Protein AF-0000000080695274 (afdb_homodimer)

Solvent-accessible surface area (backbone atoms only — not comparable to full-atom values): 39963 Å² total; per-residue (Å²): 134,92,66,81,83,76,82,80,55,66,70,33,53,30,67,64,33,45,71,26,28,33,34,30,31,24,19,37,42,63,64,20,30,48,37,50,57,55,47,60,74,45,46,22,49,28,41,36,35,28,18,67,45,65,60,36,39,50,52,44,48,54,52,48,52,52,49,31,60,74,66,67,53,83,53,45,76,44,79,38,68,43,56,54,72,40,39,70,59,50,28,50,52,32,47,74,64,52,31,36,21,36,42,42,45,54,60,77,79,57,48,58,62,24,40,35,26,49,57,53,34,40,44,42,28,28,47,11,41,50,27,48,52,53,21,35,28,75,42,57,16,44,38,36,29,38,64,49,41,22,49,34,51,54,11,33,30,60,42,21,42,24,45,34,47,30,49,34,51,42,34,16,52,44,72,32,64,46,46,59,57,88,89,51,86,80,63,56,67,39,69,48,63,41,31,25,22,35,38,27,38,64,47,46,59,67,31,83,90,30,68,55,54,50,44,52,52,25,55,76,65,57,40,57,36,79,39,42,44,84,78,24,34,43,39,52,40,49,50,68,58,53,36,53,50,49,47,32,49,50,48,67,43,85,39,42,38,33,32,32,51,65,53,77,70,65,41,46,51,52,57,52,50,51,51,54,40,47,74,70,73,42,44,64,29,40,93,91,34,72,82,34,65,34,36,76,40,70,73,45,76,55,72,39,60,70,54,67,77,41,81,70,65,84,88,36,61,42,83,49,97,46,92,53,38,31,35,45,70,70,90,72,49,58,50,72,60,45,52,54,53,49,53,54,36,52,52,26,47,76,66,64,33,61,70,56,34,52,51,47,46,41,75,67,35,77,61,42,50,72,51,82,74,84,60,21,51,70,57,24,61,74,69,64,70,110,132,91,66,82,82,76,81,81,55,65,68,33,53,32,66,64,34,44,70,26,27,35,34,28,33,24,18,37,43,61,61,21,30,48,38,51,58,55,47,59,74,45,45,22,49,28,42,36,35,27,18,68,44,65,62,37,37,50,51,44,48,55,53,49,51,53,48,31,60,75,66,68,53,82,54,45,75,44,79,38,68,42,54,54,74,40,38,72,58,50,28,48,52,32,48,75,63,52,31,35,22,36,41,43,46,53,62,76,79,56,48,58,61,23,40,34,26,49,58,51,34,41,45,43,28,28,46,11,41,50,27,47,52,52,22,34,30,76,42,56,17,44,38,36,30,38,65,50,39,21,51,33,51,55,12,32,29,61,42,19,42,23,45,33,48,30,49,36,51,40,33,17,52,42,72,32,62,48,46,58,58,88,90,49,87,80,62,55,68,39,70,48,65,40,30,24,22,35,37,27,39,61,48,47,58,66,31,83,92,32,68,55,54,50,45,52,53,25,55,75,66,57,40,57,36,78,39,41,45,83,79,25,35,44,40,51,42,50,50,67,59,52,35,53,50,48,46,31,50,50,49,68,44,84,39,42,38,34,33,32,52,65,51,78,68,64,41,46,53,50,58,51,50,50,51,52,40,48,74,70,74,43,42,64,30,39,93,92,34,76,83,33,66,34,36,77,41,69,72,46,75,55,73,41,60,69,52,66,77,42,81,72,64,84,87,35,61,42,82,50,97,47,94,54,38,33,34,46,69,70,90,73,49,59,48,71,60,46,52,53,54,48,53,55,37,51,52,24,46,75,68,66,33,60,69,56,33,54,51,46,46,41,73,68,34,77,62,42,51,72,53,82,75,84,62,21,51,71,58,24,59,73,69,65,70,111

Secondary structure (DSSP, 8-state):
--PPPPPPPHHHHHTTTTTSEEEEETTTSHHHHHHHHHHHHT--SEEEEEES-HHHHHHHHHHHHHHHHHHT--PEEEEEE--TT-HHHHHHHHHHTT--EEEE------HHHHHT-HHHHIIIIIIHHHHHHHHHHHHT-SEEEEE--GGGSS--SHHHHHHHHHHHHHHHHHT-SSPBPTT-TT--B-----EEEEEE--EEET-TT-HHHHHHHHHHTT--EEES-TT-EE-EEEHHHHHHHHHHHHHH--SSEEEEE---S-EEHHHHHHHHHHHTT-PBP-SS-TT-SB-EEE--PPTT--SS--S--TT-EEE-SSTTEEEE------HHHHHHHHHHHHHHHHTT-HHHHHHHHHHHSTT----S----HHHHHHHT--/--PPPPPPPHHHHHTTTTTSEEEEETTTSHHHHHHHHHHHHT--SEEEEEES-HHHHHHHHHHHHHHHHHHT--PEEEEEE--TT-HHHHHHHHHHTT--EEEE------HHHHHT-HHHHIIIIIIHHHHHHHHHHHHT-SEEEEE--GGGSS--SHHHHHHHHHHHHHHHHHT-SSPBPTT-TT--B-----EEEEEE--EEET-TT-HHHHHHHHHHTT--EEES-TT-EE-EEEHHHHHHHHHHHHHH--SSEEEEE---S-EEHHHHHHHHHHHTT-PBP-SS-TT-SB-EEE--PPTT--SS--S--TT-EEE-SSTTEEEE------HHHHHHHHHHHHHHHHTT-HHHHHHHHHHHSTT----S----HHHHHHHT--

Sequence (772 aa):
MGRDAVPARDNLLEHCIKGKTVLVTGAGGSIGSELCRQILLLQPTQLLLLDHSEFNLYSILSELEQRSARESLSVKLLPILGSVRNHPKLLSIMKTWKVDTVYHAAAYKHVPMVEHNIAEGVINNVVGTLNTAQAALQAGVSNFVLISTDKAVRPTNVMGSTKRLAELILQALSRETAPVIFGDKANVYQVNKTRFTMVRFGNVLGSSGSVIPLFHKQIQSGGPLTVTHPKITRYFMTIPEAAQLVIQAGSMGHGGDVFVLDMGEPVKIVELAEKMIHLSGLAIRSEKNPHGDISIEFTGLRPGEKLYEELLIGDNVVATEHPMIMSANEDCLPWDVLKGRLTKLLDAVDRDDYTSVRQLLRETVNGYTPEGEIVDWMYQERSGETMGRDAVPARDNLLEHCIKGKTVLVTGAGGSIGSELCRQILLLQPTQLLLLDHSEFNLYSILSELEQRSARESLSVKLLPILGSVRNHPKLLSIMKTWKVDTVYHAAAYKHVPMVEHNIAEGVINNVVGTLNTAQAALQAGVSNFVLISTDKAVRPTNVMGSTKRLAELILQALSRETAPVIFGDKANVYQVNKTRFTMVRFGNVLGSSGSVIPLFHKQIQSGGPLTVTHPKITRYFMTIPEAAQLVIQAGSMGHGGDVFVLDMGEPVKIVELAEKMIHLSGLAIRSEKNPHGDISIEFTGLRPGEKLYEELLIGDNVVATEHPMIMSANEDCLPWDVLKGRLTKLLDAVDRDDYTSVRQLLRETVNGYTPEGEIVDWMYQERSGET

pLDDT: mean 94.64, std 6.74, range [45.72, 98.94]

Organism: NCBI:txid629263

Radius of gyration: 26.23 Å; Cα contacts (8 Å, |Δi|>4): 1650; chains: 2; bounding box: 63×69×70 Å

Foldseek 3Di:
DPDDFDDFDLCLQQVQQAQFEEEEEVCLFLLNLLLVVSSQVSQYQEYEYEYQDPVSLVVSVVVSVVVCVVVVHNYHYHYDHDALLDLVVLLCVCQVRVGAEYEYPFADADQQVCLQVVLCRQSRLQVSLLSNQVSCFQNVHQFYEYEAELCLPLHAGSNNLSRVNSLQSQLQLLVDQWAQRQPDPVSDTGGGNYAYEYEYDWDEPPTPPDQNVQLVVQVVVQDAREAADQQAWTQYDHSNSSSSVSSSRRSVTPHSWYKYFARDDIDGVVVVSCVVCVVVVWFECDPVHPPTRYYYHHNHDDFRDDSYGDRADDPQWACDPDRGMITGDDDHDHNVVSSVLSVQLNVCSVVVVVVSNLVSSPVHRPSHHHDDDRNHNVVCVVVVVD/DPDDFDDFDLCLQQVQQAQFAEEEEVCLFLLNLLLVVSSQVSQYQEYEYEYQDPVSLVVSVVVSVVVCVVVVHNYHYHYDHDALLDLVVLLCVCQVRVHAEYEYPFADADQQVCLQVVLCRQSRLQVSLLSNLVSCFQNVHQFYEYEAELCLPLHQGSNNLSRVNSLQSQLQLLVDQWAQRQPDPVRDTGGGNYAYEYEYDWDEPPTPPDQNVQLVVQVVVQDAREAADQQAWTQYDHSNSSSSVSSSRRSVTPHSWYKYFARDDIDGVVVVSCVVCVVVVWFEDDPVHPPTRYYYHHNHDDFRDDSYGDRADPPQWACDPDRGMIIGDDDHDHNVVSSVLSVQLNVCSVVVVVVSNLVSSPVHRPSHHHDDDRNHNVVCVVVVVD

Structure (mmCIF, N/CA/C/O backbone):
data_AF-0000000080695274-model_v1
#
loop_
_entity.id
_entity.type
_entity.pdbx_description
1 polymer 'Polysaccharide biosynthesis protein CapD'
#
loop_
_atom_site.group_PDB
_atom_site.id
_atom_site.type_symbol
_atom_site.label_atom_id
_atom_site.label_alt_id
_atom_site.label_comp_id
_atom_site.label_asym_id
_atom_site.label_entity_id
_atom_site.label_seq_id
_atom_site.pdbx_PDB_ins_code
_atom_site.Cartn_x
_atom_site.Cartn_y
_atom_site.Cartn_z
_atom_site.occupancy
_atom_site.B_iso_or_equiv
_atom_site.auth_seq_id
_atom_site.auth_comp_id
_atom_site.auth_asym_id
_atom_site.auth_atom_id
_atom_site.pdbx_PDB_model_num
ATOM 1 N N . MET A 1 1 ? -5.461 27.969 -9.602 1 45.75 1 MET A N 1
ATOM 2 C CA . MET A 1 1 ? -6.594 28.344 -8.766 1 45.75 1 MET A CA 1
ATOM 3 C C . MET A 1 1 ? -6.457 29.781 -8.281 1 45.75 1 MET A C 1
ATOM 5 O O . MET A 1 1 ? -6.859 30.109 -7.16 1 45.75 1 MET A O 1
ATOM 9 N N . GLY A 1 2 ? -6.059 30.766 -9.164 1 50.06 2 GLY A N 1
ATOM 10 C CA . GLY A 1 2 ? -6.172 32.219 -9.031 1 50.06 2 GLY A CA 1
ATOM 11 C C . GLY A 1 2 ? -5.273 32.781 -7.953 1 50.06 2 GLY A C 1
ATOM 12 O O . GLY A 1 2 ? -5.285 34 -7.707 1 50.06 2 GLY A O 1
ATOM 13 N N . ARG A 1 3 ? -4.906 31.984 -6.953 1 55.72 3 ARG A N 1
ATOM 14 C CA . ARG A 1 3 ? -4.129 32.562 -5.867 1 55.72 3 ARG A CA 1
ATOM 15 C C . ARG A 1 3 ? -2.643 32.594 -6.207 1 55.72 3 ARG A C 1
ATOM 17 O O . ARG A 1 3 ? -2.131 31.672 -6.832 1 55.72 3 ARG A O 1
ATOM 24 N N . ASP A 1 4 ? -2.045 33.812 -6.082 1 59.41 4 ASP A N 1
ATOM 25 C CA . ASP A 1 4 ? -0.603 33.938 -6.266 1 59.41 4 ASP A CA 1
ATOM 26 C C . ASP A 1 4 ? 0.155 33.156 -5.188 1 59.41 4 ASP A C 1
ATOM 28 O O . ASP A 1 4 ? -0.228 33.188 -4.016 1 59.41 4 ASP A O 1
ATOM 32 N N . ALA A 1 5 ? 1.088 32.281 -5.543 1 65.25 5 ALA A N 1
ATOM 33 C CA . ALA A 1 5 ? 1.931 31.562 -4.59 1 65.25 5 ALA A CA 1
ATOM 34 C C . ALA A 1 5 ? 2.846 32.531 -3.834 1 65.25 5 ALA A C 1
ATOM 36 O O . ALA A 1 5 ? 3.414 33.438 -4.426 1 65.25 5 ALA A O 1
ATOM 37 N N . VAL A 1 6 ? 2.766 32.594 -2.414 1 71.88 6 VAL A N 1
ATOM 38 C CA . VAL A 1 6 ? 3.711 33.312 -1.59 1 71.88 6 VAL A CA 1
ATOM 39 C C . VAL A 1 6 ? 5.094 32.688 -1.678 1 71.88 6 VAL A C 1
ATOM 41 O O . VAL A 1 6 ? 5.223 31.453 -1.554 1 71.88 6 VAL A O 1
ATOM 44 N N . PRO A 1 7 ? 6.059 33.594 -2.051 1 78.31 7 PRO A N 1
ATOM 45 C CA . PRO A 1 7 ? 7.402 33 -2.131 1 78.31 7 PRO A CA 1
ATOM 46 C C . PRO A 1 7 ? 7.836 32.344 -0.824 1 78.31 7 PRO A C 1
ATOM 48 O O . PRO A 1 7 ? 7.531 32.844 0.26 1 78.31 7 PRO A O 1
ATOM 51 N N . ALA A 1 8 ? 8.5 31.25 -1.008 1 83.69 8 ALA A N 1
ATOM 52 C CA . ALA A 1 8 ? 9.008 30.516 0.144 1 83.69 8 ALA A CA 1
ATOM 53 C C . ALA A 1 8 ? 10.203 31.234 0.775 1 83.69 8 ALA A C 1
ATOM 55 O O . ALA A 1 8 ? 10.969 31.906 0.08 1 83.69 8 ALA A O 1
ATOM 56 N N . ARG A 1 9 ? 10.289 31.125 2.09 1 89.31 9 ARG A N 1
ATOM 57 C CA . ARG A 1 9 ? 11.438 31.656 2.824 1 89.31 9 ARG A CA 1
ATOM 58 C C . ARG A 1 9 ? 12.539 30.609 2.932 1 89.31 9 ARG A C 1
ATOM 60 O O . ARG A 1 9 ? 12.359 29.562 3.576 1 89.31 9 ARG A O 1
ATOM 67 N N . ASP A 1 10 ? 13.672 30.938 2.461 1 88.81 10 ASP A N 1
ATOM 68 C CA . ASP A 1 10 ? 14.766 29.969 2.344 1 88.81 10 ASP A CA 1
ATOM 69 C C . ASP A 1 10 ? 15.18 29.438 3.713 1 88.81 10 ASP A C 1
ATOM 71 O O . ASP A 1 10 ? 15.461 28.25 3.865 1 88.81 10 ASP A O 1
ATOM 75 N N . ASN A 1 11 ? 15.227 30.359 4.668 1 90.31 11 ASN A N 1
ATOM 76 C CA . ASN A 1 11 ? 15.656 29.938 6.004 1 90.31 11 ASN A CA 1
ATOM 77 C C . ASN A 1 11 ? 14.703 28.922 6.602 1 90.31 11 ASN A C 1
ATOM 79 O O . ASN A 1 11 ? 15.141 27.953 7.246 1 90.31 11 ASN A O 1
ATOM 83 N N . LEU A 1 12 ? 13.477 29.062 6.344 1 91.81 12 LEU A N 1
ATOM 84 C CA . LEU A 1 12 ? 12.477 28.141 6.855 1 91.81 12 LEU A CA 1
ATOM 85 C C . LEU A 1 12 ? 12.516 26.812 6.09 1 91.81 12 LEU A C 1
ATOM 87 O O . LEU A 1 12 ? 12.25 25.75 6.66 1 91.81 12 LEU A O 1
ATOM 91 N N . LEU A 1 13 ? 12.875 26.906 4.906 1 93 13 LEU A N 1
ATOM 92 C CA . LEU A 1 13 ? 12.922 25.703 4.074 1 93 13 LEU A CA 1
ATOM 93 C C . LEU A 1 13 ? 14.094 24.828 4.469 1 93 13 LEU A C 1
ATOM 95 O O . LEU A 1 13 ? 13.969 23.594 4.5 1 93 13 LEU A O 1
ATOM 99 N N . GLU A 1 14 ? 15.18 25.391 4.805 1 94.56 14 GLU A N 1
ATOM 100 C CA . GLU A 1 14 ? 16.422 24.656 4.957 1 94.56 14 GLU A CA 1
ATOM 101 C C . GLU A 1 14 ? 16.625 24.188 6.398 1 94.56 14 GLU A C 1
ATOM 103 O O . GLU A 1 14 ? 17.297 23.188 6.645 1 94.56 14 GLU A O 1
ATOM 108 N N . HIS A 1 15 ? 16 24.812 7.316 1 94.62 15 HIS A N 1
ATOM 109 C CA . HIS A 1 15 ? 16.312 24.688 8.734 1 94.62 15 HIS A CA 1
ATOM 110 C C . HIS A 1 15 ? 16.297 23.234 9.188 1 94.62 15 HIS A C 1
ATOM 112 O O . HIS A 1 15 ? 17.219 22.781 9.875 1 94.62 15 HIS A O 1
ATOM 118 N N . CYS A 1 16 ? 15.344 22.484 8.781 1 96.81 16 CYS A N 1
ATOM 119 C CA . CYS A 1 16 ? 15.172 21.125 9.281 1 96.81 16 CYS A CA 1
ATOM 120 C C . CYS A 1 16 ? 15.648 20.109 8.258 1 96.81 16 CYS A C 1
ATOM 122 O O . CYS A 1 16 ? 15.43 18.906 8.43 1 96.81 16 CYS A O 1
ATOM 124 N N . ILE A 1 17 ? 16.297 20.516 7.156 1 98.44 17 ILE A N 1
ATOM 125 C CA . ILE A 1 17 ? 16.469 19.578 6.055 1 98.44 17 ILE A CA 1
ATOM 126 C C . ILE A 1 17 ? 17.922 19.609 5.586 1 98.44 17 ILE A C 1
ATOM 128 O O . ILE A 1 17 ? 18.562 18.562 5.473 1 98.44 17 ILE A O 1
ATOM 132 N N . LYS A 1 18 ? 18.5 20.797 5.387 1 98.19 18 LYS A N 1
ATOM 133 C CA . LYS A 1 18 ? 19.828 20.906 4.781 1 98.19 18 LYS A CA 1
ATOM 134 C C . LYS A 1 18 ? 20.875 20.234 5.648 1 98.19 18 LYS A C 1
ATOM 136 O O . LYS A 1 18 ? 20.984 20.516 6.844 1 98.19 18 LYS A O 1
ATOM 141 N N . GLY A 1 19 ? 21.594 19.359 5.031 1 98.25 19 GLY A N 1
ATOM 142 C CA . GLY A 1 19 ? 22.688 18.672 5.707 1 98.25 19 GLY A CA 1
ATOM 143 C C . GLY A 1 19 ? 22.219 17.703 6.77 1 98.25 19 GLY A C 1
ATOM 144 O O . GLY A 1 19 ? 23.016 17.266 7.613 1 98.25 19 GLY A O 1
ATOM 145 N N . LYS A 1 20 ? 20.953 17.359 6.797 1 98.56 20 LYS A N 1
ATOM 146 C CA . LYS A 1 20 ? 20.375 16.469 7.809 1 98.56 20 LYS A CA 1
ATOM 147 C C . LYS A 1 20 ? 19.953 15.141 7.199 1 98.56 20 LYS A C 1
ATOM 149 O O . LYS A 1 20 ? 19.953 14.984 5.977 1 98.56 20 LYS A O 1
ATOM 154 N N . THR A 1 21 ? 19.719 14.148 8.062 1 98.81 21 THR A N 1
ATOM 155 C CA . THR A 1 21 ? 19.047 12.922 7.676 1 98.81 21 THR A CA 1
ATOM 156 C C . THR A 1 21 ? 17.531 13.055 7.863 1 98.81 21 THR A C 1
ATOM 158 O O . THR 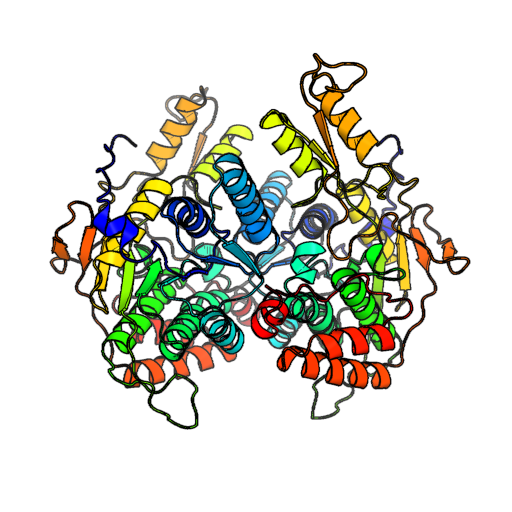A 1 21 ? 17.062 13.273 8.977 1 98.81 21 THR A O 1
ATOM 161 N N . VAL A 1 22 ? 16.766 12.961 6.762 1 98.94 22 VAL A N 1
ATOM 162 C CA . VAL A 1 22 ? 15.336 13.211 6.781 1 98.94 22 VAL A CA 1
ATOM 163 C C . VAL A 1 22 ? 14.578 11.93 6.438 1 98.94 22 VAL A C 1
ATOM 165 O O . VAL A 1 22 ? 14.93 11.234 5.48 1 98.94 22 VAL A O 1
ATOM 168 N N . LEU A 1 23 ? 13.609 11.57 7.25 1 98.94 23 LEU A N 1
ATOM 169 C CA . LEU A 1 23 ? 12.711 10.453 7 1 98.94 23 LEU A CA 1
ATOM 170 C C . LEU A 1 23 ? 11.32 10.938 6.633 1 98.94 23 LEU A C 1
ATOM 172 O O . LEU A 1 23 ? 10.734 11.773 7.336 1 98.94 23 LEU A O 1
ATOM 176 N N . VAL A 1 24 ? 10.812 10.5 5.527 1 98.94 24 VAL A N 1
ATOM 177 C CA . VAL A 1 24 ? 9.422 10.742 5.137 1 98.94 24 VAL A CA 1
ATOM 178 C C . VAL A 1 24 ? 8.641 9.43 5.164 1 98.94 24 VAL A C 1
ATOM 180 O O . VAL A 1 24 ? 8.961 8.492 4.434 1 98.94 24 VAL A O 1
ATOM 183 N N . THR A 1 25 ? 7.664 9.312 6.082 1 98.94 25 THR A N 1
ATOM 184 C CA . THR A 1 25 ? 6.754 8.172 6.023 1 98.94 25 THR A CA 1
ATOM 185 C C . THR A 1 25 ? 5.594 8.453 5.074 1 98.94 25 THR A C 1
ATOM 187 O O . THR A 1 25 ? 5.18 9.602 4.91 1 98.94 25 THR A O 1
ATOM 190 N N . GLY A 1 26 ? 5.004 7.34 4.5 1 98.69 26 GLY A N 1
ATOM 191 C CA . GLY A 1 26 ? 4.055 7.586 3.426 1 98.69 26 GLY A CA 1
ATOM 192 C C . GLY A 1 26 ? 4.672 8.305 2.238 1 98.69 26 GLY A C 1
ATOM 193 O O . GLY A 1 26 ? 4.035 9.156 1.624 1 98.69 26 GLY A O 1
ATOM 194 N N . ALA A 1 27 ? 5.922 7.969 1.896 1 98.88 27 ALA A N 1
ATOM 195 C CA . ALA A 1 27 ? 6.746 8.711 0.949 1 98.88 27 ALA A CA 1
ATOM 196 C C . ALA A 1 27 ? 6.199 8.586 -0.471 1 98.88 27 ALA A C 1
ATOM 198 O O . ALA A 1 27 ? 6.477 9.43 -1.326 1 98.88 27 ALA A O 1
ATOM 199 N N . GLY A 1 28 ? 5.453 7.559 -0.752 1 98.12 28 GLY A N 1
ATOM 200 C CA . GLY A 1 28 ? 4.961 7.332 -2.102 1 98.12 28 GLY A CA 1
ATOM 201 C C . GLY A 1 28 ? 3.561 7.875 -2.324 1 98.12 28 GLY A C 1
ATOM 202 O O . GLY A 1 28 ? 3.035 7.816 -3.438 1 98.12 28 GLY A O 1
ATOM 203 N N . GLY A 1 29 ? 2.928 8.391 -1.282 1 97.88 29 GLY A N 1
ATOM 204 C CA . GLY A 1 29 ? 1.612 9 -1.41 1 97.88 29 GLY A CA 1
ATOM 205 C C . GLY A 1 29 ? 1.647 10.375 -2.041 1 97.88 29 GLY A C 1
ATOM 206 O O . GLY A 1 29 ? 2.713 10.859 -2.426 1 97.88 29 GLY A O 1
ATOM 207 N N . SER A 1 30 ? 0.525 11.062 -2.119 1 97.56 30 SER A N 1
ATOM 208 C CA . SER A 1 30 ? 0.405 12.344 -2.807 1 97.56 30 SER A CA 1
ATOM 209 C C . SER A 1 30 ? 1.253 13.414 -2.129 1 97.56 30 SER A C 1
ATOM 211 O O . SER A 1 30 ? 2.107 14.031 -2.768 1 97.56 30 SER A O 1
ATOM 213 N N . ILE A 1 31 ? 1.029 13.602 -0.821 1 98.25 31 ILE A N 1
ATOM 214 C CA . ILE A 1 31 ? 1.771 14.617 -0.091 1 98.25 31 ILE A CA 1
ATOM 215 C C . ILE A 1 31 ? 3.197 14.141 0.162 1 98.25 31 ILE A C 1
ATOM 217 O O . ILE A 1 31 ? 4.156 14.898 -0.019 1 98.25 31 ILE A O 1
ATOM 221 N N . GLY A 1 32 ? 3.354 12.891 0.536 1 98.75 32 GLY A N 1
ATOM 222 C CA . GLY A 1 32 ? 4.66 12.328 0.837 1 98.75 32 GLY A CA 1
ATOM 223 C C . GLY A 1 32 ? 5.629 12.414 -0.328 1 98.75 32 GLY A C 1
ATOM 224 O O . GLY A 1 32 ? 6.793 12.781 -0.15 1 98.75 32 GLY A O 1
ATOM 225 N N . SER A 1 33 ? 5.168 12.055 -1.508 1 98.81 33 SER A N 1
ATOM 226 C CA . SER A 1 33 ? 6.055 12.078 -2.668 1 98.81 33 SER A CA 1
ATOM 227 C C . SER A 1 33 ? 6.492 13.5 -3.002 1 98.81 33 SER A C 1
ATOM 229 O O . SER A 1 33 ? 7.648 13.727 -3.357 1 98.81 33 SER A O 1
ATOM 231 N N . GLU A 1 34 ? 5.543 14.445 -2.865 1 98.69 34 GLU A N 1
ATOM 232 C CA . GLU A 1 34 ? 5.902 15.836 -3.131 1 98.69 34 GLU A CA 1
ATOM 233 C C . GLU A 1 34 ? 6.891 16.359 -2.092 1 98.69 34 GLU A C 1
ATOM 235 O O . GLU A 1 34 ? 7.801 17.125 -2.422 1 98.69 34 GLU A O 1
ATOM 240 N N . LEU A 1 35 ? 6.684 15.992 -0.834 1 98.81 35 LEU A N 1
ATOM 241 C CA . LEU A 1 35 ? 7.668 16.328 0.185 1 98.81 35 LEU A CA 1
ATOM 242 C C . LEU A 1 35 ? 9.055 15.812 -0.204 1 98.81 35 LEU A C 1
ATOM 244 O O . LEU A 1 35 ? 10.039 16.547 -0.127 1 98.81 35 LEU A O 1
ATOM 248 N N . CYS A 1 36 ? 9.117 14.562 -0.654 1 98.94 36 CYS A N 1
ATOM 249 C CA . CYS A 1 36 ? 10.391 13.977 -1.055 1 98.94 36 CYS A CA 1
ATOM 250 C C . CYS A 1 36 ? 11.023 14.773 -2.184 1 98.94 36 CYS A C 1
ATOM 252 O O . CYS A 1 36 ? 12.234 15.008 -2.178 1 98.94 36 CYS A O 1
ATOM 254 N N . ARG A 1 37 ? 10.234 15.211 -3.152 1 98.62 37 ARG A N 1
ATOM 255 C CA . ARG A 1 37 ? 10.734 16 -4.277 1 98.62 37 ARG A CA 1
ATOM 256 C C . ARG A 1 37 ? 11.375 17.297 -3.795 1 98.62 37 ARG A C 1
ATOM 258 O O . ARG A 1 37 ? 12.484 17.641 -4.215 1 98.62 37 ARG A O 1
ATOM 265 N N . GLN A 1 38 ? 10.664 18 -2.93 1 98.44 38 GLN A N 1
ATOM 266 C CA . GLN A 1 38 ? 11.133 19.297 -2.475 1 98.44 38 GLN A CA 1
ATOM 267 C C . GLN A 1 38 ? 12.312 19.156 -1.514 1 98.44 38 GLN A C 1
ATOM 269 O O . GLN A 1 38 ? 13.273 19.922 -1.575 1 98.44 38 GLN A O 1
ATOM 274 N N . ILE A 1 39 ? 12.266 18.141 -0.645 1 98.75 39 ILE A N 1
ATOM 275 C CA . ILE A 1 39 ? 13.328 17.906 0.322 1 98.75 39 ILE A CA 1
ATOM 276 C C . ILE A 1 39 ? 14.625 17.562 -0.413 1 98.75 39 ILE A C 1
ATOM 278 O O . ILE A 1 39 ? 15.703 18.016 -0.025 1 98.75 39 ILE A O 1
ATOM 282 N N . LEU A 1 40 ? 14.5 16.75 -1.486 1 98.69 40 LEU A N 1
ATOM 283 C CA . LEU A 1 40 ? 15.664 16.375 -2.281 1 98.69 40 LEU A CA 1
ATOM 284 C C . LEU A 1 40 ? 16.438 17.609 -2.725 1 98.69 40 LEU A C 1
ATOM 286 O O . LEU A 1 40 ? 17.672 17.641 -2.656 1 98.69 40 LEU A O 1
ATOM 290 N N . LEU A 1 41 ? 15.727 18.672 -3.053 1 97.56 41 LEU A N 1
ATOM 291 C CA . LEU A 1 41 ? 16.328 19.875 -3.615 1 97.56 41 LEU A CA 1
ATOM 292 C C . LEU A 1 41 ? 16.922 20.75 -2.516 1 97.56 41 LEU A C 1
ATOM 294 O O . LEU A 1 41 ? 17.703 21.656 -2.795 1 97.56 41 LEU A O 1
ATOM 298 N N . LEU A 1 42 ? 16.547 20.5 -1.307 1 97.56 42 LEU A N 1
ATOM 299 C CA . LEU A 1 42 ? 17.047 21.297 -0.18 1 97.56 42 LEU A CA 1
ATOM 300 C C . LEU A 1 42 ? 18.312 20.672 0.395 1 97.56 42 LEU A C 1
ATOM 302 O O . LEU A 1 42 ? 18.781 21.078 1.465 1 97.56 42 LEU A O 1
ATOM 306 N N . GLN A 1 43 ? 18.828 19.594 -0.222 1 96.12 43 GLN A N 1
ATOM 307 C CA . GLN A 1 43 ? 20.172 19.031 -0.051 1 96.12 43 GLN A CA 1
ATOM 308 C C . GLN A 1 43 ? 20.328 18.422 1.337 1 96.12 43 GLN A C 1
ATOM 310 O O . GLN A 1 43 ? 21.281 18.734 2.055 1 96.12 43 GLN A O 1
ATOM 315 N N . PRO A 1 44 ? 19.484 17.547 1.747 1 98.62 44 PRO A N 1
ATOM 316 C CA . PRO A 1 44 ? 19.812 16.703 2.904 1 98.62 44 PRO A CA 1
ATOM 317 C C . PRO A 1 44 ? 20.984 15.781 2.645 1 98.62 44 PRO A C 1
ATOM 319 O O . PRO A 1 44 ? 21.375 15.57 1.491 1 98.62 44 PRO A O 1
ATOM 322 N N . THR A 1 45 ? 21.625 15.312 3.74 1 98.12 45 THR A N 1
ATOM 323 C CA . THR A 1 45 ? 22.641 14.281 3.568 1 98.12 45 THR A CA 1
ATOM 324 C C . THR A 1 45 ? 22.031 12.984 3.062 1 98.12 45 THR A C 1
ATOM 326 O O . THR A 1 45 ? 22.547 12.359 2.141 1 98.12 45 THR A O 1
ATOM 329 N N . GLN A 1 46 ? 20.922 12.641 3.727 1 98 46 GLN A N 1
ATOM 330 C CA . GLN A 1 46 ? 20.188 11.43 3.375 1 98 46 GLN A CA 1
ATOM 331 C C . GLN A 1 46 ? 18.688 11.664 3.418 1 98 46 GLN A C 1
ATOM 333 O O . GLN A 1 46 ? 18.203 12.406 4.273 1 98 46 GLN A O 1
ATOM 338 N N . LEU A 1 47 ? 18.047 11.07 2.49 1 98.88 47 LEU A N 1
ATOM 339 C CA . LEU A 1 47 ? 16.578 11.062 2.453 1 98.88 47 LEU A CA 1
ATOM 340 C C . LEU A 1 47 ? 16.047 9.641 2.475 1 98.88 47 LEU A C 1
ATOM 342 O O . LEU A 1 47 ? 16.25 8.883 1.523 1 98.88 47 LEU A O 1
ATOM 346 N N . LEU A 1 48 ? 15.477 9.227 3.605 1 98.94 48 LEU A N 1
ATOM 347 C CA . LEU A 1 48 ? 14.836 7.922 3.752 1 98.94 48 LEU A CA 1
ATOM 348 C C . LEU A 1 48 ? 13.367 7.992 3.338 1 98.94 48 LEU A C 1
ATOM 350 O O . LEU A 1 48 ? 12.617 8.836 3.836 1 98.94 48 LEU A O 1
ATOM 354 N N . LEU A 1 49 ? 12.992 7.184 2.385 1 98.94 49 LEU A N 1
ATOM 355 C CA . LEU A 1 49 ? 11.617 7.066 1.901 1 98.94 49 LEU A CA 1
ATOM 356 C C . LEU A 1 49 ? 10.961 5.797 2.436 1 98.94 49 LEU A C 1
ATOM 358 O O . LEU A 1 49 ? 11.312 4.691 2.023 1 98.94 49 LEU A O 1
ATOM 362 N N . LEU A 1 50 ? 10.008 5.953 3.344 1 98.88 50 LEU A N 1
ATOM 363 C CA . LEU A 1 50 ? 9.344 4.793 3.932 1 98.88 50 LEU A CA 1
ATOM 364 C C . LEU A 1 50 ? 7.91 4.672 3.424 1 98.88 50 LEU A C 1
ATOM 366 O O . LEU A 1 50 ? 7.145 5.637 3.473 1 98.88 50 LEU A O 1
ATOM 370 N N . ASP A 1 51 ? 7.551 3.568 2.898 1 98.69 51 ASP A N 1
ATOM 371 C CA . ASP A 1 51 ? 6.191 3.299 2.438 1 98.69 51 ASP A CA 1
ATOM 372 C C . ASP A 1 51 ? 5.891 1.802 2.459 1 98.69 51 ASP A C 1
ATOM 374 O O . ASP A 1 51 ? 6.777 0.981 2.211 1 98.69 51 ASP A O 1
ATOM 378 N N . HIS A 1 52 ? 4.656 1.478 2.756 1 98.19 52 HIS A N 1
ATOM 379 C CA . HIS A 1 52 ? 4.309 0.062 2.758 1 98.19 52 HIS A CA 1
ATOM 380 C C . HIS A 1 52 ? 3.875 -0.401 1.37 1 98.19 52 HIS A C 1
ATOM 382 O O . HIS A 1 52 ? 3.822 -1.604 1.101 1 98.19 52 HIS A O 1
ATOM 388 N N . SER A 1 53 ? 3.5 0.51 0.507 1 97.62 53 SER A N 1
ATOM 389 C CA . SER A 1 53 ? 3.184 0.161 -0.875 1 97.62 53 SER A CA 1
ATOM 390 C C . SER A 1 53 ? 4.449 0.047 -1.719 1 97.62 53 SER A C 1
ATOM 392 O O . SER A 1 53 ? 5.121 1.048 -1.98 1 97.62 53 SER A O 1
ATOM 394 N N . GLU A 1 54 ? 4.691 -1.128 -2.186 1 97.62 54 GLU A N 1
ATOM 395 C CA . GLU A 1 54 ? 5.891 -1.408 -2.969 1 97.62 54 GLU A CA 1
ATOM 396 C C . GLU A 1 54 ? 5.93 -0.568 -4.242 1 97.62 54 GLU A C 1
ATOM 398 O O . GLU A 1 54 ? 6.957 0.024 -4.574 1 97.62 54 GLU A O 1
ATOM 403 N N . PHE A 1 55 ? 4.824 -0.478 -4.891 1 96.44 55 PHE A N 1
ATOM 404 C CA . PHE A 1 55 ? 4.773 0.245 -6.156 1 96.44 55 PHE A CA 1
ATOM 405 C C . PHE A 1 55 ? 4.953 1.741 -5.934 1 96.44 55 PHE A C 1
ATOM 407 O O . PHE A 1 55 ? 5.633 2.414 -6.707 1 96.44 55 PHE A O 1
ATOM 414 N N . ASN A 1 56 ? 4.273 2.281 -4.922 1 97.44 56 ASN A N 1
ATOM 415 C CA . ASN A 1 56 ? 4.422 3.701 -4.621 1 97.44 56 ASN A CA 1
ATOM 416 C C . ASN A 1 56 ? 5.875 4.059 -4.316 1 97.44 56 ASN A C 1
ATOM 418 O O . ASN A 1 56 ? 6.379 5.078 -4.789 1 97.44 56 ASN A O 1
ATOM 422 N N . LEU A 1 57 ? 6.477 3.207 -3.541 1 98.44 57 LEU A N 1
ATOM 423 C CA . LEU A 1 57 ? 7.871 3.428 -3.174 1 98.44 57 LEU A CA 1
ATOM 424 C C . LEU A 1 57 ? 8.773 3.35 -4.398 1 98.44 57 LEU A C 1
ATOM 426 O O . LEU A 1 57 ? 9.648 4.203 -4.59 1 98.44 57 LEU A O 1
ATOM 430 N N . TYR A 1 58 ? 8.562 2.348 -5.238 1 97.44 58 TYR A N 1
ATOM 431 C CA . TYR A 1 58 ? 9.297 2.178 -6.484 1 97.44 58 TYR A CA 1
ATOM 432 C C . TYR A 1 58 ? 9.164 3.412 -7.371 1 97.44 58 TYR A C 1
ATOM 434 O O . TYR A 1 58 ? 10.156 3.9 -7.918 1 97.44 58 TYR A O 1
ATOM 442 N N . SER A 1 59 ? 7.969 3.9 -7.484 1 97 59 SER A N 1
ATOM 443 C CA . SER A 1 59 ? 7.66 5.004 -8.391 1 97 59 SER A CA 1
ATOM 444 C C . SER A 1 59 ? 8.375 6.285 -7.965 1 97 59 SER A C 1
ATOM 446 O O . SER A 1 59 ? 9.016 6.945 -8.781 1 97 59 SER A O 1
ATOM 448 N N . ILE A 1 60 ? 8.289 6.609 -6.688 1 98.38 60 ILE A N 1
ATOM 449 C CA . ILE A 1 60 ? 8.898 7.855 -6.227 1 98.38 60 ILE A CA 1
ATOM 450 C C . ILE A 1 60 ? 10.422 7.719 -6.234 1 98.38 60 ILE A C 1
ATOM 452 O O . ILE A 1 60 ? 11.133 8.672 -6.555 1 98.38 60 ILE A O 1
ATOM 456 N N . LEU A 1 61 ? 10.953 6.562 -5.891 1 98.12 61 LEU A N 1
ATOM 457 C CA . LEU A 1 61 ? 12.391 6.344 -5.926 1 98.12 61 LEU A CA 1
ATOM 458 C C . LEU A 1 61 ? 12.938 6.535 -7.34 1 98.12 61 LEU A C 1
ATOM 460 O O . LEU A 1 61 ? 13.938 7.23 -7.535 1 98.12 61 LEU A O 1
ATOM 464 N N . SER A 1 62 ? 12.289 5.891 -8.336 1 95.56 62 SER A N 1
ATOM 465 C CA . SER A 1 62 ? 12.711 5.977 -9.734 1 95.56 62 SER A CA 1
ATOM 466 C C . SER A 1 62 ? 12.758 7.422 -10.211 1 95.56 62 SER A C 1
ATOM 468 O O . SER A 1 62 ? 13.711 7.832 -10.875 1 95.56 62 SER A O 1
ATOM 470 N N . GLU A 1 63 ? 11.742 8.148 -9.805 1 96.31 63 GLU A N 1
ATOM 471 C CA . GLU A 1 63 ? 11.664 9.555 -10.172 1 96.31 63 GLU A CA 1
ATOM 472 C C . GLU A 1 63 ? 12.82 10.352 -9.562 1 96.31 63 GLU A C 1
ATOM 474 O O . GLU A 1 63 ? 13.484 11.117 -10.258 1 96.31 63 GLU A O 1
ATOM 479 N N . LEU A 1 64 ? 13.031 10.148 -8.297 1 98.31 64 LEU A N 1
ATOM 480 C CA . LEU A 1 64 ? 14.031 10.938 -7.582 1 98.31 64 LEU A CA 1
ATOM 481 C C . LEU A 1 64 ? 15.438 10.57 -8.031 1 98.31 64 LEU A C 1
ATOM 483 O O . LEU A 1 64 ? 16.312 11.438 -8.102 1 98.31 64 LEU A O 1
ATOM 487 N N . GLU A 1 65 ? 15.672 9.312 -8.289 1 95.88 65 GLU A N 1
ATOM 488 C CA . GLU A 1 65 ? 16.984 8.883 -8.766 1 95.88 65 GLU A CA 1
ATOM 489 C C . GLU A 1 65 ? 17.312 9.539 -10.102 1 95.88 65 GLU A C 1
ATOM 491 O O . GLU A 1 65 ? 18.453 9.961 -10.32 1 95.88 65 GLU A O 1
ATOM 496 N N . GLN A 1 66 ? 16.375 9.57 -10.984 1 92.62 66 GLN A N 1
ATOM 497 C CA . GLN A 1 66 ? 16.578 10.219 -12.281 1 92.62 66 GLN A CA 1
ATOM 498 C C . GLN A 1 66 ? 16.906 11.695 -12.109 1 92.62 66 GLN A C 1
ATOM 500 O O . GLN A 1 66 ? 17.781 12.227 -12.781 1 92.62 66 GLN A O 1
ATOM 505 N N . ARG A 1 67 ? 16.156 12.32 -11.219 1 95 67 ARG A N 1
ATOM 506 C CA . ARG A 1 67 ? 16.391 13.742 -10.977 1 95 67 ARG A CA 1
ATOM 507 C C . ARG A 1 67 ? 17.781 13.969 -10.367 1 95 67 ARG A C 1
ATOM 509 O O . ARG A 1 67 ? 18.484 14.898 -10.75 1 95 67 ARG A O 1
ATOM 516 N N . SER A 1 68 ? 18.047 13.164 -9.391 1 96.5 68 SER A N 1
ATOM 517 C CA . SER A 1 68 ? 19.344 13.266 -8.727 1 96.5 68 SER A CA 1
ATOM 518 C C . SER A 1 68 ? 20.484 13.102 -9.719 1 96.5 68 SER A C 1
ATOM 520 O O . SER A 1 68 ? 21.484 13.836 -9.664 1 96.5 68 SER A O 1
ATOM 522 N N . ALA A 1 69 ? 20.406 12.164 -10.633 1 92.12 69 ALA A N 1
ATOM 523 C CA . ALA A 1 69 ? 21.422 11.93 -11.656 1 92.12 69 ALA A CA 1
ATOM 524 C C . ALA A 1 69 ? 21.516 13.109 -12.617 1 92.12 69 ALA A C 1
ATOM 526 O O . ALA A 1 69 ? 22.625 13.57 -12.922 1 92.12 69 ALA A O 1
ATOM 527 N N . ARG A 1 70 ? 20.453 13.555 -13.039 1 91.88 70 ARG A N 1
ATOM 528 C CA . ARG A 1 70 ? 20.391 14.648 -14 1 91.88 70 ARG A CA 1
ATOM 529 C C . ARG A 1 70 ? 21 15.93 -13.422 1 91.88 70 ARG A C 1
ATOM 531 O O . ARG A 1 70 ? 21.688 16.672 -14.117 1 91.88 70 ARG A O 1
ATOM 538 N N . GLU A 1 71 ? 20.734 16.125 -12.148 1 95.25 71 GLU A N 1
ATOM 539 C CA . GLU A 1 71 ? 21.172 17.375 -11.523 1 95.25 71 GLU A CA 1
ATOM 540 C C . GLU A 1 71 ? 22.438 17.172 -10.711 1 95.25 71 GLU A C 1
ATOM 542 O O . GLU A 1 71 ? 22.906 18.094 -10.031 1 95.25 71 GLU A O 1
ATOM 547 N N . SER A 1 72 ? 23 15.984 -10.727 1 95.44 72 SER A N 1
ATOM 548 C CA . SER A 1 72 ? 24.234 15.633 -10.039 1 95.44 72 SER A CA 1
ATOM 549 C C . SER A 1 72 ? 24.156 15.961 -8.555 1 95.44 72 SER A C 1
ATOM 551 O O . SER A 1 72 ? 25.047 16.625 -8.016 1 95.44 72 SER A O 1
ATOM 553 N N . LEU A 1 73 ? 23.016 15.602 -7.969 1 96.31 73 LEU A N 1
ATOM 554 C CA . LEU A 1 73 ? 22.828 15.82 -6.539 1 96.31 73 LEU A CA 1
ATOM 555 C C . LEU A 1 73 ? 23.547 14.742 -5.727 1 96.31 73 LEU A C 1
ATOM 557 O O . LEU A 1 73 ? 23.625 13.586 -6.152 1 96.31 73 LEU A O 1
ATOM 561 N N . SER A 1 74 ? 24.047 15.094 -4.566 1 95.69 74 SER A N 1
ATOM 562 C CA . SER A 1 74 ? 24.812 14.172 -3.732 1 95.69 74 SER A CA 1
ATOM 563 C C . SER A 1 74 ? 23.953 13.602 -2.611 1 95.69 74 SER A C 1
ATOM 565 O O . SER A 1 74 ? 24.453 12.922 -1.718 1 95.69 74 SER A O 1
ATOM 567 N N . VAL A 1 75 ? 22.734 13.633 -2.652 1 97.81 75 VAL A N 1
ATOM 568 C CA . VAL A 1 75 ? 21.812 13.141 -1.626 1 97.81 75 VAL A CA 1
ATOM 569 C C . VAL A 1 75 ? 21.703 11.617 -1.72 1 97.81 75 VAL A C 1
ATOM 571 O O . VAL A 1 75 ? 21.484 11.07 -2.803 1 97.81 75 VAL A O 1
ATOM 574 N N . LYS A 1 76 ? 21.984 10.883 -0.62 1 97.88 76 LYS A N 1
ATOM 575 C CA . LYS A 1 76 ? 21.75 9.445 -0.573 1 97.88 76 LYS A CA 1
ATOM 576 C C . LYS A 1 76 ? 20.25 9.141 -0.425 1 97.88 76 LYS A C 1
ATOM 578 O O . LYS A 1 76 ? 19.609 9.594 0.523 1 97.88 76 LYS A O 1
ATOM 583 N N . LEU A 1 77 ? 19.703 8.469 -1.371 1 98.44 77 LEU A N 1
ATOM 584 C CA . LEU A 1 77 ? 18.312 8.047 -1.34 1 98.44 77 LEU A CA 1
ATOM 585 C C . LEU A 1 77 ? 18.188 6.621 -0.816 1 98.44 77 LEU A C 1
ATOM 587 O O . LEU A 1 77 ? 18.859 5.711 -1.307 1 98.44 77 LEU A O 1
ATOM 591 N N . LEU A 1 78 ? 17.375 6.395 0.199 1 98.44 78 LEU A N 1
ATOM 592 C CA . LEU A 1 78 ? 17.203 5.078 0.806 1 98.44 78 LEU A CA 1
ATOM 593 C C . LEU A 1 78 ? 15.727 4.684 0.828 1 98.44 78 LEU A C 1
ATOM 595 O O . LEU A 1 78 ? 14.992 5.074 1.736 1 98.44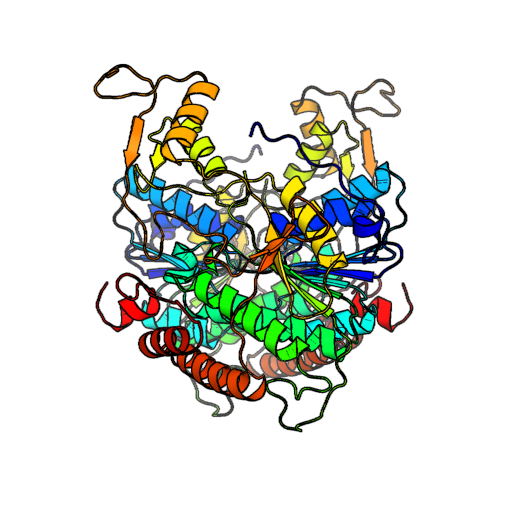 78 LEU A O 1
ATOM 599 N N . PRO A 1 79 ? 15.258 3.879 -0.128 1 98.56 79 PRO A N 1
ATOM 600 C CA . PRO A 1 79 ? 13.891 3.367 -0.094 1 98.56 79 PRO A CA 1
ATOM 601 C C . PRO A 1 79 ? 13.703 2.248 0.928 1 98.56 79 PRO A C 1
ATOM 603 O O . PRO A 1 79 ? 14.312 1.186 0.803 1 98.56 79 PRO A O 1
ATOM 606 N N . ILE A 1 80 ? 12.891 2.473 1.877 1 98.5 80 ILE A N 1
ATOM 607 C CA . ILE A 1 80 ? 12.633 1.514 2.945 1 98.5 80 ILE A CA 1
ATOM 608 C C . ILE A 1 80 ? 11.203 0.985 2.834 1 98.5 80 ILE A C 1
ATOM 610 O O . ILE A 1 80 ? 10.242 1.736 3.008 1 98.5 80 ILE A O 1
ATOM 614 N N . LEU A 1 81 ? 11.141 -0.245 2.486 1 98.12 81 LEU A N 1
ATOM 615 C CA . LEU A 1 81 ? 9.836 -0.906 2.514 1 98.12 81 LEU A CA 1
ATOM 616 C C . LEU A 1 81 ? 9.414 -1.213 3.947 1 98.12 81 LEU A C 1
ATOM 618 O O . LEU A 1 81 ? 10.164 -1.835 4.699 1 98.12 81 LEU A O 1
ATOM 622 N N . GLY A 1 82 ? 8.234 -0.684 4.367 1 97.69 82 GLY A N 1
ATOM 623 C CA . GLY A 1 82 ? 7.809 -0.929 5.738 1 97.69 82 GLY A CA 1
ATOM 624 C C . GLY A 1 82 ? 6.504 -0.238 6.09 1 97.69 82 GLY A C 1
ATOM 625 O O . GLY A 1 82 ? 5.957 0.517 5.285 1 97.69 82 GLY A O 1
ATOM 626 N N . SER A 1 83 ? 6.016 -0.541 7.27 1 98 83 SER A N 1
ATOM 627 C CA . SER A 1 83 ? 4.758 -0.01 7.781 1 98 83 SER A CA 1
ATOM 628 C C . SER A 1 83 ? 4.969 0.762 9.078 1 98 83 SER A C 1
ATOM 630 O O . SER A 1 83 ? 5.766 0.355 9.922 1 98 83 SER A O 1
ATOM 632 N N . VAL A 1 84 ? 4.18 1.807 9.25 1 98.69 84 VAL A N 1
ATOM 633 C CA . VAL A 1 84 ? 4.262 2.598 10.469 1 98.69 84 VAL A CA 1
ATOM 634 C C . VAL A 1 84 ? 3.637 1.824 11.633 1 98.69 84 VAL A C 1
ATOM 636 O O . VAL A 1 84 ? 3.768 2.219 12.789 1 98.69 84 VAL A O 1
ATOM 639 N N . ARG A 1 85 ? 3.064 0.696 11.344 1 97.94 85 ARG A N 1
ATOM 640 C CA . ARG A 1 85 ? 2.461 -0.129 12.391 1 97.94 85 ARG A CA 1
ATOM 641 C C . ARG A 1 85 ? 3.52 -0.942 13.125 1 97.94 85 ARG A C 1
ATOM 643 O O . ARG A 1 85 ? 3.236 -1.55 14.156 1 97.94 85 ARG A O 1
ATOM 650 N N . ASN A 1 86 ? 4.758 -0.964 12.625 1 97.5 86 ASN A N 1
ATOM 651 C CA . ASN A 1 86 ? 5.859 -1.729 13.195 1 97.5 86 ASN A CA 1
ATOM 652 C C . ASN A 1 86 ? 6.805 -0.837 14 1 97.5 86 ASN A C 1
ATOM 654 O O . ASN A 1 86 ? 7.852 -0.423 13.492 1 97.5 86 ASN A O 1
ATOM 658 N N . HIS A 1 87 ? 6.531 -0.655 15.266 1 97.75 87 HIS A N 1
ATOM 659 C CA . HIS A 1 87 ? 7.285 0.263 16.109 1 97.75 87 HIS A CA 1
ATOM 660 C C . HIS A 1 87 ? 8.75 -0.145 16.203 1 97.75 87 HIS A C 1
ATOM 662 O O . HIS A 1 87 ? 9.641 0.684 16.016 1 97.75 87 HIS A O 1
ATOM 668 N N . PRO A 1 88 ? 9.109 -1.437 16.453 1 96.81 88 PRO A N 1
ATOM 669 C CA . PRO A 1 88 ? 10.523 -1.814 16.547 1 96.81 88 PRO A CA 1
ATOM 670 C C . PRO A 1 88 ? 11.305 -1.492 15.273 1 96.81 88 PRO A C 1
ATOM 672 O O . PRO A 1 88 ? 12.453 -1.046 15.352 1 96.81 88 PRO A O 1
ATOM 675 N N . LYS A 1 89 ? 10.688 -1.692 14.156 1 96.62 89 LYS A N 1
ATOM 676 C CA . LYS A 1 89 ? 11.352 -1.402 12.891 1 96.62 89 LYS A CA 1
ATOM 677 C C . LYS A 1 89 ? 11.602 0.094 12.727 1 96.62 89 LYS A C 1
ATOM 679 O O . LYS A 1 89 ? 12.68 0.506 12.289 1 96.62 89 LYS A O 1
ATOM 684 N N . LEU A 1 90 ? 10.602 0.889 13.07 1 98.5 90 LEU A N 1
ATOM 685 C CA . LEU A 1 90 ? 10.734 2.34 12.992 1 98.5 90 LEU A CA 1
ATOM 686 C C . LEU A 1 90 ? 11.883 2.83 13.859 1 98.5 90 LEU A C 1
ATOM 688 O O . LEU A 1 90 ? 12.688 3.658 13.43 1 98.5 90 LEU A O 1
ATOM 692 N N . LEU A 1 91 ? 11.914 2.307 15.086 1 98.19 91 LEU A N 1
ATOM 693 C CA . LEU A 1 91 ? 12.969 2.688 16.016 1 98.19 91 LEU A CA 1
ATOM 694 C C . LEU A 1 91 ? 14.344 2.295 15.461 1 98.19 91 LEU A C 1
ATOM 696 O O . LEU A 1 91 ? 15.281 3.096 15.492 1 98.19 91 LEU A O 1
ATOM 700 N N . SER A 1 92 ? 14.43 1.092 14.93 1 97.5 92 SER A N 1
ATOM 701 C CA . SER A 1 92 ? 15.68 0.605 14.359 1 97.5 92 SER A CA 1
ATOM 702 C C . SER A 1 92 ? 16.141 1.483 13.203 1 97.5 92 SER A C 1
ATOM 704 O O . SER A 1 92 ? 17.328 1.822 13.102 1 97.5 92 SER A O 1
ATOM 706 N N . ILE A 1 93 ? 15.25 1.877 12.336 1 97.94 93 ILE A N 1
ATOM 707 C CA . ILE A 1 93 ? 15.539 2.713 11.18 1 97.94 93 ILE A CA 1
ATOM 708 C C . ILE A 1 93 ? 16.062 4.07 11.641 1 97.94 93 ILE A C 1
ATOM 710 O O . ILE A 1 93 ? 17.109 4.535 11.172 1 97.94 93 ILE A O 1
ATOM 714 N N . MET A 1 94 ? 15.375 4.691 12.562 1 98.69 94 MET A N 1
ATOM 715 C CA . MET A 1 94 ? 15.719 6.047 12.992 1 98.69 94 MET A CA 1
ATOM 716 C C . MET A 1 94 ? 17.047 6.062 13.727 1 98.69 94 MET A C 1
ATOM 718 O O . MET A 1 94 ? 17.828 7.004 13.586 1 98.69 94 MET A O 1
ATOM 722 N N . LYS A 1 95 ? 17.312 4.984 14.492 1 98.19 95 LYS A N 1
ATOM 723 C CA . LYS A 1 95 ? 18.594 4.891 15.211 1 98.19 95 LYS A CA 1
ATOM 724 C C . LYS A 1 95 ? 19.734 4.605 14.242 1 98.19 95 LYS A C 1
ATOM 726 O O . LYS A 1 95 ? 20.797 5.223 14.336 1 98.19 95 LYS A O 1
ATOM 731 N N . THR A 1 96 ? 19.531 3.674 13.328 1 97.25 96 THR A N 1
ATOM 732 C CA . THR A 1 96 ? 20.578 3.217 12.422 1 97.25 96 THR A CA 1
ATOM 733 C C . THR A 1 96 ? 21.078 4.367 11.555 1 97.25 96 THR A C 1
ATOM 735 O O . THR A 1 96 ? 22.297 4.531 11.375 1 97.25 96 THR A O 1
ATOM 738 N N . TRP A 1 97 ? 20.203 5.188 11.07 1 97.94 97 TRP A N 1
ATOM 739 C CA . TRP A 1 97 ? 20.609 6.254 10.156 1 97.94 97 TRP A CA 1
ATOM 740 C C . TRP A 1 97 ? 20.641 7.602 10.875 1 97.94 97 TRP A C 1
ATOM 742 O O . TRP A 1 97 ? 20.781 8.648 10.234 1 97.94 97 TRP A O 1
ATOM 752 N N . LYS A 1 98 ? 20.406 7.59 12.172 1 98.25 98 LYS A N 1
ATOM 753 C CA . LYS A 1 98 ? 20.453 8.805 12.977 1 98.25 98 LYS A CA 1
ATOM 754 C C . LYS A 1 98 ? 19.578 9.898 12.375 1 98.25 98 LYS A C 1
ATOM 756 O O . LYS A 1 98 ? 20.047 11.008 12.117 1 98.25 98 LYS A O 1
ATOM 761 N N . VAL A 1 99 ? 18.359 9.633 12.289 1 98.81 99 VAL A N 1
ATOM 762 C CA . VAL A 1 99 ? 17.406 10.539 11.656 1 98.81 99 VAL A CA 1
ATOM 763 C C . VAL A 1 99 ? 17.297 11.828 12.453 1 98.81 99 VAL A C 1
ATOM 765 O O . VAL A 1 99 ? 17.172 11.797 13.68 1 98.81 99 VAL A O 1
ATOM 768 N N . ASP A 1 100 ? 17.312 12.992 11.758 1 98.88 100 ASP A N 1
ATOM 769 C CA . ASP A 1 100 ? 17.203 14.305 12.383 1 98.88 100 ASP A CA 1
ATOM 770 C C . ASP A 1 100 ? 15.781 14.836 12.328 1 98.88 100 ASP A C 1
ATOM 772 O O . ASP A 1 100 ? 15.32 15.492 13.266 1 98.88 100 ASP A O 1
ATOM 776 N N . THR A 1 101 ? 15.117 14.617 11.242 1 98.88 101 THR A N 1
ATOM 777 C CA . THR A 1 101 ? 13.797 15.172 10.984 1 98.88 101 THR A CA 1
ATOM 778 C C . THR A 1 101 ? 12.867 14.117 10.391 1 98.88 101 THR A C 1
ATOM 780 O O . THR A 1 101 ? 13.281 13.344 9.523 1 98.88 101 THR A O 1
ATOM 783 N N . VAL A 1 102 ? 11.656 14.023 10.883 1 98.94 102 VAL A N 1
ATOM 784 C CA . VAL A 1 102 ? 10.633 13.125 10.359 1 98.94 102 VAL A CA 1
ATOM 785 C C . VAL A 1 102 ? 9.453 13.945 9.828 1 98.94 102 VAL A C 1
ATOM 787 O O . VAL A 1 102 ? 8.906 14.797 10.539 1 98.94 102 VAL A O 1
ATOM 790 N N . TYR A 1 103 ? 9.133 13.781 8.594 1 98.94 103 TYR A N 1
ATOM 791 C CA . TYR A 1 103 ? 7.84 14.18 8.055 1 98.94 103 TYR A CA 1
ATOM 792 C C . TYR A 1 103 ? 6.895 12.984 7.973 1 98.94 103 TYR A C 1
ATOM 794 O O . TYR A 1 103 ? 7.117 12.062 7.18 1 98.94 103 TYR A O 1
ATOM 802 N N . HIS A 1 104 ? 5.863 12.969 8.789 1 98.94 104 HIS A N 1
ATOM 803 C CA . HIS A 1 104 ? 4.945 11.836 8.891 1 98.94 104 HIS A CA 1
ATOM 804 C C . HIS A 1 104 ? 3.697 12.062 8.047 1 98.94 104 HIS A C 1
ATOM 806 O O . HIS A 1 104 ? 2.707 12.625 8.523 1 98.94 104 HIS A O 1
ATOM 812 N N . ALA A 1 105 ? 3.711 11.5 6.859 1 98.81 105 ALA A N 1
ATOM 813 C CA . ALA A 1 105 ? 2.604 11.672 5.922 1 98.81 105 ALA A CA 1
ATOM 814 C C . ALA A 1 105 ? 1.817 10.375 5.762 1 98.81 105 ALA A C 1
ATOM 816 O O . ALA A 1 105 ? 0.83 10.328 5.027 1 98.81 105 ALA A O 1
ATOM 817 N N . ALA A 1 106 ? 2.205 9.328 6.449 1 98.75 106 ALA A N 1
ATOM 818 C CA . ALA A 1 106 ? 1.524 8.047 6.32 1 98.75 106 ALA A CA 1
ATOM 819 C C . ALA A 1 106 ? 0.163 8.078 7.008 1 98.75 106 ALA A C 1
ATOM 821 O O . ALA A 1 106 ? 0.079 8.25 8.227 1 98.75 106 ALA A O 1
ATOM 822 N N . ALA A 1 107 ? -0.904 7.895 6.27 1 98.44 107 ALA A N 1
ATOM 823 C CA . ALA A 1 107 ? -2.264 7.809 6.797 1 98.44 107 ALA A CA 1
ATOM 824 C C . ALA A 1 107 ? -3.236 7.316 5.73 1 98.44 107 ALA A C 1
ATOM 826 O O . ALA A 1 107 ? -3.002 7.504 4.535 1 98.44 107 ALA A O 1
ATOM 827 N N . TYR A 1 108 ? -4.285 6.617 6.219 1 98 108 TYR A N 1
ATOM 828 C CA . TYR A 1 108 ? -5.457 6.445 5.371 1 98 108 TYR A CA 1
ATOM 829 C C . TYR A 1 108 ? -6.328 7.699 5.383 1 98 108 TYR A C 1
ATOM 831 O O . TYR A 1 108 ? -6.582 8.273 6.445 1 98 108 TYR A O 1
ATOM 839 N N . LYS A 1 109 ? -6.781 8.125 4.18 1 96.5 109 LYS A N 1
ATOM 840 C CA . LYS A 1 109 ? -7.379 9.453 4.145 1 96.5 109 LYS A CA 1
ATOM 841 C C . LYS A 1 109 ? -8.781 9.414 3.547 1 96.5 109 LYS A C 1
ATOM 843 O O . LYS A 1 109 ? -9.523 10.391 3.631 1 96.5 109 LYS A O 1
ATOM 848 N N . HIS A 1 110 ? -9.195 8.336 2.881 1 95.94 110 HIS A N 1
ATOM 849 C CA . HIS A 1 110 ? -10.508 8.25 2.252 1 95.94 110 HIS A CA 1
ATOM 850 C C . HIS A 1 110 ? -11.594 7.988 3.287 1 95.94 110 HIS A C 1
ATOM 852 O O . HIS A 1 110 ? -11.695 6.883 3.822 1 95.94 110 HIS A O 1
ATOM 858 N N . VAL A 1 111 ? -12.453 8.898 3.477 1 96.19 111 VAL A N 1
ATOM 859 C CA . VAL A 1 111 ? -13.438 8.875 4.551 1 96.19 111 VAL A CA 1
ATOM 860 C C . VAL A 1 111 ? -14.328 7.645 4.41 1 96.19 111 VAL A C 1
ATOM 862 O O . VAL A 1 111 ? -14.445 6.848 5.348 1 96.19 111 VAL A O 1
ATOM 865 N N . PRO A 1 112 ? -14.93 7.355 3.211 1 95.06 112 PRO A N 1
ATOM 866 C CA . PRO A 1 112 ? -15.797 6.176 3.115 1 95.06 112 PRO A CA 1
ATOM 867 C C . PRO A 1 112 ? -15.039 4.871 3.363 1 95.06 112 PRO A C 1
ATOM 869 O O . PRO A 1 112 ? -15.562 3.965 4.016 1 95.06 112 PRO A O 1
ATOM 872 N N . MET A 1 113 ? -13.836 4.777 2.916 1 96.94 113 MET A N 1
ATOM 873 C CA . MET A 1 113 ? -13.039 3.57 3.113 1 96.94 113 MET A CA 1
ATOM 874 C C . MET A 1 113 ? -12.789 3.32 4.598 1 96.94 113 MET A C 1
ATOM 876 O O . MET A 1 113 ? -12.914 2.189 5.07 1 96.94 113 MET A O 1
ATOM 880 N N . VAL A 1 114 ? -12.445 4.359 5.305 1 97.69 114 VAL A N 1
ATOM 881 C CA . VAL A 1 114 ? -12.141 4.238 6.727 1 97.69 114 VAL A CA 1
ATOM 882 C C . VAL A 1 114 ? -13.422 3.965 7.508 1 97.69 114 VAL A C 1
ATOM 884 O O . VAL A 1 114 ? -13.43 3.156 8.438 1 97.69 114 VAL A O 1
ATOM 887 N N . GLU A 1 115 ? -14.531 4.625 7.09 1 96.88 115 GLU A N 1
ATOM 888 C CA . GLU A 1 115 ? -15.812 4.406 7.754 1 96.88 115 GLU A CA 1
ATOM 889 C C . GLU A 1 115 ? -16.234 2.943 7.668 1 96.88 115 GLU A C 1
ATOM 891 O O . GLU A 1 115 ? -16.875 2.42 8.586 1 96.88 115 GLU A O 1
ATOM 896 N N . HIS A 1 116 ? -15.914 2.305 6.594 1 97.19 116 HIS A N 1
ATOM 897 C CA . HIS A 1 116 ? -16.312 0.917 6.371 1 97.19 116 HIS A CA 1
ATOM 898 C C . HIS A 1 116 ? -15.242 -0.044 6.895 1 97.19 116 HIS A C 1
ATOM 900 O O . HIS A 1 116 ? -15.438 -1.262 6.867 1 97.19 116 HIS A O 1
ATOM 906 N N . ASN A 1 117 ? -14.125 0.454 7.32 1 97.94 117 ASN A N 1
ATOM 907 C CA . ASN A 1 117 ? -13.008 -0.294 7.879 1 97.94 117 ASN A CA 1
ATOM 908 C C . ASN A 1 117 ? -12.422 0.405 9.102 1 97.94 117 ASN A C 1
ATOM 910 O O . ASN A 1 117 ? -11.234 0.746 9.117 1 97.94 117 ASN A O 1
ATOM 914 N N . ILE A 1 118 ? -13.141 0.494 10.125 1 98 118 ILE A N 1
ATOM 915 C CA . ILE A 1 118 ? -12.859 1.344 11.273 1 98 118 ILE A CA 1
ATOM 916 C C . ILE A 1 118 ? -11.555 0.911 11.938 1 98 118 ILE A C 1
ATOM 918 O O . ILE A 1 118 ? -10.695 1.745 12.234 1 98 118 ILE A O 1
ATOM 922 N N . ALA A 1 119 ? -11.359 -0.385 12.133 1 98.25 119 ALA A N 1
ATOM 923 C CA . ALA A 1 119 ? -10.164 -0.894 12.805 1 98.25 119 ALA A CA 1
ATOM 924 C C . ALA A 1 119 ? -8.898 -0.445 12.086 1 98.25 119 ALA A C 1
ATOM 926 O O . ALA A 1 119 ? -7.93 -0.03 12.727 1 98.25 119 ALA A O 1
ATOM 927 N N . GLU A 1 120 ? -8.945 -0.551 10.766 1 98.25 120 GLU A N 1
ATOM 928 C CA . GLU A 1 120 ? -7.777 -0.191 9.969 1 98.25 120 GLU A CA 1
ATOM 929 C C . GLU A 1 120 ? -7.465 1.298 10.094 1 98.25 120 GLU A C 1
ATOM 931 O O . GLU A 1 120 ? -6.297 1.692 10.125 1 98.25 120 GLU A O 1
ATOM 936 N N . GLY A 1 121 ? -8.523 2.145 10.102 1 98.12 121 GLY A N 1
ATOM 937 C CA . GLY A 1 121 ? -8.32 3.568 10.312 1 98.12 121 GLY A CA 1
ATOM 938 C C . GLY A 1 121 ? -7.652 3.891 11.633 1 98.12 121 GLY A C 1
ATOM 939 O O . GLY A 1 121 ? -6.691 4.66 11.68 1 98.12 121 GLY A O 1
ATOM 940 N N . VAL A 1 122 ? -8.117 3.264 12.68 1 98.69 122 VAL A N 1
ATOM 941 C CA . VAL A 1 122 ? -7.586 3.516 14.016 1 98.69 122 VAL A CA 1
ATOM 942 C C . VAL A 1 122 ? -6.145 3.021 14.094 1 98.69 122 VAL A C 1
ATOM 944 O O . VAL A 1 122 ? -5.254 3.758 14.523 1 98.69 122 VAL A O 1
ATOM 947 N N . ILE A 1 123 ? -5.883 1.814 13.633 1 98.44 123 ILE A N 1
ATOM 948 C CA . ILE A 1 123 ? -4.57 1.196 13.789 1 98.44 123 ILE A CA 1
ATOM 949 C C . ILE A 1 123 ? -3.541 1.943 12.945 1 98.44 123 ILE A C 1
ATOM 951 O O . ILE A 1 123 ? -2.438 2.236 13.414 1 98.44 123 ILE A O 1
ATOM 955 N N . ASN A 1 124 ? -3.887 2.27 11.766 1 98.56 124 ASN A N 1
ATOM 956 C CA . ASN A 1 124 ? -2.92 2.926 10.891 1 98.56 124 ASN A CA 1
ATOM 957 C C . ASN A 1 124 ? -2.699 4.383 11.281 1 98.56 124 ASN A C 1
ATOM 959 O O . ASN A 1 124 ? -1.56 4.836 11.398 1 98.56 124 ASN A O 1
ATOM 963 N N . ASN A 1 125 ? -3.793 5.168 11.484 1 98.75 125 ASN A N 1
ATOM 964 C CA . ASN A 1 125 ? -3.672 6.605 11.68 1 98.75 125 ASN A CA 1
ATOM 965 C C . ASN A 1 125 ? -3.279 6.945 13.117 1 98.75 125 ASN A C 1
ATOM 967 O O . ASN A 1 125 ? -2.48 7.855 13.344 1 98.75 125 ASN A O 1
ATOM 971 N N . VAL A 1 126 ? -3.807 6.215 14.109 1 98.81 126 VAL A N 1
ATOM 972 C CA . VAL A 1 126 ? -3.545 6.527 15.508 1 98.81 126 VAL A CA 1
ATOM 973 C C . VAL A 1 126 ? -2.311 5.766 15.984 1 98.81 126 VAL A C 1
ATOM 975 O O . VAL A 1 126 ? -1.313 6.375 16.375 1 98.81 126 VAL A O 1
ATOM 978 N N . VAL A 1 127 ? -2.369 4.434 15.875 1 98.75 127 VAL A N 1
ATOM 979 C CA . VAL A 1 127 ? -1.268 3.621 16.375 1 98.75 127 VAL A CA 1
ATOM 980 C C . VAL A 1 127 ? -0.022 3.85 15.523 1 98.75 127 VAL A C 1
ATOM 982 O O . VAL A 1 127 ? 1.097 3.881 16.047 1 98.75 127 VAL A O 1
ATOM 985 N N . GLY A 1 128 ? -0.215 3.971 14.188 1 98.81 128 GLY A N 1
ATOM 986 C CA . GLY A 1 128 ? 0.915 4.305 13.336 1 98.81 128 GLY A CA 1
ATOM 987 C C . GLY A 1 128 ? 1.616 5.586 13.742 1 98.81 128 GLY A C 1
ATOM 988 O O . GLY A 1 128 ? 2.848 5.641 13.781 1 98.81 128 GLY A O 1
ATOM 989 N N . THR A 1 129 ? 0.83 6.633 14.055 1 98.88 129 THR A N 1
ATOM 990 C CA . THR A 1 129 ? 1.401 7.895 14.508 1 98.88 129 THR A CA 1
ATOM 991 C C . THR A 1 129 ? 2.066 7.727 15.875 1 98.88 129 THR A C 1
ATOM 993 O O . THR A 1 129 ? 3.164 8.234 16.094 1 98.88 129 THR A O 1
ATOM 996 N N . LEU A 1 130 ? 1.396 7.008 16.734 1 98.88 130 LEU A N 1
ATOM 997 C CA . LEU A 1 130 ? 1.942 6.73 18.062 1 98.88 130 LEU A CA 1
ATOM 998 C C . LEU A 1 130 ? 3.299 6.043 17.953 1 98.88 130 LEU A C 1
ATOM 1000 O O . LEU A 1 130 ? 4.266 6.461 18.594 1 98.88 130 LEU A O 1
ATOM 1004 N N . ASN A 1 131 ? 3.354 4.988 17.141 1 98.88 131 ASN A N 1
ATOM 1005 C CA . ASN A 1 131 ? 4.586 4.238 16.922 1 98.88 131 ASN A CA 1
ATOM 1006 C C . ASN A 1 131 ? 5.695 5.129 16.375 1 98.88 131 ASN A C 1
ATOM 1008 O O . ASN A 1 131 ? 6.836 5.066 16.844 1 98.88 131 ASN A O 1
ATOM 1012 N N . THR A 1 132 ? 5.367 5.934 15.414 1 98.94 132 THR A N 1
ATOM 1013 C CA . THR A 1 132 ? 6.363 6.77 14.758 1 98.94 132 THR A CA 1
ATOM 1014 C C . THR A 1 132 ? 6.875 7.852 15.703 1 98.94 132 THR A C 1
ATOM 1016 O O . THR A 1 132 ? 8.078 8.109 15.766 1 98.94 132 THR A O 1
ATOM 1019 N N . ALA A 1 133 ? 5.961 8.469 16.422 1 98.88 133 ALA A N 1
ATOM 1020 C CA . ALA A 1 133 ? 6.328 9.523 17.359 1 98.88 133 ALA A CA 1
ATOM 1021 C C . ALA A 1 133 ? 7.207 8.977 18.484 1 98.88 133 ALA A C 1
ATOM 1023 O O . ALA A 1 133 ? 8.211 9.586 18.844 1 98.88 133 ALA A O 1
ATOM 1024 N N . GLN A 1 134 ? 6.832 7.84 19.031 1 98.69 134 GLN A N 1
ATOM 1025 C CA . GLN A 1 134 ? 7.598 7.238 20.125 1 98.69 134 GLN A CA 1
ATOM 1026 C C . GLN A 1 134 ? 8.977 6.789 19.641 1 98.69 134 GLN A C 1
ATOM 1028 O O . GLN A 1 134 ? 9.969 6.926 20.359 1 98.69 134 GLN A O 1
ATOM 1033 N N . ALA A 1 135 ? 9.031 6.227 18.422 1 98.69 135 ALA A N 1
ATOM 1034 C CA . ALA A 1 135 ? 10.32 5.859 17.844 1 98.69 135 ALA A CA 1
ATOM 1035 C C . ALA A 1 135 ? 11.219 7.086 17.672 1 98.69 135 ALA A C 1
ATOM 1037 O O . ALA A 1 135 ? 12.414 7.027 17.969 1 98.69 135 ALA A O 1
ATOM 1038 N N . ALA A 1 136 ? 10.625 8.172 17.188 1 98.81 136 ALA A N 1
ATOM 1039 C CA . ALA A 1 136 ? 11.375 9.422 17.016 1 98.81 136 ALA A CA 1
ATOM 1040 C C . ALA A 1 136 ? 11.938 9.906 18.344 1 98.81 136 ALA A C 1
ATOM 1042 O O . ALA A 1 136 ? 13.125 10.25 18.438 1 98.81 136 ALA A O 1
ATOM 1043 N N . LEU A 1 137 ? 11.078 9.867 19.344 1 98.12 137 LEU A N 1
ATOM 1044 C CA . LEU A 1 137 ? 11.469 10.273 20.688 1 98.12 137 LEU A CA 1
ATOM 1045 C C . LEU A 1 137 ? 12.617 9.414 21.203 1 98.12 137 LEU A C 1
ATOM 1047 O O . LEU A 1 137 ? 13.625 9.938 21.672 1 98.12 137 LEU A O 1
ATOM 1051 N N . GLN A 1 138 ? 12.492 8.18 21.047 1 97.75 138 GLN A N 1
ATOM 1052 C CA . GLN A 1 138 ? 13.477 7.219 21.547 1 97.75 138 GLN A CA 1
ATOM 1053 C C . GLN A 1 138 ? 14.789 7.324 20.781 1 97.75 138 GLN A C 1
ATOM 1055 O O . GLN A 1 138 ? 15.859 7.066 21.344 1 97.75 138 GLN A O 1
ATOM 1060 N N . ALA A 1 139 ? 14.719 7.715 19.516 1 98.38 139 ALA A N 1
ATOM 1061 C CA . ALA A 1 139 ? 15.906 7.781 18.672 1 98.38 139 ALA A CA 1
ATOM 1062 C C . ALA A 1 139 ? 16.562 9.156 18.75 1 98.38 139 ALA A C 1
ATOM 1064 O O . ALA A 1 139 ? 17.625 9.375 18.156 1 98.38 139 ALA A O 1
ATOM 1065 N N . GLY A 1 140 ? 15.914 10.086 19.422 1 98.06 140 GLY A N 1
ATOM 1066 C CA . GLY A 1 140 ? 16.469 11.422 19.578 1 98.06 140 GLY A CA 1
ATOM 1067 C C . GLY A 1 140 ? 16.281 12.297 18.344 1 98.06 140 GLY A C 1
ATOM 1068 O O . GLY A 1 140 ? 17.109 13.172 18.062 1 98.06 140 GLY A O 1
ATOM 1069 N N . VAL A 1 141 ? 15.258 12.055 17.594 1 98.62 141 VAL A N 1
ATOM 1070 C CA . VAL A 1 141 ? 14.922 12.898 16.453 1 98.62 141 VAL A CA 1
ATOM 1071 C C . VAL A 1 141 ? 14.625 14.32 16.922 1 98.62 141 VAL A C 1
ATOM 1073 O O . VAL A 1 141 ? 13.945 14.516 17.922 1 98.62 141 VAL A O 1
ATOM 1076 N N . SER A 1 142 ? 15.109 15.312 16.203 1 98.31 142 SER A N 1
ATOM 1077 C CA . SER A 1 142 ? 14.977 16.703 16.641 1 98.31 142 SER A CA 1
ATOM 1078 C C . SER A 1 142 ? 13.625 17.281 16.25 1 98.31 142 SER A C 1
ATOM 1080 O O . SER A 1 142 ? 12.977 17.953 17.047 1 98.31 142 SER A O 1
ATOM 1082 N N . ASN A 1 143 ? 13.203 17.031 14.992 1 98.5 143 ASN A N 1
ATOM 1083 C CA . ASN A 1 143 ? 11.977 17.625 14.461 1 98.5 143 ASN A CA 1
ATOM 1084 C C . ASN A 1 143 ? 11.023 16.562 13.93 1 98.5 143 ASN A C 1
ATOM 1086 O O . ASN A 1 143 ? 11.445 15.648 13.219 1 98.5 143 ASN A O 1
ATOM 1090 N N . PHE A 1 144 ? 9.805 16.609 14.328 1 98.88 144 PHE A N 1
ATOM 1091 C CA . PHE A 1 144 ? 8.742 15.719 13.875 1 98.88 144 PHE A CA 1
ATOM 1092 C C . PHE A 1 144 ? 7.539 16.516 13.391 1 98.88 144 PHE A C 1
ATOM 1094 O O . PHE A 1 144 ? 6.918 17.25 14.172 1 98.88 144 PHE A O 1
ATOM 1101 N N . VAL A 1 145 ? 7.176 16.391 12.109 1 98.88 145 VAL A N 1
ATOM 1102 C CA . VAL A 1 145 ? 6.059 17.125 11.531 1 98.88 145 VAL A CA 1
ATOM 1103 C C . VAL A 1 145 ? 4.969 16.156 11.086 1 98.88 145 VAL A C 1
ATOM 1105 O O . VAL A 1 145 ? 5.195 15.312 10.211 1 98.88 145 VAL A O 1
ATOM 1108 N N . LEU A 1 146 ? 3.807 16.234 11.672 1 98.88 146 LEU A N 1
ATOM 1109 C CA . LEU A 1 146 ? 2.646 15.43 11.312 1 98.88 146 LEU A CA 1
ATOM 1110 C C . LEU A 1 146 ? 1.793 16.141 10.266 1 98.88 146 LEU A C 1
ATOM 1112 O O . LEU A 1 146 ? 1.425 17.312 10.453 1 98.88 146 LEU A O 1
ATOM 1116 N N . ILE A 1 147 ? 1.53 15.477 9.188 1 98.69 147 ILE A N 1
ATOM 1117 C CA . ILE A 1 147 ? 0.554 15.961 8.219 1 98.69 147 ILE A CA 1
ATOM 1118 C C . ILE A 1 147 ? -0.858 15.633 8.703 1 98.69 147 ILE A C 1
ATOM 1120 O O . ILE A 1 147 ? -1.241 14.461 8.758 1 98.69 147 ILE A O 1
ATOM 1124 N N . SER A 1 148 ? -1.595 16.609 9.023 1 97.69 148 SER A N 1
ATOM 1125 C CA . SER A 1 148 ? -2.971 16.438 9.477 1 97.69 148 SER A CA 1
ATOM 1126 C C . SER A 1 148 ? -3.961 17.031 8.469 1 97.69 148 SER A C 1
ATOM 1128 O O . SER A 1 148 ? -3.691 17.047 7.27 1 97.69 148 SER A O 1
ATOM 1130 N N . THR A 1 149 ? -5.152 17.297 8.914 1 96.94 149 THR A N 1
ATOM 1131 C CA . THR A 1 149 ? -6.215 17.625 7.969 1 96.94 149 THR A CA 1
ATOM 1132 C C . THR A 1 149 ? -7.238 18.562 8.602 1 96.94 149 THR A C 1
ATOM 1134 O O . THR A 1 149 ? -7.371 18.609 9.828 1 96.94 149 THR A O 1
ATOM 1137 N N . ASP A 1 150 ? -7.945 19.266 7.746 1 93.88 150 ASP A N 1
ATOM 1138 C CA . ASP A 1 150 ? -9.086 20.062 8.188 1 93.88 150 ASP A CA 1
ATOM 1139 C C . ASP A 1 150 ? -10.164 19.172 8.805 1 93.88 150 ASP A C 1
ATOM 1141 O O . ASP A 1 150 ? -10.938 19.625 9.648 1 93.88 150 ASP A O 1
ATOM 1145 N N . LYS A 1 151 ? -10.234 17.906 8.469 1 94.19 151 LYS A N 1
ATOM 1146 C CA . LYS A 1 151 ? -11.258 16.969 8.945 1 94.19 151 LYS A CA 1
ATOM 1147 C C . LYS A 1 151 ? -11.047 16.641 10.422 1 94.19 151 LYS A C 1
ATOM 1149 O O . LYS A 1 151 ? -11.93 16.062 11.062 1 94.19 151 LYS A O 1
ATOM 1154 N N . ALA A 1 152 ? -9.906 17.031 10.938 1 95.38 152 ALA A N 1
ATOM 1155 C CA . ALA A 1 152 ? -9.641 16.859 12.359 1 95.38 152 ALA A CA 1
ATOM 1156 C C . ALA A 1 152 ? -10.383 17.891 13.195 1 95.38 152 ALA A C 1
ATOM 1158 O O . ALA A 1 152 ? -10.492 17.75 14.414 1 95.38 152 ALA A O 1
ATOM 1159 N N . VAL A 1 153 ? -10.828 18.984 12.57 1 93.62 153 VAL A N 1
ATOM 1160 C CA . VAL A 1 153 ? -11.57 20.031 13.266 1 93.62 153 VAL A CA 1
ATOM 1161 C C . VAL A 1 153 ? -13.023 19.609 13.445 1 93.62 153 VAL A C 1
ATOM 1163 O O . VAL A 1 153 ? -13.758 19.453 12.461 1 93.62 153 VAL A O 1
ATOM 1166 N N . ARG A 1 154 ? -13.461 19.391 14.641 1 92.31 154 ARG A N 1
ATOM 1167 C CA . ARG A 1 154 ? -14.812 18.906 14.938 1 92.31 154 ARG A CA 1
ATOM 1168 C C . ARG A 1 154 ? -15.195 17.766 14.008 1 92.31 154 ARG A C 1
ATOM 1170 O O . ARG A 1 154 ? -16.141 17.891 13.227 1 92.31 154 ARG A O 1
ATOM 1177 N N . PRO A 1 155 ? -14.461 16.703 14.203 1 95.19 155 PRO A N 1
ATOM 1178 C CA . PRO A 1 155 ? -14.633 15.609 13.242 1 95.19 155 PRO A CA 1
ATOM 1179 C C . PRO A 1 155 ? -16.031 15.008 13.266 1 95.19 155 PRO A C 1
ATOM 1181 O O . PRO A 1 155 ? -16.656 14.938 14.328 1 95.19 155 PRO A O 1
ATOM 1184 N N . THR A 1 156 ? -16.531 14.516 12.117 1 95 156 THR A N 1
ATOM 1185 C CA . THR A 1 156 ? -17.812 13.859 12.008 1 95 156 THR A CA 1
ATOM 1186 C C . THR A 1 156 ? -17.656 12.422 11.508 1 95 156 THR A C 1
ATOM 1188 O O . THR A 1 156 ? -18.641 11.742 11.227 1 95 156 THR A O 1
ATOM 1191 N N . ASN A 1 157 ? -16.484 12 11.281 1 96.12 157 ASN A N 1
ATOM 1192 C CA . ASN A 1 157 ? -16.188 10.648 10.812 1 96.12 157 ASN A CA 1
ATOM 1193 C C . ASN A 1 157 ? -14.969 10.062 11.516 1 96.12 157 ASN A C 1
ATOM 1195 O O . ASN A 1 157 ? -14.227 10.789 12.18 1 96.12 157 ASN A O 1
ATOM 1199 N N . VAL A 1 158 ? -14.781 8.781 11.359 1 97.44 158 VAL A N 1
ATOM 1200 C CA . VAL A 1 158 ? -13.711 8.062 12.047 1 97.44 158 VAL A CA 1
ATOM 1201 C C . VAL A 1 158 ? -12.359 8.547 11.523 1 97.44 158 VAL A C 1
ATOM 1203 O O . VAL A 1 158 ? -11.414 8.719 12.297 1 97.44 158 VAL A O 1
ATOM 1206 N N . MET A 1 159 ? -12.266 8.758 10.25 1 97.62 159 MET A N 1
ATOM 1207 C CA . MET A 1 159 ? -11.016 9.203 9.648 1 97.62 159 MET A CA 1
ATOM 1208 C C . MET A 1 159 ? -10.539 10.508 10.289 1 97.62 159 MET A C 1
ATOM 1210 O O . MET A 1 159 ? -9.406 10.602 10.758 1 97.62 159 MET A O 1
ATOM 1214 N N . GLY A 1 160 ? -11.398 11.516 10.367 1 97 160 GLY A N 1
ATOM 1215 C CA . GLY A 1 160 ? -11.078 12.789 11 1 97 160 GLY A CA 1
ATOM 1216 C C . GLY A 1 160 ? -10.773 12.656 12.477 1 97 160 GLY A C 1
ATOM 1217 O O . GLY A 1 160 ? -9.867 13.312 12.992 1 97 160 GLY A O 1
ATOM 1218 N N . SER A 1 161 ? -11.492 11.836 13.148 1 97.62 161 SER A N 1
ATOM 1219 C CA . SER A 1 161 ? -11.281 11.633 14.578 1 97.62 161 SER A CA 1
ATOM 1220 C C . SER A 1 161 ? -9.93 10.992 14.852 1 97.62 161 SER A C 1
ATOM 1222 O O . SER A 1 161 ? -9.273 11.305 15.844 1 97.62 161 SER A O 1
ATOM 1224 N N . THR A 1 162 ? -9.578 10.031 13.977 1 98.44 162 THR A N 1
ATOM 1225 C CA . THR A 1 162 ? -8.289 9.375 14.148 1 98.44 162 THR A CA 1
ATOM 1226 C C . THR A 1 162 ? -7.148 10.367 13.922 1 98.44 162 THR A C 1
ATOM 1228 O O . THR A 1 162 ? -6.125 10.312 14.609 1 98.44 162 THR A O 1
ATOM 1231 N N . LYS A 1 163 ? -7.32 11.289 13 1 98.38 163 LYS A N 1
ATOM 1232 C CA . LYS A 1 163 ? -6.301 12.305 12.766 1 98.38 163 LYS A CA 1
ATOM 1233 C C . LYS A 1 163 ? -6.219 13.281 13.938 1 98.38 163 LYS A C 1
ATOM 1235 O O . LYS A 1 163 ? -5.129 13.719 14.305 1 98.38 163 LYS A O 1
ATOM 1240 N N . ARG A 1 164 ? -7.34 13.617 14.484 1 97.81 164 ARG A N 1
ATOM 1241 C CA . ARG A 1 164 ? -7.332 14.461 15.68 1 97.81 164 ARG A CA 1
ATOM 1242 C C . ARG A 1 164 ? -6.66 13.75 16.844 1 97.81 164 ARG A C 1
ATOM 1244 O O . ARG A 1 164 ? -5.898 14.359 17.594 1 97.81 164 ARG A O 1
ATOM 1251 N N . LEU A 1 165 ? -6.953 12.523 17 1 98.5 165 LEU A N 1
ATOM 1252 C CA . LEU A 1 165 ? -6.316 11.734 18.062 1 98.5 165 LEU A CA 1
ATOM 1253 C C . LEU A 1 165 ? -4.805 11.672 17.844 1 98.5 165 LEU A C 1
ATOM 1255 O O . LEU A 1 165 ? -4.039 11.719 18.812 1 98.5 165 LEU A O 1
ATOM 1259 N N . ALA A 1 166 ? -4.371 11.523 16.625 1 98.62 166 ALA A N 1
ATOM 1260 C CA . ALA A 1 166 ? -2.949 11.578 16.297 1 98.62 166 ALA A CA 1
ATOM 1261 C C . ALA A 1 166 ? -2.328 12.891 16.75 1 98.62 166 ALA A C 1
ATOM 1263 O O . ALA A 1 166 ? -1.223 12.906 17.297 1 98.62 166 ALA A O 1
ATOM 1264 N N . GLU A 1 167 ? -3.041 14.016 16.531 1 98.25 167 GLU A N 1
ATOM 1265 C CA . GLU A 1 167 ? -2.574 15.305 17.016 1 98.25 167 GLU A CA 1
ATOM 1266 C C . GLU A 1 167 ? -2.439 15.305 18.547 1 98.25 167 GLU A C 1
ATOM 1268 O O . GLU A 1 167 ? -1.461 15.82 19.078 1 98.25 167 GLU A O 1
ATOM 1273 N N . LEU A 1 168 ? -3.438 14.75 19.188 1 98.5 168 LEU A N 1
ATOM 1274 C CA . LEU A 1 168 ? -3.445 14.711 20.656 1 98.5 168 LEU A CA 1
ATOM 1275 C C . LEU A 1 168 ? -2.232 13.953 21.188 1 98.5 168 LEU A C 1
ATOM 1277 O O . LEU A 1 168 ? -1.658 14.328 22.203 1 98.5 168 LEU A O 1
ATOM 1281 N N . ILE A 1 169 ? -1.881 12.922 20.516 1 98.69 169 ILE A N 1
ATOM 1282 C CA . ILE A 1 169 ? -0.721 12.125 20.891 1 98.69 169 ILE A CA 1
ATOM 1283 C C . ILE A 1 169 ? 0.533 13 20.875 1 98.69 169 ILE A C 1
ATOM 1285 O O . ILE A 1 169 ? 1.292 13.031 21.844 1 98.69 169 ILE A O 1
ATOM 1289 N N . LEU A 1 170 ? 0.7 13.711 19.781 1 98.56 170 LEU A N 1
ATOM 1290 C CA . LEU A 1 170 ? 1.89 14.547 19.641 1 98.56 170 LEU A CA 1
ATOM 1291 C C . LEU A 1 170 ? 1.866 15.695 20.641 1 98.56 170 LEU A C 1
ATOM 1293 O O . LEU A 1 170 ? 2.902 16.062 21.203 1 98.56 170 LEU A O 1
ATOM 1297 N N . GLN A 1 171 ? 0.716 16.297 20.844 1 97.94 171 GLN A N 1
ATOM 1298 C CA . GLN A 1 171 ? 0.587 17.375 21.828 1 97.94 171 GLN A CA 1
ATOM 1299 C C . GLN A 1 171 ? 0.919 16.875 23.234 1 97.94 171 GLN A C 1
ATOM 1301 O O . GLN A 1 171 ? 1.636 17.547 23.984 1 97.94 171 GLN A O 1
ATOM 1306 N N . ALA A 1 172 ? 0.409 15.719 23.578 1 98.25 172 ALA A N 1
ATOM 1307 C CA . ALA A 1 172 ? 0.65 15.148 24.906 1 98.25 172 ALA A CA 1
ATOM 1308 C C . ALA A 1 172 ? 2.131 14.844 25.109 1 98.25 172 ALA A C 1
ATOM 1310 O O . ALA A 1 172 ? 2.693 15.148 26.156 1 98.25 172 ALA A O 1
ATOM 1311 N N . LEU A 1 173 ? 2.732 14.25 24.109 1 98 173 LEU A N 1
ATOM 1312 C CA . LEU A 1 173 ? 4.152 13.93 24.203 1 98 173 LEU A CA 1
ATOM 1313 C C . LEU A 1 173 ? 4.992 15.195 24.312 1 98 173 LEU A C 1
ATOM 1315 O O . LEU A 1 173 ? 5.988 15.219 25.047 1 98 173 LEU A O 1
ATOM 1319 N N . SER A 1 174 ? 4.621 16.219 23.594 1 96.88 174 SER A N 1
ATOM 1320 C CA . SER A 1 174 ? 5.371 17.469 23.578 1 96.88 174 SER A CA 1
ATOM 1321 C C . SER A 1 174 ? 5.406 18.109 24.953 1 96.88 174 SER A C 1
ATOM 1323 O O . SER A 1 174 ? 6.328 18.875 25.266 1 96.88 174 SER A O 1
ATOM 1325 N N . ARG A 1 175 ? 4.492 17.766 25.766 1 95.81 175 ARG A N 1
ATOM 1326 C CA . ARG A 1 175 ? 4.375 18.391 27.078 1 95.81 175 ARG A CA 1
ATOM 1327 C C . ARG A 1 175 ? 5.145 17.609 28.141 1 95.81 175 ARG A C 1
ATOM 1329 O O . ARG A 1 175 ? 5.23 18.031 29.297 1 95.81 175 ARG A O 1
ATOM 1336 N N . GLU A 1 176 ? 5.707 16.516 27.703 1 96.25 176 GLU A N 1
ATOM 1337 C CA . GLU A 1 176 ? 6.43 15.648 28.625 1 96.25 176 GLU A CA 1
ATOM 1338 C C . GLU A 1 176 ? 7.941 15.781 28.453 1 96.25 176 GLU A C 1
ATOM 1340 O O . GLU A 1 176 ? 8.453 15.617 27.328 1 96.25 176 GLU A O 1
ATOM 1345 N N . THR A 1 177 ? 8.633 16.031 29.531 1 95.5 177 THR A N 1
ATOM 1346 C CA . THR A 1 177 ? 10.086 16.094 29.469 1 95.5 177 THR A CA 1
ATOM 1347 C C . THR A 1 177 ? 10.68 14.688 29.359 1 95.5 177 THR A C 1
ATOM 1349 O O . THR A 1 177 ? 11.711 14.492 28.719 1 95.5 177 THR A O 1
ATOM 1352 N N . ALA A 1 178 ? 9.977 13.789 30 1 96.75 178 ALA A N 1
ATOM 1353 C CA . ALA A 1 178 ? 10.438 12.406 30 1 96.75 178 ALA A CA 1
ATOM 1354 C C . ALA A 1 178 ? 9.266 11.43 30.094 1 96.75 178 ALA A C 1
ATOM 1356 O O . ALA A 1 178 ? 9.023 10.852 31.156 1 96.75 178 ALA A O 1
ATOM 1357 N N . PRO A 1 179 ? 8.602 11.195 29.031 1 96.5 179 PRO A N 1
ATOM 1358 C CA . PRO A 1 179 ? 7.438 10.305 29.062 1 96.5 179 PRO A CA 1
ATOM 1359 C C . PRO A 1 179 ? 7.82 8.828 29.141 1 96.5 179 PRO A C 1
ATOM 1361 O O . PRO A 1 179 ? 8.898 8.445 28.688 1 96.5 179 PRO A O 1
ATOM 1364 N N . VAL A 1 180 ? 6.875 8.086 29.781 1 96.88 180 VAL A N 1
ATOM 1365 C CA . VAL A 1 180 ? 6.93 6.637 29.641 1 96.88 180 VAL A CA 1
ATOM 1366 C C . VAL A 1 180 ? 6.23 6.215 28.344 1 96.88 180 VAL A C 1
ATOM 1368 O O . VAL A 1 180 ? 5.07 6.574 28.109 1 96.88 180 VAL A O 1
ATOM 1371 N N . ILE A 1 181 ? 6.922 5.449 27.562 1 95.75 181 ILE A N 1
ATOM 1372 C CA . ILE A 1 181 ? 6.414 5.043 26.25 1 95.75 181 ILE A CA 1
ATOM 1373 C C . ILE A 1 181 ? 5.188 4.152 26.438 1 95.75 181 ILE A C 1
ATOM 1375 O O . ILE A 1 181 ? 5.125 3.35 27.359 1 95.75 181 ILE A O 1
ATOM 1379 N N . PHE A 1 182 ? 4.211 4.348 25.547 1 97.12 182 PHE A N 1
ATOM 1380 C CA . PHE A 1 182 ? 3.004 3.529 25.547 1 97.12 182 PHE A CA 1
ATOM 1381 C C . PHE A 1 182 ? 3.348 2.057 25.344 1 97.12 182 PHE A C 1
ATOM 1383 O O . PHE A 1 182 ? 4.074 1.702 24.422 1 97.12 182 PHE A O 1
ATOM 1390 N N . GLY A 1 183 ? 2.896 1.219 26.141 1 91.44 183 GLY A N 1
ATOM 1391 C CA . GLY A 1 183 ? 3.123 -0.214 26.047 1 91.44 183 GLY A CA 1
ATOM 1392 C C . GLY A 1 183 ? 4.375 -0.672 26.766 1 91.44 183 GLY A C 1
ATOM 1393 O O . GLY A 1 183 ? 4.688 -1.864 26.781 1 91.44 183 GLY A O 1
ATOM 1394 N N . ASP A 1 184 ? 5.109 0.297 27.328 1 92.38 184 ASP A N 1
ATOM 1395 C CA . ASP A 1 184 ? 6.328 -0.059 28.047 1 92.38 184 ASP A CA 1
ATOM 1396 C C . ASP A 1 184 ? 5.996 -0.619 29.438 1 92.38 184 ASP A C 1
ATOM 1398 O O . ASP A 1 184 ? 5.672 0.135 30.359 1 92.38 184 ASP A O 1
ATOM 1402 N N . LYS A 1 185 ? 6.297 -1.779 29.688 1 86.31 185 LYS A N 1
ATOM 1403 C CA . LYS A 1 185 ? 6 -2.451 30.953 1 86.31 185 LYS A CA 1
ATOM 1404 C C . LYS A 1 185 ? 7.039 -2.111 32 1 86.31 185 LYS A C 1
ATOM 1406 O O . LYS A 1 185 ? 6.742 -2.145 33.219 1 86.31 185 LYS A O 1
ATOM 1411 N N . ALA A 1 186 ? 8.219 -1.649 31.594 1 88.75 186 ALA A N 1
ATOM 1412 C CA . ALA A 1 186 ? 9.312 -1.351 32.5 1 88.75 186 ALA A CA 1
ATOM 1413 C C . ALA A 1 186 ? 9.195 0.068 33.062 1 88.75 186 ALA A C 1
ATOM 1415 O O . ALA A 1 186 ? 9.859 0.418 34.031 1 88.75 186 ALA A O 1
ATOM 1416 N N . ASN A 1 187 ? 8.336 0.844 32.531 1 90.62 187 ASN A N 1
ATOM 1417 C CA . ASN A 1 187 ? 8.07 2.211 32.969 1 90.62 187 ASN A CA 1
ATOM 1418 C C . ASN A 1 187 ? 9.352 3.049 32.969 1 90.62 187 ASN A C 1
ATOM 1420 O O . ASN A 1 187 ? 9.609 3.76 33.969 1 90.62 187 ASN A O 1
ATOM 1424 N N . VAL A 1 188 ? 10.07 2.867 31.938 1 90.88 188 VAL A N 1
ATOM 1425 C CA . VAL A 1 188 ? 11.312 3.623 31.828 1 90.88 188 VAL A CA 1
ATOM 1426 C C . VAL A 1 188 ? 11.031 5.008 31.25 1 90.88 188 VAL A C 1
ATOM 1428 O O . VAL A 1 188 ? 10.391 5.133 30.203 1 90.88 188 VAL A O 1
ATOM 1431 N N . TYR A 1 189 ? 11.5 5.953 31.891 1 93.44 189 TYR A N 1
ATOM 1432 C CA . TYR A 1 189 ? 11.367 7.324 31.422 1 93.44 189 TYR A CA 1
ATOM 1433 C C . TYR A 1 189 ? 12.367 7.617 30.312 1 93.44 189 TYR A C 1
ATOM 1435 O O . TYR A 1 189 ? 13.539 7.234 30.406 1 93.44 189 TYR A O 1
ATOM 1443 N N . GLN A 1 190 ? 11.898 8.195 29.266 1 94.12 190 GLN A N 1
ATOM 1444 C CA . GLN A 1 190 ? 12.734 8.555 28.125 1 94.12 190 GLN A CA 1
ATOM 1445 C C . GLN A 1 190 ? 12.805 10.07 27.938 1 94.12 190 GLN A C 1
ATOM 1447 O O . GLN A 1 190 ? 11.773 10.734 27.797 1 94.12 190 GLN A O 1
ATOM 1452 N N . VAL A 1 191 ? 13.992 10.656 27.953 1 95.69 191 VAL A N 1
ATOM 1453 C CA . VAL A 1 191 ? 14.148 12.094 27.734 1 95.69 191 VAL A CA 1
ATOM 1454 C C . VAL A 1 191 ? 13.617 12.477 26.359 1 95.69 191 VAL A C 1
ATOM 1456 O O . VAL A 1 191 ? 13.961 11.844 25.359 1 95.69 191 VAL A O 1
ATOM 1459 N N . ASN A 1 192 ? 12.789 13.422 26.328 1 96.5 192 ASN A N 1
ATOM 1460 C CA . ASN A 1 192 ? 12.164 13.883 25.094 1 96.5 192 ASN A CA 1
ATOM 1461 C C . ASN A 1 192 ? 12.844 15.141 24.562 1 96.5 192 ASN A C 1
ATOM 1463 O O . ASN A 1 192 ? 12.75 16.203 25.172 1 96.5 192 ASN A O 1
ATOM 1467 N N . LYS A 1 193 ? 13.461 15.039 23.453 1 96.19 193 LYS A N 1
ATOM 1468 C CA . LYS A 1 193 ? 14.109 16.172 22.797 1 96.19 193 LYS A CA 1
ATOM 1469 C C . LYS A 1 193 ? 13.445 16.5 21.469 1 96.19 193 LYS A C 1
ATOM 1471 O O . LYS A 1 193 ? 13.922 17.359 20.719 1 96.19 193 LYS A O 1
ATOM 1476 N N . THR A 1 194 ? 12.391 15.773 21.156 1 97.94 194 THR A N 1
ATOM 1477 C CA . THR A 1 194 ? 11.75 15.898 19.859 1 97.94 194 THR A CA 1
ATOM 1478 C C . THR A 1 194 ? 10.734 17.031 19.859 1 97.94 194 THR A C 1
ATOM 1480 O O . THR A 1 194 ? 9.891 17.125 20.75 1 97.94 194 THR A O 1
ATOM 1483 N N . ARG A 1 195 ? 10.852 17.938 18.906 1 97.94 195 ARG A N 1
ATOM 1484 C CA . ARG A 1 195 ? 9.859 18.969 18.688 1 97.94 195 ARG A CA 1
ATOM 1485 C C . ARG A 1 195 ? 8.75 18.484 17.766 1 97.94 195 ARG A C 1
ATOM 1487 O O . ARG A 1 195 ? 8.961 18.344 16.562 1 97.94 195 ARG A O 1
ATOM 1494 N N . PHE A 1 196 ? 7.57 18.297 18.297 1 98.31 196 PHE A N 1
ATOM 1495 C CA . PHE A 1 196 ? 6.43 17.812 17.547 1 98.31 196 PHE A CA 1
ATOM 1496 C C . PHE A 1 196 ? 5.605 18.969 16.984 1 98.31 196 PHE A C 1
ATOM 1498 O O . PHE A 1 196 ? 5.219 19.875 17.734 1 98.31 196 PHE A O 1
ATOM 1505 N N . THR A 1 197 ? 5.332 18.922 15.688 1 97.88 197 THR A N 1
ATOM 1506 C CA . THR A 1 197 ? 4.523 19.922 15 1 97.88 197 THR A CA 1
ATOM 1507 C C . THR A 1 197 ? 3.441 19.266 14.156 1 97.88 197 THR A C 1
ATOM 1509 O O . THR A 1 197 ? 3.684 18.219 13.539 1 97.88 197 THR A O 1
ATOM 1512 N N . MET A 1 198 ? 2.25 19.766 14.227 1 97.81 198 MET A N 1
ATOM 1513 C CA . MET A 1 198 ? 1.16 19.312 13.375 1 97.81 198 MET A CA 1
ATOM 1514 C C . MET A 1 198 ? 0.762 20.391 12.375 1 97.81 198 MET A C 1
ATOM 1516 O O . MET A 1 198 ? 0.726 21.578 12.719 1 97.81 198 MET A O 1
ATOM 1520 N N . VAL A 1 199 ? 0.474 19.969 11.156 1 98 199 VAL A N 1
ATOM 1521 C CA . VAL A 1 199 ? 0.068 20.922 10.133 1 98 199 VAL A CA 1
ATOM 1522 C C . VAL A 1 199 ? -1.249 20.484 9.508 1 98 199 VAL A C 1
ATOM 1524 O O . VAL A 1 199 ? -1.337 19.391 8.945 1 98 199 VAL A O 1
ATOM 1527 N N . ARG A 1 200 ? -2.25 21.359 9.609 1 96.75 200 ARG A N 1
ATOM 1528 C CA . ARG A 1 200 ? -3.568 21.109 9.039 1 96.75 200 ARG A CA 1
ATOM 1529 C C . ARG A 1 200 ? -3.746 21.844 7.719 1 96.75 200 ARG A C 1
ATOM 1531 O O . ARG A 1 200 ? -3.4 23.031 7.613 1 96.75 200 ARG A O 1
ATOM 1538 N N . PHE A 1 201 ? -4.27 21.156 6.781 1 94.75 201 PHE A N 1
ATOM 1539 C CA . PHE A 1 201 ? -4.789 21.766 5.562 1 94.75 201 PHE A CA 1
ATOM 1540 C C . PHE A 1 201 ? -5.902 20.922 4.961 1 94.75 201 PHE A C 1
ATOM 1542 O O . PHE A 1 201 ? -6.121 19.781 5.387 1 94.75 201 PHE A O 1
ATOM 1549 N N . GLY A 1 202 ? -6.676 21.453 4.031 1 93.56 202 GLY A N 1
ATOM 1550 C CA . GLY A 1 202 ? -7.797 20.766 3.41 1 93.56 202 GLY A CA 1
ATOM 1551 C C . GLY A 1 202 ? -7.391 19.922 2.215 1 93.56 202 GLY A C 1
ATOM 1552 O O . GLY A 1 202 ? -6.348 19.266 2.236 1 93.56 202 GLY A O 1
ATOM 1553 N N . ASN A 1 203 ? -8.203 19.828 1.236 1 93.81 203 ASN A N 1
ATOM 1554 C CA . ASN A 1 203 ? -7.961 19 0.061 1 93.81 203 ASN A CA 1
ATOM 1555 C C . ASN A 1 203 ? -6.844 19.562 -0.808 1 93.81 203 ASN A C 1
ATOM 1557 O O . ASN A 1 203 ? -6.629 20.781 -0.844 1 93.81 203 ASN A O 1
ATOM 1561 N N . VAL A 1 204 ? -6.129 18.703 -1.321 1 94.5 204 VAL A N 1
ATOM 1562 C CA . VAL A 1 204 ? -5.109 19.094 -2.289 1 94.5 204 VAL A CA 1
ATOM 1563 C C . VAL A 1 204 ? -5.531 18.656 -3.689 1 94.5 204 VAL A C 1
ATOM 1565 O O . VAL A 1 204 ? -6.105 17.578 -3.863 1 94.5 204 VAL A O 1
ATOM 1568 N N . LEU A 1 205 ? -5.27 19.484 -4.648 1 92.44 205 LEU A N 1
ATOM 1569 C CA . LEU A 1 205 ? -5.711 19.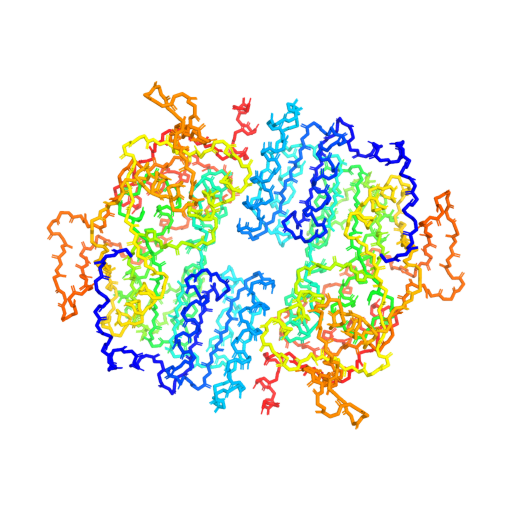281 -6.023 1 92.44 205 LEU A CA 1
ATOM 1570 C C . LEU A 1 205 ? -4.957 18.109 -6.664 1 92.44 205 LEU A C 1
ATOM 1572 O O . LEU A 1 205 ? -3.725 18.094 -6.652 1 92.44 205 LEU A O 1
ATOM 1576 N N . GLY A 1 206 ? -5.754 17.141 -7.152 1 90.62 206 GLY A N 1
ATOM 1577 C CA . GLY A 1 206 ? -5.164 16.078 -7.961 1 90.62 206 GLY A CA 1
ATOM 1578 C C . GLY A 1 206 ? -4.559 14.961 -7.137 1 90.62 206 GLY A C 1
ATOM 1579 O O . GLY A 1 206 ? -3.832 14.125 -7.664 1 90.62 206 GLY A O 1
ATOM 1580 N N . SER A 1 207 ? -4.871 14.93 -5.898 1 93 207 SER A N 1
ATOM 1581 C CA . SER A 1 207 ? -4.324 13.867 -5.059 1 93 207 SER A CA 1
ATOM 1582 C C . SER A 1 207 ? -4.969 12.523 -5.379 1 93 207 SER A C 1
ATOM 1584 O O . SER A 1 207 ? -5.988 12.469 -6.074 1 93 207 SER A O 1
ATOM 1586 N N . SER A 1 208 ? -4.355 11.453 -4.941 1 88.75 208 SER A N 1
ATOM 1587 C CA . SER A 1 208 ? -4.809 10.094 -5.223 1 88.75 208 SER A CA 1
ATOM 1588 C C . SER A 1 208 ? -6.234 9.875 -4.73 1 88.75 208 SER A C 1
ATOM 1590 O O . SER A 1 208 ? -6.527 10.078 -3.549 1 88.75 208 SER A O 1
ATOM 1592 N N . GLY A 1 209 ? -7.117 9.453 -5.711 1 89.06 209 GLY A N 1
ATOM 1593 C CA . GLY A 1 209 ? -8.492 9.117 -5.355 1 89.06 209 GLY A CA 1
ATOM 1594 C C . GLY A 1 209 ? -9.344 10.336 -5.07 1 89.06 209 GLY A C 1
ATOM 1595 O O . GLY A 1 209 ? -10.406 10.227 -4.449 1 89.06 209 GLY A O 1
ATOM 1596 N N . SER A 1 210 ? -8.836 11.508 -5.496 1 93.75 210 SER A N 1
ATOM 1597 C CA . SER A 1 210 ? -9.562 12.734 -5.207 1 93.75 210 SER A CA 1
ATOM 1598 C C . SER A 1 210 ? -10.539 13.078 -6.328 1 93.75 210 SER A C 1
ATOM 1600 O O . SER A 1 210 ? -10.695 12.305 -7.273 1 93.75 210 SER A O 1
ATOM 1602 N N . VAL A 1 211 ? -11.195 14.203 -6.168 1 94 211 VAL A N 1
ATOM 1603 C CA . VAL A 1 211 ? -12.367 14.547 -6.969 1 94 211 VAL A CA 1
ATOM 1604 C C . VAL A 1 211 ? -11.93 14.891 -8.391 1 94 211 VAL A C 1
ATOM 1606 O O . VAL A 1 211 ? -12.625 14.57 -9.359 1 94 211 VAL A O 1
ATOM 1609 N N . ILE A 1 212 ? -10.805 15.523 -8.547 1 93.31 212 ILE A N 1
ATOM 1610 C CA . ILE A 1 212 ? -10.398 16 -9.859 1 93.31 212 ILE A CA 1
ATOM 1611 C C . ILE A 1 212 ? -10.078 14.805 -10.766 1 93.31 212 ILE A C 1
ATOM 1613 O O . ILE A 1 212 ? -10.609 14.695 -11.867 1 93.31 212 ILE A O 1
ATOM 1617 N N . PRO A 1 213 ? -9.258 13.875 -10.258 1 93.5 213 PRO A N 1
ATOM 1618 C CA . PRO A 1 213 ? -9.055 12.672 -11.07 1 93.5 213 PRO A CA 1
ATOM 1619 C C . PRO A 1 213 ? -10.352 11.922 -11.352 1 93.5 213 PRO A C 1
ATOM 1621 O O . PRO A 1 213 ? -10.531 11.375 -12.445 1 93.5 213 PRO A O 1
ATOM 1624 N N . LEU A 1 214 ? -11.234 11.883 -10.445 1 94.12 214 LEU A N 1
ATOM 1625 C CA . LEU A 1 214 ? -12.531 11.234 -10.633 1 94.12 214 LEU A CA 1
ATOM 1626 C C . LEU A 1 214 ? -13.312 11.898 -11.758 1 94.12 214 LEU A C 1
ATOM 1628 O O . LEU A 1 214 ? -13.805 11.219 -12.664 1 94.12 214 LEU A O 1
ATOM 1632 N N . PHE A 1 215 ? -13.398 13.234 -11.719 1 96.12 215 PHE A N 1
ATOM 1633 C CA . PHE A 1 215 ? -14.133 13.984 -12.734 1 96.12 215 PHE A CA 1
ATOM 1634 C C . PHE A 1 215 ? -13.5 13.797 -14.109 1 96.12 215 PHE A C 1
ATOM 1636 O O . PHE A 1 215 ? -14.203 13.656 -15.109 1 96.12 215 PHE A O 1
ATOM 1643 N N . HIS A 1 216 ? -12.188 13.828 -14.109 1 95.25 216 HIS A N 1
ATOM 1644 C CA . HIS A 1 216 ? -11.484 13.609 -15.367 1 95.25 216 HIS A CA 1
ATOM 1645 C C . HIS A 1 216 ? -11.852 12.266 -15.984 1 95.25 216 HIS A C 1
ATOM 1647 O O . HIS A 1 216 ? -12.141 12.188 -17.188 1 95.25 216 HIS A O 1
ATOM 1653 N N . LYS A 1 217 ? -11.836 11.258 -15.219 1 93.94 217 LYS A N 1
ATOM 1654 C CA . LYS A 1 217 ? -12.188 9.914 -15.68 1 93.94 217 LYS A CA 1
ATOM 1655 C C . LYS A 1 217 ? -13.641 9.859 -16.156 1 93.94 217 LYS A C 1
ATOM 1657 O O . LYS A 1 217 ? -13.945 9.234 -17.172 1 93.94 217 LYS A O 1
ATOM 1662 N N . GLN A 1 218 ? -14.516 10.477 -15.398 1 94.69 218 GLN A N 1
ATOM 1663 C CA . GLN A 1 218 ? -15.93 10.484 -15.742 1 94.69 218 GLN A CA 1
ATOM 1664 C C . GLN A 1 218 ? -16.188 11.219 -17.047 1 94.69 218 GLN A C 1
ATOM 1666 O O . GLN A 1 218 ? -17 10.781 -17.875 1 94.69 218 GLN A O 1
ATOM 1671 N N . ILE A 1 219 ? -15.484 12.289 -17.297 1 96.31 219 ILE A N 1
ATOM 1672 C CA . ILE A 1 219 ? -15.602 13.047 -18.531 1 96.31 219 ILE A CA 1
ATOM 1673 C C . ILE A 1 219 ? -15.125 12.195 -19.703 1 96.31 219 ILE A C 1
ATOM 1675 O O . ILE A 1 219 ? -15.789 12.109 -20.734 1 96.31 219 ILE A O 1
ATOM 1679 N N . GLN A 1 220 ? -13.984 11.531 -19.484 1 94.31 220 GLN A N 1
ATOM 1680 C CA . GLN A 1 220 ? -13.414 10.68 -20.531 1 94.31 220 GLN A CA 1
ATOM 1681 C C . GLN A 1 220 ? -14.359 9.531 -20.875 1 94.31 220 GLN A C 1
ATOM 1683 O O . GLN A 1 220 ? -14.398 9.086 -22.031 1 94.31 220 GLN A O 1
ATOM 1688 N N . SER A 1 221 ? -15.156 9.164 -19.922 1 92.81 221 SER A N 1
ATOM 1689 C CA . SER A 1 221 ? -16.078 8.055 -20.125 1 92.81 221 SER A CA 1
ATOM 1690 C C . SER A 1 221 ? -17.422 8.539 -20.641 1 92.81 221 SER A C 1
ATOM 1692 O O . SER A 1 221 ? -18.359 7.746 -20.797 1 92.81 221 SER A O 1
ATOM 1694 N N . GLY A 1 222 ? -17.625 9.773 -20.844 1 93 222 GLY A N 1
ATOM 1695 C CA . GLY A 1 222 ? -18.844 10.328 -21.422 1 93 222 GLY A CA 1
ATOM 1696 C C . GLY A 1 222 ? -19.844 10.773 -20.375 1 93 222 GLY A C 1
ATOM 1697 O O . GLY A 1 222 ? -20.953 11.203 -20.703 1 93 222 GLY A O 1
ATOM 1698 N N . GLY A 1 223 ? -19.5 10.664 -19.094 1 92.19 223 GLY A N 1
ATOM 1699 C CA . GLY A 1 223 ? -20.344 11.133 -18 1 92.19 223 GLY A CA 1
ATOM 1700 C C . GLY A 1 223 ? -21.281 10.07 -17.469 1 92.19 223 GLY A C 1
ATOM 1701 O O . GLY A 1 223 ? -21.188 8.906 -17.875 1 92.19 223 GLY A O 1
ATOM 1702 N N . PRO A 1 224 ? -22.219 10.5 -16.547 1 95.31 224 PRO A N 1
ATOM 1703 C CA . PRO A 1 224 ? -22.297 11.82 -15.922 1 95.31 224 PRO A CA 1
ATOM 1704 C C . PRO A 1 224 ? -21.188 12.062 -14.898 1 95.31 224 PRO A C 1
ATOM 1706 O O . PRO A 1 224 ? -20.469 11.125 -14.523 1 95.31 224 PRO A O 1
ATOM 1709 N N . LEU A 1 225 ? -20.922 13.305 -14.516 1 97.38 225 LEU A N 1
ATOM 1710 C CA . LEU A 1 225 ? -20.141 13.617 -13.328 1 97.38 225 LEU A CA 1
ATOM 1711 C C . LEU A 1 225 ? -20.969 13.461 -12.062 1 97.38 225 LEU A C 1
ATOM 1713 O O . LEU A 1 225 ? -22.141 13.852 -12.039 1 97.38 225 LEU A O 1
ATOM 1717 N N . THR A 1 226 ? -20.406 12.891 -11.07 1 95.88 226 THR A N 1
ATOM 1718 C CA . THR A 1 226 ? -21.141 12.648 -9.836 1 95.88 226 THR A CA 1
ATOM 1719 C C . THR A 1 226 ? -20.703 13.617 -8.742 1 95.88 226 THR A C 1
ATOM 1721 O O . THR A 1 226 ? -19.516 13.656 -8.383 1 95.88 226 THR A O 1
ATOM 1724 N N . VAL A 1 227 ? -21.547 14.398 -8.281 1 97.38 227 VAL A N 1
ATOM 1725 C CA . VAL A 1 227 ? -21.344 15.312 -7.168 1 97.38 227 VAL A CA 1
ATOM 1726 C C . VAL A 1 227 ? -22.188 14.883 -5.977 1 97.38 227 VAL A C 1
ATOM 1728 O O . VAL A 1 227 ? -23.359 14.531 -6.145 1 97.38 227 VAL A O 1
ATOM 1731 N N . THR A 1 228 ? -21.625 14.828 -4.816 1 95.12 228 THR A N 1
ATOM 1732 C CA . THR A 1 228 ? -22.328 14.297 -3.658 1 95.12 228 THR A CA 1
ATOM 1733 C C . THR A 1 228 ? -23.531 15.172 -3.309 1 95.12 228 THR A C 1
ATOM 1735 O O . THR A 1 228 ? -24.641 14.664 -3.102 1 95.12 228 THR A O 1
ATOM 1738 N N . HIS A 1 229 ? -23.297 16.547 -3.236 1 96.44 229 HIS A N 1
ATOM 1739 C CA . HIS A 1 229 ? -24.328 17.5 -2.855 1 96.44 229 HIS A CA 1
ATOM 1740 C C . HIS A 1 229 ? -24.141 18.844 -3.551 1 96.44 229 HIS A C 1
ATOM 1742 O O . HIS A 1 229 ? -23 19.312 -3.701 1 96.44 229 HIS A O 1
ATOM 1748 N N . PRO A 1 230 ? -25.219 19.469 -3.861 1 96.38 230 PRO A N 1
ATOM 1749 C CA . PRO A 1 230 ? -25.094 20.719 -4.605 1 96.38 230 PRO A CA 1
ATOM 1750 C C . PRO A 1 230 ? -24.422 21.828 -3.799 1 96.38 230 PRO A C 1
ATOM 1752 O O . PRO A 1 230 ? -23.828 22.734 -4.375 1 96.38 230 PRO A O 1
ATOM 1755 N N . LYS A 1 231 ? -24.484 21.688 -2.482 1 96.69 231 LYS A N 1
ATOM 1756 C CA . LYS A 1 231 ? -23.984 22.766 -1.639 1 96.69 231 LYS A CA 1
ATOM 1757 C C . LYS A 1 231 ? -22.609 22.422 -1.053 1 96.69 231 LYS A C 1
ATOM 1759 O O . LYS A 1 231 ? -22.031 23.219 -0.317 1 96.69 231 LYS A O 1
ATOM 1764 N N . ILE A 1 232 ? -22.125 21.266 -1.375 1 96.5 232 ILE A N 1
ATOM 1765 C CA . ILE A 1 232 ? -20.891 20.797 -0.726 1 96.5 232 ILE A CA 1
ATOM 1766 C C . ILE A 1 232 ? -19.719 21.688 -1.156 1 96.5 232 ILE A C 1
ATOM 1768 O O . ILE A 1 232 ? -19.609 22.047 -2.328 1 96.5 232 ILE A O 1
ATOM 1772 N N . THR A 1 233 ? -18.891 22.156 -0.217 1 95.94 233 THR A N 1
ATOM 1773 C CA . THR A 1 233 ? -17.703 22.953 -0.507 1 95.94 233 THR A CA 1
ATOM 1774 C C . THR A 1 233 ? -16.453 22.312 0.108 1 95.94 233 THR A C 1
ATOM 1776 O O . THR A 1 233 ? -16.562 21.531 1.063 1 95.94 233 THR A O 1
ATOM 1779 N N . ARG A 1 234 ? -15.352 22.516 -0.483 1 95.62 234 ARG A N 1
ATOM 1780 C CA . ARG A 1 234 ? -14.062 22.078 0.035 1 95.62 234 ARG A CA 1
ATOM 1781 C C . ARG A 1 234 ? -13 23.156 -0.174 1 95.62 234 ARG A C 1
ATOM 1783 O O . ARG A 1 234 ? -13.102 23.969 -1.098 1 95.62 234 ARG A O 1
ATOM 1790 N N . TYR A 1 235 ? -12 23.188 0.724 1 92.5 235 TYR A N 1
ATOM 1791 C CA . TYR A 1 235 ? -10.789 23.969 0.509 1 92.5 235 TYR A CA 1
ATOM 1792 C C . TYR A 1 235 ? -9.828 23.25 -0.418 1 92.5 235 TYR A C 1
ATOM 1794 O O . TYR A 1 235 ? -9.672 22.031 -0.327 1 92.5 235 TYR A O 1
ATOM 1802 N N . PHE A 1 236 ? -9.188 24.047 -1.335 1 92.81 236 PHE A N 1
ATOM 1803 C CA . PHE A 1 236 ? -8.234 23.422 -2.242 1 92.81 236 PHE A CA 1
ATOM 1804 C C . PHE A 1 236 ? -6.926 24.188 -2.279 1 92.81 236 PHE A C 1
ATOM 1806 O O . PHE A 1 236 ? -6.926 25.422 -2.18 1 92.81 236 PHE A O 1
ATOM 1813 N N . MET A 1 237 ? -5.91 23.531 -2.383 1 93.69 237 MET A N 1
ATOM 1814 C CA . MET A 1 237 ? -4.586 24.062 -2.701 1 93.69 237 MET A CA 1
ATOM 1815 C C . MET A 1 237 ? -3.779 23.062 -3.52 1 93.69 237 MET A C 1
ATOM 1817 O O . MET A 1 237 ? -4.125 21.875 -3.582 1 93.69 237 MET A O 1
ATOM 1821 N N . THR A 1 238 ? -2.771 23.516 -4.262 1 94.81 238 THR A N 1
ATOM 1822 C CA . THR A 1 238 ? -1.955 22.578 -5.031 1 94.81 238 THR A CA 1
ATOM 1823 C C . THR A 1 238 ? -1.063 21.75 -4.105 1 94.81 238 THR A C 1
ATOM 1825 O O . THR A 1 238 ? -0.734 22.188 -3 1 94.81 238 THR A O 1
ATOM 1828 N N . ILE A 1 239 ? -0.725 20.578 -4.527 1 96.38 239 ILE A N 1
ATOM 1829 C CA . ILE A 1 239 ? 0.103 19.672 -3.734 1 96.38 239 ILE A CA 1
ATOM 1830 C C . ILE A 1 239 ? 1.461 20.312 -3.469 1 96.38 239 ILE A C 1
ATOM 1832 O O . ILE A 1 239 ? 1.936 20.328 -2.33 1 96.38 239 ILE A O 1
ATOM 1836 N N . PRO A 1 240 ? 2.137 20.984 -4.48 1 96.69 240 PRO A N 1
ATOM 1837 C CA . PRO A 1 240 ? 3.434 21.609 -4.215 1 96.69 240 PRO A CA 1
ATOM 1838 C C . PRO A 1 240 ? 3.346 22.75 -3.201 1 96.69 240 PRO A C 1
ATOM 1840 O O . PRO A 1 240 ? 4.211 22.875 -2.332 1 96.69 240 PRO A O 1
ATOM 1843 N N . GLU A 1 241 ? 2.301 23.516 -3.297 1 95.5 241 GLU A N 1
ATOM 1844 C CA . GLU A 1 241 ? 2.125 24.609 -2.346 1 95.5 241 GLU A CA 1
ATOM 1845 C C . GLU A 1 241 ? 1.942 24.078 -0.925 1 95.5 241 GLU A C 1
ATOM 1847 O O . GLU A 1 241 ? 2.559 24.578 0.015 1 95.5 241 GLU A O 1
ATOM 1852 N N . ALA A 1 242 ? 1.094 23.078 -0.785 1 96 242 ALA A N 1
ATOM 1853 C CA . ALA A 1 242 ? 0.859 22.484 0.528 1 96 242 ALA A CA 1
ATOM 1854 C C . ALA A 1 242 ? 2.154 21.938 1.123 1 96 242 ALA A C 1
ATOM 1856 O O . ALA A 1 242 ? 2.471 22.203 2.285 1 96 242 ALA A O 1
ATOM 1857 N N . ALA A 1 243 ? 2.912 21.203 0.31 1 97.75 243 ALA A N 1
ATOM 1858 C CA . ALA A 1 243 ? 4.152 20.594 0.778 1 97.75 243 ALA A CA 1
ATOM 1859 C C . ALA A 1 243 ? 5.172 21.656 1.188 1 97.75 243 ALA A C 1
ATOM 1861 O O . ALA A 1 243 ? 5.859 21.5 2.199 1 97.75 243 ALA A O 1
ATOM 1862 N N . GLN A 1 244 ? 5.277 22.688 0.422 1 97.19 244 GLN A N 1
ATOM 1863 C CA . GLN A 1 244 ? 6.219 23.766 0.721 1 97.19 244 GLN A CA 1
ATOM 1864 C C . GLN A 1 244 ? 5.879 24.438 2.047 1 97.19 244 GLN A C 1
ATOM 1866 O O . GLN A 1 244 ? 6.77 24.75 2.84 1 97.19 244 GLN A O 1
ATOM 1871 N N . LEU A 1 245 ? 4.621 24.703 2.229 1 96 245 LEU A N 1
ATOM 1872 C CA . LEU A 1 245 ? 4.176 25.344 3.463 1 96 245 LEU A CA 1
ATOM 1873 C C . LEU A 1 245 ? 4.363 24.406 4.656 1 96 245 LEU A C 1
ATOM 1875 O O . LEU A 1 245 ? 4.668 24.859 5.762 1 96 245 LEU A O 1
ATOM 1879 N N . VAL A 1 246 ? 4.199 23.094 4.465 1 97.75 246 VAL A N 1
ATOM 1880 C CA . VAL A 1 246 ? 4.426 22.109 5.516 1 97.75 246 VAL A CA 1
ATOM 1881 C C . VAL A 1 246 ? 5.883 22.172 5.969 1 97.75 246 VAL A C 1
ATOM 1883 O O . VAL A 1 246 ? 6.168 22.156 7.168 1 97.75 246 VAL A O 1
ATOM 1886 N N . ILE A 1 247 ? 6.789 22.219 5 1 98.19 247 ILE A N 1
ATOM 1887 C CA . ILE A 1 247 ? 8.219 22.266 5.305 1 98.19 247 ILE A CA 1
ATOM 1888 C C . ILE A 1 247 ? 8.523 23.516 6.121 1 98.19 247 ILE A C 1
ATOM 1890 O O . ILE A 1 247 ? 9.227 23.453 7.137 1 98.19 247 ILE A O 1
ATOM 1894 N N . GLN A 1 248 ? 7.953 24.641 5.738 1 97.31 248 GLN A N 1
ATOM 1895 C CA . GLN A 1 248 ? 8.203 25.891 6.438 1 97.31 248 GLN A CA 1
ATOM 1896 C C . GLN A 1 248 ? 7.582 25.875 7.832 1 97.31 248 GLN A C 1
ATOM 1898 O O . GLN A 1 248 ? 8.203 26.328 8.797 1 97.31 248 GLN A O 1
ATOM 1903 N N . ALA A 1 249 ? 6.371 25.328 7.945 1 95.94 249 ALA A N 1
ATOM 1904 C CA . ALA A 1 249 ? 5.707 25.219 9.242 1 95.94 249 ALA A CA 1
ATOM 1905 C C . ALA A 1 249 ? 6.523 24.375 10.211 1 95.94 249 ALA A C 1
ATOM 1907 O O . ALA A 1 249 ? 6.609 24.688 11.398 1 95.94 249 ALA A O 1
ATOM 1908 N N . GLY A 1 250 ? 7.078 23.312 9.672 1 94.88 250 GLY A N 1
ATOM 1909 C CA . GLY A 1 250 ? 7.922 22.438 10.484 1 94.88 250 GLY A CA 1
ATOM 1910 C C . GLY A 1 250 ? 9.094 23.172 11.117 1 94.88 250 GLY A C 1
ATOM 1911 O O . GLY A 1 250 ? 9.477 22.875 12.25 1 94.88 250 GLY A O 1
ATOM 1912 N N . SER A 1 251 ? 9.562 24.109 10.445 1 95.19 251 SER A N 1
ATOM 1913 C CA . SER A 1 251 ? 10.719 24.875 10.906 1 95.19 251 SER A CA 1
ATOM 1914 C C . SER A 1 251 ? 10.32 25.922 11.945 1 95.19 251 SER A C 1
ATOM 1916 O O . SER A 1 251 ? 11.164 26.406 12.695 1 95.19 251 SER A O 1
ATOM 1918 N N . MET A 1 252 ? 9.062 26.188 11.977 1 93.69 252 MET A N 1
ATOM 1919 C CA . MET A 1 252 ? 8.562 27.234 12.867 1 93.69 252 MET A CA 1
ATOM 1920 C C . MET A 1 252 ? 8.133 26.656 14.211 1 93.69 252 MET A C 1
ATOM 1922 O O . MET A 1 252 ? 7.949 27.391 15.18 1 93.69 252 MET A O 1
ATOM 1926 N N . GLY A 1 253 ? 7.992 25.344 14.227 1 92.38 253 GLY A N 1
ATOM 1927 C CA . GLY A 1 253 ? 7.418 24.688 15.398 1 92.38 253 GLY A CA 1
ATOM 1928 C C . GLY A 1 253 ? 8.328 24.734 16.609 1 92.38 253 GLY A C 1
ATOM 1929 O O . GLY A 1 253 ? 9.547 24.594 16.469 1 92.38 253 GLY A O 1
ATOM 1930 N N . HIS A 1 254 ? 7.707 24.922 17.812 1 90.38 254 HIS A N 1
ATOM 1931 C CA . HIS A 1 254 ? 8.445 24.922 19.062 1 90.38 254 HIS A CA 1
ATOM 1932 C C . HIS A 1 254 ? 8.078 23.703 19.922 1 90.38 254 HIS A C 1
ATOM 1934 O O . HIS A 1 254 ? 8.641 23.516 21 1 90.38 254 HIS A O 1
ATOM 1940 N N . GLY A 1 255 ? 7.121 22.969 19.469 1 92.12 255 GLY A N 1
ATOM 1941 C CA . GLY A 1 255 ? 6.637 21.812 20.203 1 92.12 255 GLY A CA 1
ATOM 1942 C C . GLY A 1 255 ? 5.152 21.875 20.516 1 92.12 255 GLY A C 1
ATOM 1943 O O . GLY A 1 255 ? 4.695 22.812 21.188 1 92.12 255 GLY A O 1
ATOM 1944 N N . GLY A 1 256 ? 4.406 20.891 20.016 1 93.62 256 GLY A N 1
ATOM 1945 C CA . GLY A 1 256 ? 2.98 20.812 20.297 1 93.62 256 GLY A CA 1
ATOM 1946 C C . GLY A 1 256 ? 2.156 21.75 19.438 1 93.62 256 GLY A C 1
ATOM 1947 O O . GLY A 1 256 ? 0.93 21.797 19.562 1 93.62 256 GLY A O 1
ATOM 1948 N N . ASP A 1 257 ? 2.775 22.438 18.516 1 93.81 257 ASP A N 1
ATOM 1949 C CA . ASP A 1 257 ? 2.1 23.438 17.688 1 93.81 257 ASP A CA 1
ATOM 1950 C C . ASP A 1 257 ? 1.174 22.766 16.672 1 93.81 257 ASP A C 1
ATOM 1952 O O . ASP A 1 257 ? 1.517 21.734 16.094 1 93.81 257 ASP A O 1
ATOM 1956 N N . VAL A 1 258 ? 0.037 23.344 16.609 1 95.25 258 VAL A N 1
ATOM 1957 C CA . VAL A 1 258 ? -0.875 23.016 15.508 1 95.25 258 VAL A CA 1
ATOM 1958 C C . VAL A 1 258 ? -0.962 24.188 14.539 1 95.25 258 VAL A C 1
ATOM 1960 O O . VAL A 1 258 ? -1.501 25.25 14.883 1 95.25 258 VAL A O 1
ATOM 1963 N N . PHE A 1 259 ? -0.376 24.031 13.375 1 96.19 259 PHE A N 1
ATOM 1964 C CA . PHE A 1 259 ? -0.429 25.047 12.344 1 96.19 259 PHE A CA 1
ATOM 1965 C C . PHE A 1 259 ? -1.532 24.75 11.336 1 96.19 259 PHE A C 1
ATOM 1967 O O . PHE A 1 259 ? -1.859 23.594 11.094 1 96.19 259 PHE A O 1
ATOM 1974 N N . VAL A 1 260 ? -2.08 25.75 10.805 1 95.62 260 VAL A N 1
ATOM 1975 C CA . VAL A 1 260 ? -3.107 25.656 9.773 1 95.62 260 VAL A CA 1
ATOM 1976 C C . VAL A 1 260 ? -2.699 26.5 8.562 1 95.62 260 VAL A C 1
ATOM 1978 O O . VAL A 1 260 ? -2.34 27.672 8.703 1 95.62 260 VAL A O 1
ATOM 1981 N N . LEU A 1 261 ? -2.754 25.859 7.469 1 94.25 261 LEU A N 1
ATOM 1982 C CA . LEU A 1 261 ? -2.418 26.609 6.258 1 94.25 261 LEU A CA 1
ATOM 1983 C C . LEU A 1 261 ? -3.605 27.438 5.781 1 94.25 261 LEU A C 1
ATOM 1985 O O . LEU A 1 261 ? -4.75 26.984 5.852 1 94.25 261 LEU A O 1
ATOM 1989 N N . ASP A 1 262 ? -3.307 28.625 5.383 1 91.88 262 ASP A N 1
ATOM 1990 C CA . ASP A 1 262 ? -4.328 29.453 4.75 1 91.88 262 ASP A CA 1
ATOM 1991 C C . ASP A 1 262 ? -4.637 28.953 3.338 1 91.88 262 ASP A C 1
ATOM 1993 O O . ASP A 1 262 ? -3.838 29.156 2.42 1 91.88 262 ASP A O 1
ATOM 1997 N N . MET A 1 263 ? -5.797 28.375 3.178 1 91.81 263 MET A N 1
ATOM 1998 C CA . MET A 1 263 ? -6.148 27.781 1.895 1 91.81 263 MET A CA 1
ATOM 1999 C C . MET A 1 263 ? -7.074 28.688 1.1 1 91.81 263 MET A C 1
ATOM 2001 O O . MET A 1 263 ? -7.523 28.328 0.009 1 91.81 263 MET A O 1
ATOM 2005 N N . GLY A 1 264 ? -7.418 29.828 1.636 1 89.25 264 GLY A N 1
ATOM 2006 C CA . GLY A 1 264 ? -8.305 30.75 0.947 1 89.25 264 GLY A CA 1
ATOM 2007 C C . GLY A 1 264 ? -9.773 30.406 1.118 1 89.25 264 GLY A C 1
ATOM 2008 O O . GLY A 1 264 ? -10.203 30.031 2.209 1 89.25 264 GLY A O 1
ATOM 2009 N N . GLU A 1 265 ? -10.555 30.609 0.096 1 91 265 GLU A N 1
ATOM 2010 C CA . GLU A 1 265 ? -11.992 30.391 0.14 1 91 265 GLU A CA 1
ATOM 2011 C C . GLU A 1 265 ? -12.359 29 -0.353 1 91 265 GLU A C 1
ATOM 2013 O O . GLU A 1 265 ? -11.766 28.5 -1.304 1 91 265 GLU A O 1
ATOM 2018 N N . PRO A 1 266 ? -13.312 28.438 0.309 1 93.5 266 PRO A N 1
ATOM 2019 C CA . PRO A 1 266 ? -13.758 27.125 -0.181 1 93.5 266 PRO A CA 1
ATOM 2020 C C . PRO A 1 266 ? -14.43 27.219 -1.55 1 93.5 266 PRO A C 1
ATOM 2022 O O . PRO A 1 266 ? -14.984 28.25 -1.908 1 93.5 266 PRO A O 1
ATOM 2025 N N . VAL A 1 267 ? -14.414 26.125 -2.229 1 94.12 267 VAL A N 1
ATOM 2026 C CA . VAL A 1 267 ? -14.961 26.031 -3.578 1 94.12 267 VAL A CA 1
ATOM 2027 C C . VAL A 1 267 ? -16.125 25.031 -3.6 1 94.12 267 VAL A C 1
ATOM 2029 O O . VAL A 1 267 ? -16.047 23.969 -2.998 1 94.12 267 VAL A O 1
ATOM 2032 N N . LYS A 1 268 ? -17.156 25.469 -4.262 1 96.62 268 LYS A N 1
ATOM 2033 C CA . LYS A 1 268 ? -18.25 24.531 -4.477 1 96.62 268 LYS A CA 1
ATOM 2034 C C . LYS A 1 268 ? -17.859 23.438 -5.457 1 96.62 268 LYS A C 1
ATOM 2036 O O . LYS A 1 268 ? -17.359 23.719 -6.551 1 96.62 268 LYS A O 1
ATOM 2041 N N . ILE A 1 269 ? -18.141 22.219 -5.129 1 97 269 ILE A N 1
ATOM 2042 C CA . ILE A 1 269 ? -17.703 21.094 -5.949 1 97 269 ILE A CA 1
ATOM 2043 C C . ILE A 1 269 ? -18.438 21.109 -7.289 1 97 269 ILE A C 1
ATOM 2045 O O . ILE A 1 269 ? -17.859 20.766 -8.32 1 97 269 ILE A O 1
ATOM 2049 N N . VAL A 1 270 ? -19.719 21.578 -7.27 1 97.44 270 VAL A N 1
ATOM 2050 C CA . VAL A 1 270 ? -20.5 21.625 -8.5 1 97.44 270 VAL A CA 1
ATOM 2051 C C . VAL A 1 270 ? -19.875 22.625 -9.469 1 97.44 270 VAL A C 1
ATOM 2053 O O . VAL A 1 270 ? -19.859 22.406 -10.68 1 97.44 270 VAL A O 1
ATOM 2056 N N . GLU A 1 271 ? -19.391 23.719 -8.938 1 96.31 271 GLU A N 1
ATOM 2057 C CA . GLU A 1 271 ? -18.719 24.719 -9.773 1 96.31 271 GLU A CA 1
ATOM 2058 C C . GLU A 1 271 ? -17.438 24.156 -10.375 1 96.31 271 GLU A C 1
ATOM 2060 O O . GLU A 1 271 ? -17.094 24.438 -11.523 1 96.31 271 GLU A O 1
ATOM 2065 N N . LEU A 1 272 ? -16.75 23.375 -9.539 1 96.06 272 LEU A N 1
ATOM 2066 C CA . LEU A 1 272 ? -15.555 22.703 -10.031 1 96.06 272 LEU A CA 1
ATOM 2067 C C . LEU A 1 272 ? -15.906 21.734 -11.156 1 96.06 272 LEU A C 1
ATOM 2069 O O . LEU A 1 272 ? -15.203 21.672 -12.172 1 96.06 272 LEU A O 1
ATOM 2073 N N . ALA A 1 273 ? -16.953 21.031 -11.008 1 97.56 273 ALA A N 1
ATOM 2074 C CA . ALA A 1 273 ? -17.438 20.094 -12.023 1 97.56 273 ALA A CA 1
ATOM 2075 C C . ALA A 1 273 ? -17.766 20.828 -13.328 1 97.56 273 ALA A C 1
ATOM 2077 O O . ALA A 1 273 ? -17.328 20.406 -14.406 1 97.56 273 ALA A O 1
ATOM 2078 N N . GLU A 1 274 ? -18.484 21.875 -13.172 1 97.19 274 GLU A N 1
ATOM 2079 C CA . GLU A 1 274 ? -18.875 22.672 -14.336 1 97.19 274 GLU A CA 1
ATOM 2080 C C . GLU A 1 274 ? -17.656 23.219 -15.07 1 97.19 274 GLU A C 1
ATOM 2082 O O . GLU A 1 274 ? -17.594 23.156 -16.297 1 97.19 274 GLU A O 1
ATOM 2087 N N . LYS A 1 275 ? -16.812 23.734 -14.312 1 96.12 275 LYS A N 1
ATOM 2088 C CA . LYS A 1 275 ? -15.594 24.297 -14.891 1 96.12 275 LYS A CA 1
ATOM 2089 C C . LYS A 1 275 ? -14.812 23.219 -15.648 1 96.12 275 LYS A C 1
ATOM 2091 O O . LYS A 1 275 ? -14.297 23.484 -16.734 1 96.12 275 LYS A O 1
ATOM 2096 N N . MET A 1 276 ? -14.711 22 -15.094 1 96.5 276 MET A N 1
ATOM 2097 C CA . MET A 1 276 ? -13.953 20.922 -15.711 1 96.5 276 MET A CA 1
ATOM 2098 C C . MET A 1 276 ? -14.633 20.453 -17 1 96.5 276 MET A C 1
ATOM 2100 O O . MET A 1 276 ? -13.961 20.125 -17.969 1 96.5 276 MET A O 1
ATOM 2104 N N . ILE A 1 277 ? -15.938 20.453 -17.016 1 97.12 277 ILE A N 1
ATOM 2105 C CA . ILE A 1 277 ? -16.672 20.094 -18.219 1 97.12 277 ILE A CA 1
ATOM 2106 C C . ILE A 1 277 ? -16.391 21.094 -19.328 1 97.12 277 ILE A C 1
ATOM 2108 O O . ILE A 1 277 ? -16.047 20.719 -20.453 1 97.12 277 ILE A O 1
ATOM 2112 N N . HIS A 1 278 ? -16.422 22.359 -18.969 1 96.62 278 HIS A N 1
ATOM 2113 C CA . HIS A 1 278 ? -16.188 23.438 -19.938 1 96.62 278 HIS A CA 1
ATOM 2114 C C . HIS A 1 278 ? -14.758 23.391 -20.453 1 96.62 278 HIS A C 1
ATOM 2116 O O . HIS A 1 278 ? -14.531 23.578 -21.656 1 96.62 278 HIS A O 1
ATOM 2122 N N . LEU A 1 279 ? -13.859 23.156 -19.609 1 96.25 279 LEU A N 1
ATOM 2123 C CA . LEU A 1 279 ? -12.453 23.125 -19.984 1 96.25 279 LEU A CA 1
ATOM 2124 C C . LEU A 1 279 ? -12.18 21.953 -20.922 1 96.25 279 LEU A C 1
ATOM 2126 O O . LEU A 1 279 ? -11.195 21.984 -21.672 1 96.25 279 LEU A O 1
ATOM 2130 N N . SER A 1 280 ? -12.984 20.984 -20.906 1 96.88 280 SER A N 1
ATOM 2131 C CA . SER A 1 280 ? -12.828 19.812 -21.781 1 96.88 280 SER A CA 1
ATOM 2132 C C . SER A 1 280 ? -13.516 20.047 -23.125 1 96.88 280 SER A C 1
ATOM 2134 O O . SER A 1 280 ? -13.57 19.141 -23.969 1 96.88 280 SER A O 1
ATOM 2136 N N . GLY A 1 281 ? -14.172 21.172 -23.266 1 96.75 281 GLY A N 1
ATOM 2137 C CA . GLY A 1 281 ? -14.82 21.516 -24.516 1 96.75 281 GLY A CA 1
ATOM 2138 C C . GLY A 1 281 ? -16.219 20.938 -24.641 1 96.75 281 GLY A C 1
ATOM 2139 O O . GLY A 1 281 ? -16.75 20.797 -25.75 1 96.75 281 GLY A O 1
ATOM 2140 N N . LEU A 1 282 ? -16.766 20.594 -23.547 1 97.62 282 LEU A N 1
ATOM 2141 C CA . LEU A 1 282 ? -18.078 19.969 -23.547 1 97.62 282 LEU A CA 1
ATOM 2142 C C . LEU A 1 282 ? -19.125 20.906 -22.953 1 97.62 282 LEU A C 1
ATOM 2144 O O . LEU A 1 282 ? -18.797 21.781 -22.156 1 97.62 282 LEU A O 1
ATOM 2148 N N . ALA A 1 283 ? -20.359 20.719 -23.312 1 97.31 283 ALA A N 1
ATOM 2149 C CA . ALA A 1 283 ? -21.5 21.469 -22.781 1 97.31 283 ALA A CA 1
ATOM 2150 C C . ALA A 1 283 ? -22.234 20.672 -21.719 1 97.31 283 ALA A C 1
ATOM 2152 O O . ALA A 1 283 ? -22.406 19.453 -21.859 1 97.31 283 ALA A O 1
ATOM 2153 N N . ILE A 1 284 ? -22.688 21.375 -20.719 1 97.25 284 ILE A N 1
ATOM 2154 C CA . ILE A 1 284 ? -23.422 20.734 -19.641 1 97.25 284 ILE A CA 1
ATOM 2155 C C . ILE A 1 284 ? -24.844 20.422 -20.109 1 97.25 284 ILE A C 1
ATOM 2157 O O . ILE A 1 284 ? -25.531 21.297 -20.641 1 97.25 284 ILE A O 1
ATOM 2161 N N . ARG A 1 285 ? -25.203 19.188 -19.953 1 97.5 285 ARG A N 1
ATOM 2162 C CA . ARG A 1 285 ? -26.594 18.781 -20.172 1 97.5 285 ARG A CA 1
ATOM 2163 C C . ARG A 1 285 ? -27.438 19.062 -18.953 1 97.5 285 ARG A C 1
ATOM 2165 O O . ARG A 1 285 ? -27.125 18.609 -17.844 1 97.5 285 ARG A O 1
ATOM 2172 N N . SER A 1 286 ? -28.438 19.938 -19.094 1 95 286 SER A N 1
ATOM 2173 C CA . SER A 1 286 ? -29.344 20.344 -18.016 1 95 286 SER A CA 1
ATOM 2174 C C . SER A 1 286 ? -30.75 20.594 -18.547 1 95 286 SER A C 1
ATOM 2176 O O . SER A 1 286 ? -31 20.406 -19.734 1 95 286 SER A O 1
ATOM 2178 N N . GLU A 1 287 ? -31.641 20.875 -17.641 1 93.62 287 GLU A N 1
ATOM 2179 C CA . GLU A 1 287 ? -33 21.234 -18.078 1 93.62 287 GLU A CA 1
ATOM 2180 C C . GLU A 1 287 ? -32.969 22.438 -19.016 1 93.62 287 GLU A C 1
ATOM 2182 O O . GLU A 1 287 ? -33.75 22.484 -19.969 1 93.62 287 GLU A O 1
ATOM 2187 N N . LYS A 1 288 ? -32.094 23.328 -18.719 1 93 288 LYS A N 1
ATOM 2188 C CA . LYS A 1 288 ? -31.969 24.547 -19.5 1 93 288 LYS A CA 1
ATOM 2189 C C . LYS A 1 288 ? -31.234 24.281 -20.828 1 93 288 LYS A C 1
ATOM 2191 O O . LYS A 1 288 ? -31.391 25.031 -21.781 1 93 288 LYS A O 1
ATOM 2196 N N . ASN A 1 289 ? -30.453 23.281 -20.859 1 95.06 289 ASN A N 1
ATOM 2197 C CA . ASN A 1 289 ? -29.688 22.875 -22.031 1 95.06 289 ASN A CA 1
ATOM 2198 C C . ASN A 1 289 ? -29.766 21.359 -22.25 1 95.06 289 ASN A C 1
ATOM 2200 O O . ASN A 1 289 ? -28.766 20.656 -22.062 1 95.06 289 ASN A O 1
ATOM 2204 N N . PRO A 1 290 ? -30.922 20.797 -22.703 1 94.38 290 PRO A N 1
ATOM 2205 C CA . PRO A 1 290 ? -31.156 19.359 -22.797 1 94.38 290 PRO A CA 1
ATOM 2206 C C . PRO A 1 290 ? -30.234 18.688 -23.828 1 94.38 290 PRO A C 1
ATOM 2208 O O . PRO A 1 290 ? -30.062 17.469 -23.812 1 94.38 290 PRO A O 1
ATOM 2211 N N . HIS A 1 291 ? -29.672 19.422 -24.75 1 94.88 291 HIS A N 1
ATOM 2212 C CA . HIS A 1 291 ? -28.844 18.844 -25.797 1 94.88 291 HIS A CA 1
ATOM 2213 C C . HIS A 1 291 ? -27.359 18.953 -25.453 1 94.88 291 HIS A C 1
ATOM 2215 O O . HIS A 1 291 ? -26.5 18.75 -26.312 1 94.88 291 HIS A O 1
ATOM 2221 N N . GLY A 1 292 ? -27.047 19.281 -24.234 1 95.81 292 GLY A N 1
ATOM 2222 C CA . GLY A 1 292 ? -25.656 19.328 -23.812 1 95.81 292 GLY A CA 1
ATOM 2223 C C . GLY A 1 292 ? -24.953 17.984 -23.875 1 95.81 292 GLY A C 1
ATOM 2224 O O . GLY A 1 292 ? -25.594 16.953 -24.125 1 95.81 292 GLY A O 1
ATOM 2225 N N . ASP A 1 293 ? -23.688 17.875 -23.609 1 97.19 293 ASP A N 1
ATOM 2226 C CA . ASP A 1 293 ? -22.859 16.703 -23.828 1 97.19 293 ASP A CA 1
ATOM 2227 C C . ASP A 1 293 ? -22.844 15.805 -22.578 1 97.19 293 ASP A C 1
ATOM 2229 O O . ASP A 1 293 ? -22.875 14.578 -22.703 1 97.19 293 ASP A O 1
ATOM 2233 N N . ILE A 1 294 ? -22.703 16.375 -21.406 1 97.44 294 ILE A N 1
ATOM 2234 C CA . ILE A 1 294 ? -22.469 15.609 -20.188 1 97.44 294 ILE A CA 1
ATOM 2235 C C . ILE A 1 294 ? -23.281 16.188 -19.031 1 97.44 294 ILE A C 1
ATOM 2237 O O . ILE A 1 294 ? -23.406 17.406 -18.891 1 97.44 294 ILE A O 1
ATOM 2241 N N . SER A 1 295 ? -23.922 15.422 -18.188 1 97.5 295 SER A N 1
ATOM 2242 C CA . SER A 1 295 ? -24.75 15.875 -17.078 1 97.5 295 SER A CA 1
ATOM 2243 C C . SER A 1 295 ? -24.016 15.758 -15.75 1 97.5 295 SER A C 1
ATOM 2245 O O . SER A 1 295 ? -22.969 15.125 -15.672 1 97.5 295 SER A O 1
ATOM 2247 N N . ILE A 1 296 ? -24.453 16.453 -14.734 1 97.81 296 ILE A N 1
ATOM 2248 C CA . ILE A 1 296 ? -24 16.344 -13.344 1 97.81 296 ILE A CA 1
ATOM 2249 C C . ILE A 1 296 ? -25.094 15.695 -12.5 1 97.81 296 ILE A C 1
ATOM 2251 O O . ILE A 1 296 ? -26.25 16.125 -12.531 1 97.81 296 ILE A O 1
ATOM 2255 N N . GLU A 1 297 ? -24.719 14.633 -11.852 1 96.88 297 GLU A N 1
ATOM 2256 C CA . GLU A 1 297 ? -25.672 13.922 -11 1 96.88 297 GLU A CA 1
ATOM 2257 C C . GLU A 1 297 ? -25.281 14.023 -9.531 1 96.88 297 GLU A C 1
ATOM 2259 O O . GLU A 1 297 ? -24.109 13.93 -9.188 1 96.88 297 GLU A O 1
ATOM 2264 N N . PHE A 1 298 ? -26.25 14.273 -8.711 1 97.19 298 PHE A N 1
ATOM 2265 C CA . PHE A 1 298 ? -26.031 14.359 -7.273 1 97.19 298 PHE A CA 1
ATOM 2266 C C . PHE A 1 298 ? -26.297 13.016 -6.605 1 97.19 298 PHE A C 1
ATOM 2268 O O . PHE A 1 298 ? -27.375 12.445 -6.742 1 97.19 298 PHE A O 1
ATOM 2275 N N . THR A 1 299 ? -25.312 12.508 -5.891 1 94.69 299 THR A N 1
ATOM 2276 C CA . THR A 1 299 ? -25.375 11.133 -5.402 1 94.69 299 THR A CA 1
ATOM 2277 C C . THR A 1 299 ? -25.719 11.102 -3.918 1 94.69 299 THR A C 1
ATOM 2279 O O . THR A 1 299 ? -25.984 10.039 -3.357 1 94.69 299 THR A O 1
ATOM 2282 N N . GLY A 1 300 ? -25.734 12.25 -3.283 1 93.75 300 GLY A N 1
ATOM 2283 C CA . GLY A 1 300 ? -25.938 12.297 -1.845 1 93.75 300 GLY A CA 1
ATOM 2284 C C . GLY A 1 300 ? -24.656 12.211 -1.052 1 93.75 300 GLY A C 1
ATOM 2285 O O . GLY A 1 300 ? -23.656 11.672 -1.535 1 93.75 300 GLY A O 1
ATOM 2286 N N . LEU A 1 301 ? -24.734 12.695 0.19 1 92.19 301 LEU A N 1
ATOM 2287 C CA . LEU A 1 301 ? -23.562 12.625 1.061 1 92.19 301 LEU A CA 1
ATOM 2288 C C . LEU A 1 301 ? -23.266 11.18 1.444 1 92.19 301 LEU A C 1
ATOM 2290 O O . LEU A 1 301 ? -24.188 10.398 1.706 1 92.19 301 LEU A O 1
ATOM 2294 N N . ARG A 1 302 ? -22.156 10.836 1.357 1 89.56 302 ARG A N 1
ATOM 2295 C CA . ARG A 1 302 ? -21.703 9.516 1.78 1 89.56 302 ARG A CA 1
ATOM 2296 C C . ARG A 1 302 ? -21.531 9.453 3.295 1 89.56 302 ARG A C 1
ATOM 2298 O O . ARG A 1 302 ? -21.5 10.484 3.963 1 89.56 302 ARG A O 1
ATOM 2305 N N . PRO A 1 303 ? -21.359 8.234 3.906 1 88.5 303 PRO A N 1
ATOM 2306 C CA . PRO A 1 303 ? -21.219 8.117 5.359 1 88.5 303 PRO A CA 1
ATOM 2307 C C . PRO A 1 303 ? -20.016 8.883 5.902 1 88.5 303 PRO A C 1
ATOM 2309 O O . PRO A 1 303 ? -18.891 8.664 5.449 1 88.5 303 PRO A O 1
ATOM 2312 N N . GLY A 1 304 ? -20.328 9.82 6.809 1 88.56 304 GLY A N 1
ATOM 2313 C CA . GLY A 1 304 ? -19.266 10.531 7.504 1 88.56 304 GLY A CA 1
ATOM 2314 C C . GLY A 1 304 ? -18.828 11.797 6.789 1 88.56 304 GLY A C 1
ATOM 2315 O O . GLY A 1 304 ? -18.016 12.555 7.309 1 88.56 304 GLY A O 1
ATOM 2316 N N . GLU A 1 305 ? -19.406 12.078 5.664 1 90.94 305 GLU A N 1
ATOM 2317 C CA . GLU A 1 305 ? -18.984 13.242 4.891 1 90.94 305 GLU A CA 1
ATOM 2318 C C . GLU A 1 305 ? -19.703 14.508 5.363 1 90.94 305 GLU A C 1
ATOM 2320 O O . GLU A 1 305 ? -20.906 14.484 5.625 1 90.94 305 GLU A O 1
ATOM 2325 N N . LYS A 1 306 ? -18.859 15.641 5.473 1 90.5 306 LYS A N 1
ATOM 2326 C CA . LYS A 1 306 ? -19.406 16.953 5.816 1 90.5 306 LYS A CA 1
ATOM 2327 C C . LYS A 1 306 ? -19.75 17.75 4.562 1 90.5 306 LYS A C 1
ATOM 2329 O O . LYS A 1 306 ? -19.047 17.672 3.557 1 90.5 306 LYS A O 1
ATOM 2334 N N . LEU A 1 307 ? -20.828 18.484 4.789 1 92.06 307 LEU A N 1
ATOM 233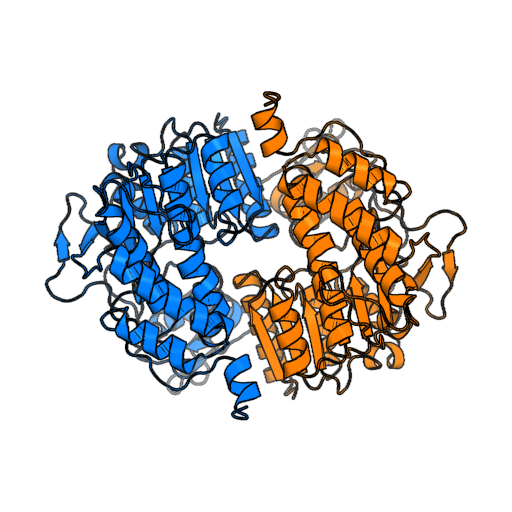5 C CA . LEU A 1 307 ? -21.156 19.422 3.715 1 92.06 307 LEU A CA 1
ATOM 2336 C C . LEU A 1 307 ? -20.094 20.516 3.594 1 92.06 307 LEU A C 1
ATOM 2338 O O . LEU A 1 307 ? -19.641 20.828 2.488 1 92.06 307 LEU A O 1
ATOM 2342 N N . TYR A 1 308 ? -19.672 21.031 4.781 1 91.44 308 TYR A N 1
ATOM 2343 C CA . TYR A 1 308 ? -18.656 22.094 4.848 1 91.44 308 TYR A CA 1
ATOM 2344 C C . TYR A 1 308 ? -17.547 21.703 5.809 1 91.44 308 TYR A C 1
ATOM 2346 O O . TYR A 1 308 ? -17.797 21.266 6.93 1 91.44 308 TYR A O 1
ATOM 2354 N N . GLU A 1 309 ? -16.328 21.828 5.32 1 90.38 309 GLU A N 1
ATOM 2355 C CA . GLU A 1 309 ? -15.18 21.609 6.191 1 90.38 309 GLU A CA 1
ATOM 2356 C C . GLU A 1 309 ? -14.742 22.906 6.859 1 90.38 309 GLU A C 1
ATOM 2358 O O . GLU A 1 309 ? -14.938 23.984 6.309 1 90.38 309 GLU A O 1
ATOM 2363 N N . GLU A 1 310 ? -14.211 22.766 8.07 1 86.75 310 GLU A N 1
ATOM 2364 C CA . GLU A 1 310 ? -13.68 23.906 8.812 1 86.75 310 GLU A CA 1
ATOM 2365 C C . GLU A 1 310 ? -12.172 23.781 9.008 1 86.75 310 GLU A C 1
ATOM 2367 O O . GLU A 1 310 ? -11.664 22.688 9.25 1 86.75 310 GLU A O 1
ATOM 2372 N N . LEU A 1 311 ? -11.531 24.844 8.82 1 80.5 311 LEU A N 1
ATOM 2373 C CA . LEU A 1 311 ? -10.094 24.859 9.062 1 80.5 311 LEU A CA 1
ATOM 2374 C C . LEU A 1 311 ? -9.789 25.375 10.469 1 80.5 311 LEU A C 1
ATOM 2376 O O . LEU A 1 311 ? -8.812 24.938 11.094 1 80.5 311 LEU A O 1
ATOM 2380 N N . LEU A 1 312 ? -10.555 26.297 10.938 1 78.62 312 LEU A N 1
ATOM 2381 C CA . LEU A 1 312 ? -10.297 26.969 12.211 1 78.62 312 LEU A CA 1
ATOM 2382 C C . LEU A 1 312 ? -11.555 27 13.07 1 78.62 312 LEU A C 1
ATOM 2384 O O . LEU A 1 312 ? -12.672 26.953 12.555 1 78.62 312 LEU A O 1
ATOM 2388 N N . ILE A 1 313 ? -11.242 26.828 14.336 1 71 313 ILE A N 1
ATOM 2389 C CA . ILE A 1 313 ? -12.352 26.922 15.281 1 71 313 ILE A CA 1
ATOM 2390 C C . ILE A 1 313 ? -12.344 28.297 15.953 1 71 313 ILE A C 1
ATOM 2392 O O . ILE A 1 313 ? -11.453 28.609 16.75 1 71 313 ILE A O 1
ATOM 2396 N N . GLY A 1 314 ? -13.328 29.078 15.625 1 68 314 GLY A N 1
ATOM 2397 C CA . GLY A 1 314 ? -13.578 30.312 16.328 1 68 314 GLY A CA 1
ATOM 2398 C C . GLY A 1 314 ? -12.352 31.203 16.453 1 68 314 GLY A C 1
ATOM 2399 O O . GLY A 1 314 ? -11.633 31.406 15.477 1 68 314 GLY A O 1
ATOM 2400 N N . ASP A 1 315 ? -12.164 31.703 17.672 1 68.69 315 ASP A N 1
ATOM 2401 C CA . ASP A 1 315 ? -11.125 32.688 17.984 1 68.69 315 ASP A CA 1
ATOM 2402 C C . ASP A 1 315 ? -9.844 32 18.453 1 68.69 315 ASP A C 1
ATOM 2404 O O . ASP A 1 315 ? -8.984 32.656 19.047 1 68.69 315 ASP A O 1
ATOM 2408 N N . ASN A 1 316 ? -9.656 30.781 18.109 1 78.25 316 ASN A N 1
ATOM 2409 C CA . ASN A 1 316 ? -8.516 30.031 18.625 1 78.25 316 ASN A CA 1
ATOM 2410 C C . ASN A 1 316 ? -7.375 29.984 17.625 1 78.25 316 ASN A C 1
ATOM 2412 O O . ASN A 1 316 ? -6.688 28.953 17.516 1 78.25 316 ASN A O 1
ATOM 2416 N N . VAL A 1 317 ? -7.328 31.062 16.859 1 80.12 317 VAL A N 1
ATOM 2417 C CA . VAL A 1 317 ? -6.281 31.078 15.852 1 80.12 317 VAL A CA 1
ATOM 2418 C C . VAL A 1 317 ? -5.43 32.344 16.016 1 80.12 317 VAL A C 1
ATOM 2420 O O . VAL A 1 317 ? -5.953 33.438 16.281 1 80.12 317 VAL A O 1
ATOM 2423 N N . VAL A 1 318 ? -4.145 32.156 15.93 1 86.38 318 VAL A N 1
ATOM 2424 C CA . VAL A 1 318 ? -3.201 33.25 16.016 1 86.38 318 VAL A CA 1
ATOM 2425 C C . VAL A 1 318 ? -2.334 33.312 14.766 1 86.38 318 VAL A C 1
ATOM 2427 O O . VAL A 1 318 ? -1.94 32.25 14.242 1 86.38 318 VAL A O 1
ATOM 2430 N N . ALA A 1 319 ? -2.119 34.469 14.305 1 88.94 319 ALA A N 1
ATOM 2431 C CA . ALA A 1 319 ? -1.226 34.656 13.164 1 88.94 319 ALA A CA 1
ATOM 2432 C C . ALA A 1 319 ? 0.211 34.281 13.531 1 88.94 319 ALA A C 1
ATOM 2434 O O . ALA A 1 319 ? 0.611 34.406 14.688 1 88.94 319 ALA A O 1
ATOM 2435 N N . THR A 1 320 ? 0.899 33.781 12.523 1 92.44 320 THR A N 1
ATOM 2436 C CA . THR A 1 320 ? 2.33 33.562 12.688 1 92.44 320 THR A CA 1
ATOM 2437 C C . THR A 1 320 ? 3.139 34.562 11.875 1 92.44 320 THR A C 1
ATOM 2439 O O . THR A 1 320 ? 2.58 35.5 11.312 1 92.44 320 THR A O 1
ATOM 2442 N N . GLU A 1 321 ? 4.484 34.406 11.93 1 88.56 321 GLU A N 1
ATOM 2443 C CA . GLU A 1 321 ? 5.344 35.281 11.133 1 88.56 321 GLU A CA 1
ATOM 2444 C C . GLU A 1 321 ? 5.152 35.031 9.641 1 88.56 321 GLU A C 1
ATOM 2446 O O . GLU A 1 321 ? 5.441 35.906 8.82 1 88.56 321 GLU A O 1
ATOM 2451 N N . HIS A 1 322 ? 4.688 33.938 9.273 1 91.44 322 HIS A N 1
ATOM 2452 C CA . HIS A 1 322 ? 4.434 33.594 7.875 1 91.44 322 HIS A CA 1
ATOM 2453 C C . HIS A 1 322 ? 2.99 33.875 7.488 1 91.44 322 HIS A C 1
ATOM 2455 O O . HIS A 1 322 ? 2.057 33.375 8.117 1 91.44 322 HIS A O 1
ATOM 2461 N N . PRO A 1 323 ? 2.752 34.594 6.48 1 90.88 323 PRO A N 1
ATOM 2462 C CA . PRO A 1 323 ? 1.405 35.062 6.16 1 90.88 323 PRO A CA 1
ATOM 2463 C C . PRO A 1 323 ? 0.452 33.938 5.793 1 90.88 323 PRO A C 1
ATOM 2465 O O . PRO A 1 323 ? -0.766 34.062 5.926 1 90.88 323 PRO A O 1
ATOM 2468 N N . MET A 1 324 ? 0.937 32.781 5.352 1 93.12 324 MET A N 1
ATOM 2469 C CA . MET A 1 324 ? 0.081 31.688 4.887 1 93.12 324 MET A CA 1
ATOM 2470 C C . MET A 1 324 ? -0.047 30.609 5.953 1 93.12 324 MET A C 1
ATOM 2472 O O . MET A 1 324 ? -0.676 29.578 5.719 1 93.12 324 MET A O 1
ATOM 2476 N N . ILE A 1 325 ? 0.529 30.766 7.062 1 94.19 325 ILE A N 1
ATOM 2477 C CA . ILE A 1 325 ? 0.518 29.781 8.125 1 94.19 325 ILE A CA 1
ATOM 2478 C C . ILE A 1 325 ? -0.005 30.406 9.414 1 94.19 325 ILE A C 1
ATOM 2480 O O . ILE A 1 325 ? 0.527 31.422 9.883 1 94.19 325 ILE A O 1
ATOM 2484 N N . MET A 1 326 ? -1.014 29.859 9.906 1 93.88 326 MET A N 1
ATOM 2485 C CA . MET A 1 326 ? -1.583 30.281 11.188 1 93.88 326 MET A CA 1
ATOM 2486 C C . MET A 1 326 ? -1.365 29.203 12.25 1 93.88 326 MET A C 1
ATOM 2488 O O . MET A 1 326 ? -0.981 28.078 11.938 1 93.88 326 MET A O 1
ATOM 2492 N N . SER A 1 327 ? -1.532 29.578 13.492 1 93.44 327 SER A N 1
ATOM 2493 C CA . SER A 1 327 ? -1.415 28.641 14.602 1 93.44 327 SER A CA 1
ATOM 2494 C C . SER A 1 327 ? -2.744 28.484 15.328 1 93.44 327 SER A C 1
ATOM 2496 O O . SER A 1 327 ? -3.465 29.453 15.547 1 93.44 327 SER A O 1
ATOM 2498 N N . ALA A 1 328 ? -3.09 27.25 15.594 1 91.31 328 ALA A N 1
ATOM 2499 C CA . ALA A 1 328 ? -4.332 26.969 16.312 1 91.31 328 ALA A CA 1
ATOM 2500 C C . ALA A 1 328 ? -4.051 26.531 17.75 1 91.31 328 ALA A C 1
ATOM 2502 O O . ALA A 1 328 ? -3.09 25.812 18 1 91.31 328 ALA A O 1
ATOM 2503 N N . ASN A 1 329 ? -4.844 27.109 18.641 1 87.81 329 ASN A N 1
ATOM 2504 C CA . ASN A 1 329 ? -4.844 26.625 20.016 1 87.81 329 ASN A CA 1
ATOM 2505 C C . ASN A 1 329 ? -5.883 25.531 20.219 1 87.81 329 ASN A C 1
ATOM 2507 O O . ASN A 1 329 ? -7.086 25.797 20.203 1 87.81 329 ASN A O 1
ATOM 2511 N N . GLU A 1 330 ? -5.469 24.359 20.406 1 88.25 330 GLU A N 1
ATOM 2512 C CA . GLU A 1 330 ? -6.352 23.203 20.5 1 88.25 330 GLU A CA 1
ATOM 2513 C C . GLU A 1 330 ? -6.27 22.547 21.875 1 88.25 330 GLU A C 1
ATOM 2515 O O . GLU A 1 330 ? -5.23 22.594 22.531 1 88.25 330 GLU A O 1
ATOM 2520 N N . ASP A 1 331 ? -7.395 22.031 22.266 1 89.62 331 ASP A N 1
ATOM 2521 C CA . ASP A 1 331 ? -7.41 21.25 23.516 1 89.62 331 ASP A CA 1
ATOM 2522 C C . ASP A 1 331 ? -6.469 20.062 23.422 1 89.62 331 ASP A C 1
ATOM 2524 O O . ASP A 1 331 ? -6.23 19.516 22.344 1 89.62 331 ASP A O 1
ATOM 2528 N N . CYS A 1 332 ? -5.895 19.781 24.562 1 93.69 332 CYS A N 1
ATOM 2529 C CA . CYS A 1 332 ? -5.012 18.625 24.641 1 93.69 332 CYS A CA 1
ATOM 2530 C C . CYS A 1 332 ? -5.234 17.844 25.922 1 93.69 332 CYS A C 1
ATOM 2532 O O . CYS A 1 332 ? -5.969 18.297 26.812 1 93.69 332 CYS A O 1
ATOM 2534 N N . LEU A 1 333 ? -4.719 16.688 26 1 96.69 333 LEU A N 1
ATOM 2535 C CA . LEU A 1 333 ? -4.805 15.805 27.156 1 96.69 333 LEU A CA 1
ATOM 2536 C C . LEU A 1 333 ? -3.416 15.484 27.703 1 96.69 333 LEU A C 1
ATOM 2538 O O . LEU A 1 333 ? -2.461 15.344 26.938 1 96.69 333 LEU A O 1
ATOM 2542 N N . PRO A 1 334 ? -3.338 15.359 29.078 1 97.56 334 PRO A N 1
ATOM 2543 C CA . PRO A 1 334 ? -2.07 14.852 29.609 1 97.56 334 PRO A CA 1
ATOM 2544 C C . PRO A 1 334 ? -1.741 13.445 29.109 1 97.56 334 PRO A C 1
ATOM 2546 O O . PRO A 1 334 ? -2.645 12.633 28.906 1 97.56 334 PRO A O 1
ATOM 2549 N N . TRP A 1 335 ? -0.494 13.18 28.984 1 97.81 335 TRP A N 1
ATOM 2550 C CA . TRP A 1 335 ? -0.014 11.938 28.406 1 97.81 335 TRP A CA 1
ATOM 2551 C C . TRP A 1 335 ? -0.571 10.727 29.156 1 97.81 335 TRP A C 1
ATOM 2553 O O . TRP A 1 335 ? -1.077 9.789 28.531 1 97.81 335 TRP A O 1
ATOM 2563 N N . ASP A 1 336 ? -0.608 10.773 30.438 1 96.56 336 ASP A N 1
ATOM 2564 C CA . ASP A 1 336 ? -1.05 9.633 31.234 1 96.56 336 ASP A CA 1
ATOM 2565 C C . ASP A 1 336 ? -2.539 9.367 31.031 1 96.56 336 ASP A C 1
ATOM 2567 O O . ASP A 1 336 ? -2.967 8.211 30.969 1 96.56 336 ASP A O 1
ATOM 2571 N N . VAL A 1 337 ? -3.295 10.445 30.938 1 97.75 337 VAL A N 1
ATOM 2572 C CA . VAL A 1 337 ? -4.727 10.328 30.688 1 97.75 337 VAL A CA 1
ATOM 2573 C C . VAL A 1 337 ? -4.957 9.742 29.297 1 97.75 337 VAL A C 1
ATOM 2575 O O . VAL A 1 337 ? -5.773 8.836 29.125 1 97.75 337 VAL A O 1
ATOM 2578 N N . LEU A 1 338 ? -4.234 10.281 28.359 1 98.31 338 LEU A N 1
ATOM 2579 C CA . LEU A 1 338 ? -4.375 9.844 26.969 1 98.31 338 LEU A CA 1
ATOM 2580 C C . LEU A 1 338 ? -3.992 8.375 26.828 1 98.31 338 LEU A C 1
ATOM 2582 O O . LEU A 1 338 ? -4.641 7.625 26.094 1 98.31 338 LEU A O 1
ATOM 2586 N N . LYS A 1 339 ? -2.932 7.902 27.516 1 97.81 339 LYS A N 1
ATOM 2587 C CA . LYS A 1 339 ? -2.529 6.5 27.469 1 97.81 339 LYS A CA 1
ATOM 2588 C C . LYS A 1 339 ? -3.676 5.586 27.891 1 97.81 339 LYS A C 1
ATOM 2590 O O . LYS A 1 339 ? -3.91 4.547 27.281 1 97.81 339 LYS A O 1
ATOM 2595 N N . GLY A 1 340 ? -4.348 6.031 28.938 1 98.06 340 GLY A N 1
ATOM 2596 C CA . GLY A 1 340 ? -5.492 5.262 29.391 1 98.06 340 GLY A CA 1
ATOM 2597 C C . GLY A 1 340 ? -6.598 5.168 28.359 1 98.06 340 GLY A C 1
ATOM 2598 O O . GLY A 1 340 ? -7.18 4.098 28.156 1 98.06 340 GLY A O 1
ATOM 2599 N N . ARG A 1 341 ? -6.898 6.289 27.719 1 98.31 341 ARG A N 1
ATOM 2600 C CA . ARG A 1 341 ? -7.93 6.328 26.688 1 98.31 341 ARG A CA 1
ATOM 2601 C C . ARG A 1 341 ? -7.547 5.449 25.5 1 98.31 341 ARG A C 1
ATOM 2603 O O . ARG A 1 341 ? -8.391 4.754 24.938 1 98.31 341 ARG A O 1
ATOM 2610 N N . LEU A 1 342 ? -6.277 5.512 25.125 1 98.62 342 LEU A N 1
ATOM 2611 C CA . LEU A 1 342 ? -5.785 4.723 24 1 98.62 342 LEU A CA 1
ATOM 2612 C C . LEU A 1 342 ? -5.891 3.23 24.297 1 98.62 342 LEU A C 1
ATOM 2614 O O . LEU A 1 342 ? -6.254 2.445 23.422 1 98.62 342 LEU A O 1
ATOM 2618 N N . THR A 1 343 ? -5.539 2.85 25.516 1 98.56 343 THR A N 1
ATOM 2619 C CA . THR A 1 343 ? -5.625 1.448 25.906 1 98.56 343 THR A CA 1
ATOM 2620 C C . THR A 1 343 ? -7.051 0.928 25.75 1 98.56 343 THR A C 1
ATOM 2622 O O . THR A 1 343 ? -7.266 -0.144 25.172 1 98.56 343 THR A O 1
ATOM 2625 N N . LYS A 1 344 ? -8.047 1.71 26.219 1 98.62 344 LYS A N 1
ATOM 2626 C CA . LYS A 1 344 ? -9.445 1.328 26.125 1 98.62 344 LYS A CA 1
ATOM 2627 C C . LYS A 1 344 ? -9.898 1.27 24.656 1 98.62 344 LYS A C 1
ATOM 2629 O O . LYS A 1 344 ? -10.633 0.365 24.266 1 98.62 344 LYS A O 1
ATOM 2634 N N . LEU A 1 345 ? -9.453 2.215 23.906 1 98.75 345 LEU A N 1
ATOM 2635 C CA . LEU A 1 345 ? -9.812 2.283 22.5 1 98.75 345 LEU A CA 1
ATOM 2636 C C . LEU A 1 345 ? -9.289 1.065 21.734 1 98.75 345 LEU A C 1
ATOM 2638 O O . LEU A 1 345 ? -10.031 0.443 20.969 1 98.75 345 LEU A O 1
ATOM 2642 N N . LEU A 1 346 ? -8.031 0.727 21.953 1 98.44 346 LEU A N 1
ATOM 2643 C CA . LEU A 1 346 ? -7.402 -0.376 21.219 1 98.44 346 LEU A CA 1
ATOM 2644 C C . LEU A 1 346 ? -8 -1.713 21.656 1 98.44 346 LEU A C 1
ATOM 2646 O O . LEU A 1 346 ? -8.117 -2.633 20.844 1 98.44 346 LEU A O 1
ATOM 2650 N N . ASP A 1 347 ? -8.359 -1.807 22.938 1 98.19 347 ASP A N 1
ATOM 2651 C CA . ASP A 1 347 ? -9.07 -2.992 23.406 1 98.19 347 ASP A CA 1
ATOM 2652 C C . ASP A 1 347 ? -10.391 -3.162 22.656 1 98.19 347 ASP A C 1
ATOM 2654 O O . ASP A 1 347 ? -10.75 -4.273 22.266 1 98.19 347 ASP A O 1
ATOM 2658 N N . ALA A 1 348 ? -11.148 -2.061 22.5 1 98.25 348 ALA A N 1
ATOM 2659 C CA . ALA A 1 348 ? -12.414 -2.092 21.781 1 98.25 348 ALA A CA 1
ATOM 2660 C C . ALA A 1 348 ? -12.211 -2.471 20.312 1 98.25 348 ALA A C 1
ATOM 2662 O O . ALA A 1 348 ? -13.008 -3.215 19.75 1 98.25 348 ALA A O 1
ATOM 2663 N N . VAL A 1 349 ? -11.172 -1.984 19.688 1 97.62 349 VAL A N 1
ATOM 2664 C CA . VAL A 1 349 ? -10.844 -2.291 18.297 1 97.62 349 VAL A CA 1
ATOM 2665 C C . VAL A 1 349 ? -10.531 -3.779 18.156 1 97.62 349 VAL A C 1
ATOM 2667 O O . VAL A 1 349 ? -11 -4.43 17.219 1 97.62 349 VAL A O 1
ATOM 2670 N N . ASP A 1 350 ? -9.75 -4.32 19.109 1 95 350 ASP A N 1
ATOM 2671 C CA . ASP A 1 350 ? -9.352 -5.723 19.094 1 95 350 ASP A CA 1
ATOM 2672 C C . ASP A 1 350 ? -10.57 -6.641 19.188 1 95 350 ASP A C 1
ATOM 2674 O O . ASP A 1 350 ? -10.562 -7.746 18.641 1 95 350 ASP A O 1
ATOM 2678 N N . ARG A 1 351 ? -11.641 -6.164 19.797 1 93.88 351 ARG A N 1
ATOM 2679 C CA . ARG A 1 351 ? -12.852 -6.953 20 1 93.88 351 ARG A CA 1
ATOM 2680 C C . ARG A 1 351 ? -13.883 -6.668 18.922 1 93.88 351 ARG A C 1
ATOM 2682 O O . ARG A 1 351 ? -15 -7.188 18.953 1 93.88 351 ARG A O 1
ATOM 2689 N N . ASP A 1 352 ? -13.539 -5.789 18 1 93.94 352 ASP A N 1
ATOM 2690 C CA . ASP A 1 352 ? -14.453 -5.352 16.953 1 93.94 352 ASP A CA 1
ATOM 2691 C C . ASP A 1 352 ? -15.727 -4.75 17.547 1 93.94 352 ASP A C 1
ATOM 2693 O O . ASP A 1 352 ? -16.812 -4.949 17.016 1 93.94 352 ASP A O 1
ATOM 2697 N N . ASP A 1 353 ? -15.578 -4.16 18.703 1 96.12 353 ASP A N 1
ATOM 2698 C CA . ASP A 1 353 ? -16.688 -3.457 19.328 1 96.12 353 ASP A CA 1
ATOM 2699 C C . ASP A 1 353 ? -16.75 -1.998 18.875 1 96.12 353 ASP A C 1
ATOM 2701 O O . ASP A 1 353 ? -16.375 -1.096 19.625 1 96.12 353 ASP A O 1
ATOM 2705 N N . TYR A 1 354 ? -17.359 -1.836 17.734 1 97.25 354 TYR A N 1
ATOM 2706 C CA . TYR A 1 354 ? -17.266 -0.532 17.078 1 97.25 354 TYR A CA 1
ATOM 2707 C C . TYR A 1 354 ? -18.234 0.458 17.719 1 97.25 354 TYR A C 1
ATOM 2709 O O . TYR A 1 354 ? -18.078 1.672 17.578 1 97.25 354 TYR A O 1
ATOM 2717 N N . THR A 1 355 ? -19.219 0.024 18.453 1 96.69 355 THR A N 1
ATOM 2718 C CA . THR A 1 355 ? -20.016 0.915 19.281 1 96.69 355 THR A CA 1
ATOM 2719 C C . THR A 1 355 ? -19.172 1.564 20.375 1 96.69 355 THR A C 1
ATOM 2721 O O . THR A 1 355 ? -19.203 2.781 20.562 1 96.69 355 THR A O 1
ATOM 2724 N N . SER A 1 356 ? -18.375 0.732 21.016 1 97.81 356 SER A N 1
ATOM 2725 C CA . SER A 1 356 ? -17.469 1.239 22.047 1 97.81 356 SER A CA 1
ATOM 2726 C C . SER A 1 356 ? -16.391 2.125 21.438 1 97.81 356 SER A C 1
ATOM 2728 O O . SER A 1 356 ? -15.984 3.121 22.031 1 97.81 356 SER A O 1
ATOM 2730 N N . VAL A 1 357 ? -15.891 1.728 20.234 1 98.25 357 VAL A N 1
ATOM 2731 C CA . VAL A 1 357 ? -14.883 2.537 19.562 1 98.25 357 VAL A CA 1
ATOM 2732 C C . VAL A 1 357 ? -15.422 3.945 19.328 1 98.25 357 VAL A C 1
ATOM 2734 O O . VAL A 1 357 ? -14.758 4.934 19.641 1 98.25 357 VAL A O 1
ATOM 2737 N N . ARG A 1 358 ? -16.609 4.047 18.812 1 96.81 358 ARG A N 1
ATOM 2738 C CA . ARG A 1 358 ? -17.234 5.34 18.547 1 96.81 358 ARG A CA 1
ATOM 2739 C C . ARG A 1 358 ? -17.422 6.133 19.828 1 96.81 358 ARG A C 1
ATOM 2741 O O . ARG A 1 358 ? -17.172 7.34 19.875 1 96.81 358 ARG A O 1
ATOM 2748 N N . GLN A 1 359 ? -17.844 5.484 20.875 1 97.12 359 GLN A N 1
ATOM 2749 C CA . GLN A 1 359 ? -18.062 6.137 22.172 1 97.12 359 GLN A CA 1
ATOM 2750 C C . GLN A 1 359 ? -16.734 6.668 22.734 1 97.12 359 GLN A C 1
ATOM 2752 O O . GLN A 1 359 ? -16.672 7.801 23.219 1 97.12 359 GLN A O 1
ATOM 2757 N N . LEU A 1 360 ? -15.734 5.871 22.672 1 98.25 360 LEU A N 1
ATOM 2758 C CA . LEU A 1 360 ? -14.422 6.254 23.188 1 98.25 360 LEU A CA 1
ATOM 2759 C C . LEU A 1 360 ? -13.836 7.406 22.391 1 98.25 360 LEU A C 1
ATOM 2761 O O . LEU A 1 360 ? -13.203 8.305 22.953 1 98.25 360 LEU A O 1
ATOM 2765 N N . LEU A 1 361 ? -14.031 7.379 21.062 1 97.81 361 LEU A N 1
ATOM 2766 C CA . LEU A 1 361 ? -13.602 8.5 20.234 1 97.81 361 LEU A CA 1
ATOM 2767 C C . LEU A 1 361 ? -14.352 9.773 20.625 1 97.81 361 LEU A C 1
ATOM 2769 O O . LEU A 1 361 ? -13.75 10.852 20.703 1 97.81 361 LEU A O 1
ATOM 2773 N N . ARG A 1 362 ? -15.594 9.688 20.875 1 96.44 362 ARG A N 1
ATOM 2774 C CA . ARG A 1 362 ? -16.406 10.828 21.281 1 96.44 362 ARG A CA 1
ATOM 2775 C C . ARG A 1 362 ? -15.914 11.406 22.609 1 96.44 362 ARG A C 1
ATOM 2777 O O . ARG A 1 362 ? -15.898 12.625 22.781 1 96.44 362 ARG A O 1
ATOM 2784 N N . GLU A 1 363 ? -15.508 10.594 23.516 1 96.38 363 GLU A N 1
ATOM 2785 C CA . GLU A 1 363 ? -15.078 11.008 24.844 1 96.38 363 GLU A CA 1
ATOM 2786 C C . GLU A 1 363 ? -13.68 11.625 24.797 1 96.38 363 GLU A C 1
ATOM 2788 O O . GLU A 1 363 ? -13.336 12.469 25.641 1 96.38 363 GLU A O 1
ATOM 2793 N N . THR A 1 364 ? -12.922 11.211 23.844 1 97.25 364 THR A N 1
ATOM 2794 C CA . THR A 1 364 ? -11.516 11.586 23.844 1 97.25 364 THR A CA 1
ATOM 2795 C C . THR A 1 364 ? -11.281 12.781 22.906 1 97.25 364 THR A C 1
ATOM 2797 O O . THR A 1 364 ? -10.477 13.664 23.219 1 97.25 364 THR A O 1
ATOM 2800 N N . VAL A 1 365 ? -11.953 12.758 21.766 1 96.06 365 VAL A N 1
ATOM 2801 C CA . VAL A 1 365 ? -11.773 13.789 20.734 1 96.06 365 VAL A CA 1
ATOM 2802 C C . VAL A 1 365 ? -12.875 14.836 20.875 1 96.06 365 VAL A C 1
ATOM 2804 O O . VAL A 1 365 ? -14.008 14.617 20.438 1 96.06 365 VAL A O 1
ATOM 2807 N N . ASN A 1 366 ? -12.453 15.938 21.344 1 91.81 366 ASN A N 1
ATOM 2808 C CA . ASN A 1 366 ? -13.391 17.031 21.531 1 91.81 366 ASN A CA 1
ATOM 2809 C C . ASN A 1 366 ? -14.039 17.453 20.219 1 91.81 366 ASN A C 1
ATOM 2811 O O . ASN A 1 366 ? -13.352 17.641 19.219 1 91.81 366 ASN A O 1
ATOM 2815 N N . GLY A 1 367 ? -15.367 17.484 20.234 1 90.44 367 GLY A N 1
ATOM 2816 C CA . GLY A 1 367 ? -16.094 17.969 19.078 1 90.44 367 GLY A CA 1
ATOM 2817 C C . GLY A 1 367 ? -16.5 16.859 18.125 1 90.44 367 GLY A C 1
ATOM 2818 O O . GLY A 1 367 ? -17.203 17.109 17.141 1 90.44 367 GLY A O 1
ATOM 2819 N N . TYR A 1 368 ? -16.047 15.617 18.375 1 93.62 368 TYR A N 1
ATOM 2820 C CA . TYR A 1 368 ? -16.438 14.516 17.5 1 93.62 368 TYR A CA 1
ATOM 2821 C C . TYR A 1 368 ? -17.922 14.25 17.594 1 93.62 368 TYR A C 1
ATOM 2823 O O . TYR A 1 368 ? -18.438 13.922 18.656 1 93.62 368 TYR A O 1
ATOM 2831 N N . THR A 1 369 ? -18.641 14.383 16.516 1 92.94 369 THR A N 1
ATOM 2832 C CA . THR A 1 369 ? -20.062 14.133 16.391 1 92.94 369 THR A CA 1
ATOM 2833 C C . THR A 1 369 ? -20.359 13.266 15.172 1 92.94 369 THR A C 1
ATOM 2835 O O . THR A 1 369 ? -20.656 13.781 14.094 1 92.94 369 THR A O 1
ATOM 2838 N N . PRO A 1 370 ? -20.281 11.969 15.398 1 89.5 370 PRO A N 1
ATOM 2839 C CA . PRO A 1 370 ? -20.516 11.078 14.258 1 89.5 370 PRO A CA 1
ATOM 2840 C C . PRO A 1 370 ? -21.938 11.164 13.711 1 89.5 370 PRO A C 1
ATOM 2842 O O . PRO A 1 370 ? -22.891 11.305 14.484 1 89.5 370 PRO A O 1
ATOM 2845 N N . GLU A 1 371 ? -21.953 11.195 12.461 1 81.12 371 GLU A N 1
ATOM 2846 C CA . GLU A 1 371 ? -23.25 11.227 11.789 1 81.12 371 GLU A CA 1
ATOM 2847 C C . GLU A 1 371 ? -23.641 9.844 11.273 1 81.12 371 GLU A C 1
ATOM 2849 O O . GLU A 1 371 ? -22.797 9.094 10.789 1 81.12 371 GLU A O 1
ATOM 2854 N N . GLY A 1 372 ? -24.828 9.438 11.523 1 86.19 372 GLY A N 1
ATOM 2855 C CA . GLY A 1 372 ? -25.344 8.211 10.938 1 86.19 372 GLY A CA 1
ATOM 2856 C C . GLY A 1 372 ? -24.969 6.969 11.719 1 86.19 372 GLY A C 1
ATOM 2857 O O . GLY A 1 372 ? -24.484 7.059 12.844 1 86.19 372 GLY A O 1
ATOM 2858 N N . GLU A 1 373 ? -25.25 5.789 11.172 1 92.56 373 GLU A N 1
ATOM 2859 C CA . GLU A 1 373 ? -24.984 4.492 11.797 1 92.56 373 GLU A CA 1
ATOM 2860 C C . GLU A 1 373 ? -23.578 4.016 11.484 1 92.56 373 GLU A C 1
ATOM 2862 O O . GLU A 1 373 ? -22.891 4.574 10.609 1 92.56 373 GLU A O 1
ATOM 2867 N N . ILE A 1 374 ? -23.188 3.092 12.289 1 95.19 374 ILE A N 1
ATOM 2868 C CA . ILE A 1 374 ? -21.922 2.443 12 1 95.19 374 ILE A CA 1
ATOM 2869 C C . ILE A 1 374 ? -22.047 1.605 10.727 1 95.19 374 ILE A C 1
ATOM 2871 O O . ILE A 1 374 ? -22.906 0.721 10.641 1 95.19 374 ILE A O 1
ATOM 2875 N N . VAL A 1 375 ? -21.203 1.9 9.766 1 95.25 375 VAL A N 1
ATOM 2876 C CA . VAL A 1 375 ? -21.359 1.254 8.469 1 95.25 375 VAL A CA 1
ATOM 2877 C C . VAL A 1 375 ? -20.188 0.321 8.203 1 95.25 375 VAL A C 1
ATOM 2879 O O . VAL A 1 375 ? -19.984 -0.133 7.07 1 95.25 375 VAL A O 1
ATOM 2882 N N . ASP A 1 376 ? -19.406 0.044 9.211 1 96.44 376 ASP A N 1
ATOM 2883 C CA . ASP A 1 376 ? -18.312 -0.903 9.086 1 96.44 376 ASP A CA 1
ATOM 2884 C C . ASP A 1 376 ? -18.797 -2.25 8.562 1 96.44 376 ASP A C 1
ATOM 2886 O O . ASP A 1 376 ? -19.828 -2.764 9.016 1 96.44 376 ASP A O 1
ATOM 2890 N N . TRP A 1 377 ? -18.031 -2.832 7.629 1 95.06 377 TRP A N 1
ATOM 2891 C CA . TRP A 1 377 ? -18.484 -4.047 6.957 1 95.06 377 TRP A CA 1
ATOM 2892 C C . TRP A 1 377 ? -18.672 -5.184 7.953 1 95.06 377 TRP A C 1
ATOM 2894 O O . TRP A 1 377 ? -19.688 -5.887 7.922 1 95.06 377 TRP A O 1
ATOM 2904 N N . MET A 1 378 ? -17.656 -5.41 8.812 1 93.5 378 MET A N 1
ATOM 2905 C CA . MET A 1 378 ? -17.703 -6.5 9.789 1 93.5 378 MET A CA 1
ATOM 2906 C C . MET A 1 378 ? -18.859 -6.297 10.766 1 93.5 378 MET A C 1
ATOM 2908 O O . MET A 1 378 ? -19.562 -7.242 11.102 1 93.5 378 MET A O 1
ATOM 2912 N N . TYR A 1 379 ? -19 -5.059 11.195 1 94.06 379 TYR A N 1
ATOM 2913 C CA . TYR A 1 379 ? -20.078 -4.707 12.125 1 94.06 379 TYR A CA 1
ATOM 2914 C C . TYR A 1 379 ? -21.438 -4.996 11.508 1 94.06 379 TYR A C 1
ATOM 2916 O O . TYR A 1 379 ? -22.297 -5.633 12.141 1 94.06 379 TYR A O 1
ATOM 2924 N N . GLN A 1 380 ? -21.609 -4.559 10.25 1 94 380 GLN A N 1
ATOM 2925 C CA . GLN A 1 380 ? -22.891 -4.715 9.578 1 94 380 GLN A CA 1
ATOM 2926 C C . GLN A 1 380 ? -23.219 -6.188 9.344 1 94 380 GLN A C 1
ATOM 2928 O O . GLN A 1 380 ? -24.359 -6.613 9.531 1 94 380 GLN A O 1
ATOM 2933 N N . GLU A 1 381 ? -22.203 -6.957 8.906 1 92.75 381 GLU A N 1
ATOM 2934 C CA . GLU A 1 381 ? -22.438 -8.367 8.609 1 92.75 381 GLU A CA 1
ATOM 2935 C C . GLU A 1 381 ? -22.797 -9.141 9.875 1 92.75 381 GLU A C 1
ATOM 2937 O O . GLU A 1 381 ? -23.688 -9.984 9.859 1 92.75 381 GLU A O 1
ATOM 2942 N N . ARG A 1 382 ? -22.188 -8.828 10.977 1 90.69 382 ARG A N 1
ATOM 2943 C CA . ARG A 1 382 ? -22.406 -9.547 12.227 1 90.69 382 ARG A CA 1
ATOM 2944 C C . ARG A 1 382 ? -23.703 -9.125 12.891 1 90.69 382 ARG A C 1
ATOM 2946 O O . ARG A 1 382 ? -24.328 -9.914 13.602 1 90.69 382 ARG A O 1
ATOM 2953 N N . SER A 1 383 ? -24.062 -7.895 12.672 1 87.56 383 SER A N 1
ATOM 2954 C CA . SER A 1 383 ? -25.297 -7.387 13.273 1 87.56 383 SER A CA 1
ATOM 2955 C C . SER A 1 383 ? -26.516 -7.75 12.43 1 87.56 383 SER A C 1
ATOM 2957 O O . SER A 1 383 ? -27.656 -7.57 12.867 1 87.56 383 SER A O 1
ATOM 2959 N N . GLY A 1 384 ? -26.312 -8.305 11.273 1 83.5 384 GLY A N 1
ATOM 2960 C CA . GLY A 1 384 ? -27.406 -8.641 10.391 1 83.5 384 GLY A CA 1
ATOM 2961 C C . GLY A 1 384 ? -28 -7.438 9.68 1 83.5 384 GLY A C 1
ATOM 2962 O O . GLY A 1 384 ? -29.141 -7.477 9.211 1 83.5 384 GLY A O 1
ATOM 2963 N N . GLU A 1 385 ? -27.375 -6.363 9.758 1 67.06 385 GLU A N 1
ATOM 2964 C CA . GLU A 1 385 ? -27.859 -5.121 9.156 1 67.06 385 GLU A CA 1
ATOM 2965 C C . GLU A 1 385 ? -27.422 -5.012 7.695 1 67.06 385 GLU A C 1
ATOM 2967 O O . GLU A 1 385 ? -27.422 -3.924 7.117 1 67.06 385 GLU A O 1
ATOM 2972 N N . THR A 1 386 ? -27.078 -6.086 6.945 1 62.41 386 THR A N 1
ATOM 2973 C CA . THR A 1 386 ? -26.609 -5.977 5.566 1 62.41 386 THR A CA 1
ATOM 2974 C C . THR A 1 386 ? -27.781 -6.035 4.59 1 62.41 386 THR A C 1
ATOM 2976 O O . THR A 1 386 ? -28.781 -6.707 4.852 1 62.41 386 THR A O 1
ATOM 2979 N N . MET B 1 1 ? 1.298 -9.906 -28.656 1 45.72 1 MET B N 1
ATOM 2980 C CA . MET B 1 1 ? 2.531 -10.688 -28.672 1 45.72 1 MET B CA 1
ATOM 2981 C C . MET B 1 1 ? 2.346 -11.984 -29.453 1 45.72 1 MET B C 1
ATOM 2983 O O . MET B 1 1 ? 2.889 -13.023 -29.078 1 45.72 1 MET B O 1
ATOM 2987 N N . GLY B 1 2 ? 1.702 -11.953 -30.672 1 50.22 2 GLY B N 1
ATOM 2988 C CA . GLY B 1 2 ? 1.696 -12.953 -31.734 1 50.22 2 GLY B CA 1
ATOM 2989 C C . GLY B 1 2 ? 0.969 -14.227 -31.344 1 50.22 2 GLY B C 1
ATOM 2990 O O . GLY B 1 2 ? 0.912 -15.172 -32.125 1 50.22 2 GLY B O 1
ATOM 2991 N N . ARG B 1 3 ? 0.878 -14.547 -30.062 1 56.09 3 ARG B N 1
ATOM 2992 C CA . ARG B 1 3 ? 0.266 -15.828 -29.703 1 56.09 3 ARG B CA 1
ATOM 2993 C C . ARG B 1 3 ? -1.253 -15.703 -29.641 1 56.09 3 ARG B C 1
ATOM 2995 O O . ARG B 1 3 ? -1.785 -14.688 -29.188 1 56.09 3 ARG B O 1
ATOM 3002 N N . ASP B 1 4 ? -1.923 -16.609 -30.375 1 59.47 4 ASP B N 1
ATOM 3003 C CA . ASP B 1 4 ? -3.379 -16.672 -30.312 1 59.47 4 ASP B CA 1
ATOM 3004 C C . ASP B 1 4 ? -3.85 -17.094 -28.922 1 59.47 4 ASP B C 1
ATOM 3006 O O . ASP B 1 4 ? -3.258 -17.984 -28.297 1 59.47 4 ASP B O 1
ATOM 3010 N N . ALA B 1 5 ? -4.762 -16.344 -28.281 1 64.75 5 ALA B N 1
ATOM 3011 C CA . ALA B 1 5 ? -5.344 -16.719 -27 1 64.75 5 ALA B CA 1
ATOM 3012 C C . ALA B 1 5 ? -6.184 -17.984 -27.125 1 64.75 5 ALA B C 1
ATOM 3014 O O . ALA B 1 5 ? -6.945 -18.141 -28.078 1 64.75 5 ALA B O 1
ATOM 3015 N N . VAL B 1 6 ? -5.828 -19.109 -26.312 1 71.5 6 VAL B N 1
ATOM 3016 C CA . VAL B 1 6 ? -6.668 -20.297 -26.219 1 71.5 6 VAL B CA 1
ATOM 3017 C C . VAL B 1 6 ? -7.977 -19.953 -25.516 1 71.5 6 VAL B C 1
ATOM 3019 O O . VAL B 1 6 ? -7.973 -19.297 -24.469 1 71.5 6 VAL B O 1
ATOM 3022 N N . PRO B 1 7 ? -9.078 -20.312 -26.25 1 78.12 7 PRO B N 1
ATOM 3023 C CA . PRO B 1 7 ? -10.359 -20.016 -25.609 1 78.12 7 PRO B CA 1
ATOM 3024 C C . PRO B 1 7 ? -10.477 -20.656 -24.219 1 78.12 7 PRO B C 1
ATOM 3026 O O . PRO B 1 7 ? -10.023 -21.781 -24.016 1 78.12 7 PRO B O 1
ATOM 3029 N N . ALA B 1 8 ? -11.062 -19.891 -23.375 1 83.62 8 ALA B N 1
ATOM 3030 C CA . ALA B 1 8 ? -11.273 -20.359 -22 1 83.62 8 ALA B CA 1
ATOM 3031 C C . ALA B 1 8 ? -12.383 -21.406 -21.953 1 83.62 8 ALA B C 1
ATOM 3033 O O . ALA B 1 8 ? -13.32 -21.359 -22.75 1 83.62 8 ALA B O 1
ATOM 3034 N N . ARG B 1 9 ? -12.203 -22.375 -21.047 1 89.06 9 ARG B N 1
ATOM 3035 C CA . ARG B 1 9 ? -13.234 -23.375 -20.797 1 89.06 9 ARG B CA 1
ATOM 3036 C C . ARG B 1 9 ? -14.195 -22.906 -19.703 1 89.06 9 ARG B C 1
ATOM 3038 O O . ARG B 1 9 ? -13.805 -22.734 -18.547 1 89.06 9 ARG B O 1
ATOM 3045 N N . ASP B 1 10 ? -15.43 -22.844 -20.031 1 88.62 10 ASP B N 1
ATOM 3046 C CA . ASP B 1 10 ? -16.438 -22.25 -19.156 1 88.62 10 ASP B CA 1
ATOM 3047 C C . ASP B 1 10 ? -16.531 -23.031 -17.844 1 88.62 10 ASP B C 1
ATOM 3049 O O . ASP B 1 10 ? -16.672 -22.422 -16.766 1 88.62 10 ASP B O 1
ATOM 3053 N N . ASN B 1 11 ? -16.469 -24.328 -17.969 1 90.12 11 ASN B N 1
ATOM 3054 C CA . ASN B 1 11 ? -16.609 -25.141 -16.766 1 90.12 11 ASN B CA 1
ATOM 3055 C C . ASN B 1 11 ? -15.461 -24.875 -15.781 1 90.12 11 ASN B C 1
ATOM 3057 O O . ASN B 1 11 ? -15.68 -24.812 -14.57 1 90.12 11 ASN B O 1
ATOM 3061 N N . LEU B 1 12 ? -14.328 -24.656 -16.281 1 91.75 12 LEU B N 1
ATOM 3062 C CA . LEU B 1 12 ? -13.172 -24.375 -15.438 1 91.75 12 LEU B CA 1
ATOM 3063 C C . LEU B 1 12 ? -13.234 -22.969 -14.875 1 91.75 12 LEU B C 1
ATOM 3065 O O . LEU B 1 12 ? -12.781 -22.719 -13.75 1 91.75 12 LEU B O 1
ATOM 3069 N N . LEU B 1 13 ? -13.812 -22.141 -15.602 1 92.94 13 LEU B N 1
ATOM 3070 C 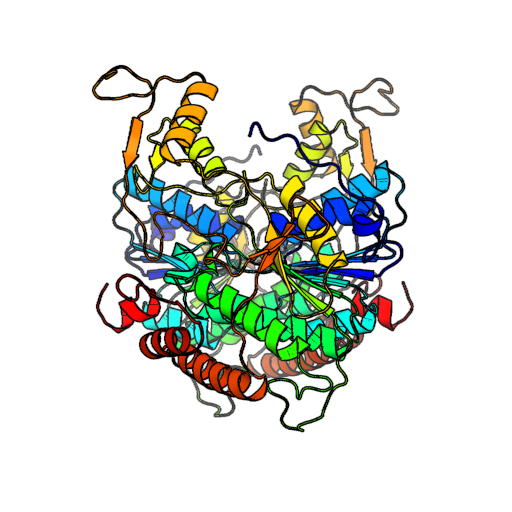CA . LEU B 1 13 ? -13.906 -20.75 -15.172 1 92.94 13 LEU B CA 1
ATOM 3071 C C . LEU B 1 13 ? -14.898 -20.594 -14.023 1 92.94 13 LEU B C 1
ATOM 3073 O O . LEU B 1 13 ? -14.656 -19.844 -13.078 1 92.94 13 LEU B O 1
ATOM 3077 N N . GLU B 1 14 ? -15.945 -21.328 -14.055 1 94.56 14 GLU B N 1
ATOM 3078 C CA . GLU B 1 14 ? -17.078 -21.094 -13.156 1 94.56 14 GLU B CA 1
ATOM 3079 C C . GLU B 1 14 ? -16.953 -21.922 -11.891 1 94.56 14 GLU B C 1
ATOM 3081 O O . GLU B 1 14 ? -17.469 -21.547 -10.836 1 94.56 14 GLU B O 1
ATOM 3086 N N . HIS B 1 15 ? -16.219 -22.969 -11.93 1 94.56 15 HIS B N 1
ATOM 3087 C CA . HIS B 1 15 ? -16.25 -24.031 -10.922 1 94.56 15 HIS B CA 1
ATOM 3088 C C . HIS B 1 15 ? -16.016 -23.453 -9.523 1 94.56 15 HIS B C 1
ATOM 3090 O O . HIS B 1 15 ? -16.75 -23.781 -8.586 1 94.56 15 HIS B O 1
ATOM 3096 N N . CYS B 1 16 ? -15.086 -22.594 -9.367 1 96.81 16 CYS B N 1
ATOM 3097 C CA . CYS B 1 16 ? -14.703 -22.109 -8.047 1 96.81 16 CYS B CA 1
ATOM 3098 C C . CYS B 1 16 ? -15.266 -20.719 -7.789 1 96.81 16 CYS B C 1
ATOM 3100 O O . CYS B 1 16 ? -14.914 -20.078 -6.797 1 96.81 16 CYS B O 1
ATOM 3102 N N . ILE B 1 17 ? -16.156 -20.188 -8.656 1 98.44 17 ILE B N 1
ATOM 3103 C CA . ILE B 1 17 ? -16.453 -18.75 -8.555 1 98.44 17 ILE B CA 1
ATOM 3104 C C . ILE B 1 17 ? -17.969 -18.547 -8.586 1 98.44 17 ILE B C 1
ATOM 3106 O O . ILE B 1 17 ? -18.516 -17.859 -7.715 1 98.44 17 ILE B O 1
ATOM 3110 N N . LYS B 1 18 ? -18.656 -19.188 -9.523 1 98.12 18 LYS B N 1
ATOM 3111 C CA . LYS B 1 18 ? -20.078 -18.922 -9.719 1 98.12 18 LYS B CA 1
ATOM 3112 C C . LYS B 1 18 ? -20.891 -19.266 -8.477 1 98.12 18 LYS B C 1
ATOM 3114 O O . LYS B 1 18 ? -20.797 -20.375 -7.949 1 98.12 18 LYS B O 1
ATOM 3119 N N . GLY B 1 19 ? -21.641 -18.297 -8.023 1 98.25 19 GLY B N 1
ATOM 3120 C CA . GLY B 1 19 ? -22.516 -18.5 -6.887 1 98.25 19 GLY B CA 1
ATOM 3121 C C . GLY B 1 19 ? -21.766 -18.656 -5.574 1 98.25 19 GLY B C 1
ATOM 3122 O O . GLY B 1 19 ? -22.344 -19.125 -4.582 1 98.25 19 GLY B O 1
ATOM 3123 N N . LYS B 1 20 ? -20.5 -18.344 -5.539 1 98.56 20 LYS B N 1
ATOM 3124 C CA . LYS B 1 20 ? -19.656 -18.516 -4.355 1 98.56 20 LYS B CA 1
ATOM 3125 C C . LYS B 1 20 ? -19.234 -17.172 -3.777 1 98.56 20 LYS B C 1
ATOM 3127 O O . LYS B 1 20 ? -19.453 -16.125 -4.395 1 98.56 20 LYS B O 1
ATOM 3132 N N . THR B 1 21 ? -18.75 -17.203 -2.529 1 98.75 21 THR B N 1
ATOM 3133 C CA . THR B 1 21 ? -18.047 -16.078 -1.942 1 98.75 21 THR B CA 1
ATOM 3134 C C . THR B 1 21 ? -16.547 -16.156 -2.219 1 98.75 21 THR B C 1
ATOM 3136 O O . THR B 1 21 ? -15.898 -17.109 -1.797 1 98.75 21 THR B O 1
ATOM 3139 N N . VAL B 1 22 ? -16.016 -15.18 -2.947 1 98.94 22 VAL B N 1
ATOM 3140 C CA . VAL B 1 22 ? -14.625 -15.219 -3.406 1 98.94 22 VAL B CA 1
ATOM 3141 C C . VAL B 1 22 ? -13.836 -14.078 -2.77 1 98.94 22 VAL B C 1
ATOM 3143 O O . VAL B 1 22 ? -14.297 -12.938 -2.744 1 98.94 22 VAL B O 1
ATOM 3146 N N . LEU B 1 23 ? -12.703 -14.391 -2.178 1 98.94 23 LEU B N 1
ATOM 3147 C CA . LEU B 1 23 ? -11.773 -13.414 -1.628 1 98.94 23 LEU B CA 1
ATOM 3148 C C . LEU B 1 23 ? -10.516 -13.312 -2.492 1 98.94 23 LEU B C 1
ATOM 3150 O O . LEU B 1 23 ? -9.898 -14.32 -2.818 1 98.94 23 LEU B O 1
ATOM 3154 N N . VAL B 1 24 ? -10.195 -12.125 -2.914 1 98.94 24 VAL B N 1
ATOM 3155 C CA . VAL B 1 24 ? -8.93 -11.852 -3.598 1 98.94 24 VAL B CA 1
ATOM 3156 C C . VAL B 1 24 ? -8.047 -10.977 -2.715 1 98.94 24 VAL B C 1
ATOM 3158 O O . VAL B 1 24 ? -8.414 -9.852 -2.377 1 98.94 24 VAL B O 1
ATOM 3161 N N . THR B 1 25 ? -6.898 -11.523 -2.25 1 98.94 25 THR B N 1
ATOM 3162 C CA . THR B 1 25 ? -5.922 -10.68 -1.576 1 98.94 25 THR B CA 1
ATOM 3163 C C . THR B 1 25 ? -4.992 -10.016 -2.586 1 98.94 25 THR B C 1
ATOM 3165 O O . THR B 1 25 ? -4.719 -10.578 -3.65 1 98.94 25 THR B O 1
ATOM 3168 N N . GLY B 1 26 ? -4.426 -8.82 -2.189 1 98.69 26 GLY B N 1
ATOM 3169 C CA . GLY B 1 26 ? -3.725 -8.055 -3.209 1 98.69 26 GLY B CA 1
ATOM 3170 C C . GLY B 1 26 ? -4.617 -7.645 -4.363 1 98.69 26 GLY B C 1
ATOM 3171 O O . GLY B 1 26 ? -4.188 -7.645 -5.52 1 98.69 26 GLY B O 1
ATOM 3172 N N . ALA B 1 27 ? -5.871 -7.289 -4.074 1 98.88 27 ALA B N 1
ATOM 3173 C CA . ALA B 1 27 ? -6.922 -7.102 -5.07 1 98.88 27 ALA B CA 1
ATOM 3174 C C . ALA B 1 27 ? -6.645 -5.875 -5.938 1 98.88 27 ALA B C 1
ATOM 3176 O O . ALA B 1 27 ? -7.152 -5.773 -7.059 1 98.88 27 ALA B O 1
ATOM 3177 N N . GLY B 1 28 ? -5.875 -4.945 -5.453 1 98.19 28 GLY B N 1
ATOM 3178 C CA . GLY B 1 28 ? -5.629 -3.713 -6.188 1 98.19 28 GLY B CA 1
ATOM 3179 C C . GLY B 1 28 ? -4.348 -3.752 -7 1 98.19 28 GLY B C 1
ATOM 3180 O O . GLY B 1 28 ? -4.035 -2.803 -7.723 1 98.19 28 GLY B O 1
ATOM 3181 N N . GLY B 1 29 ? -3.576 -4.824 -6.898 1 97.94 29 GLY B N 1
ATOM 3182 C CA . GLY B 1 29 ? -2.367 -4.984 -7.688 1 97.94 29 GLY B CA 1
ATOM 3183 C C . GLY B 1 29 ? -2.645 -5.367 -9.133 1 97.94 29 GLY B C 1
ATOM 3184 O O . GLY B 1 29 ? -3.803 -5.48 -9.539 1 97.94 29 GLY B O 1
ATOM 3185 N N . SER B 1 30 ? -1.629 -5.625 -9.914 1 97.62 30 SER B N 1
ATOM 3186 C CA . SER B 1 30 ? -1.757 -5.891 -11.344 1 97.62 30 SER B CA 1
ATOM 3187 C C . SER B 1 30 ? -2.553 -7.168 -11.594 1 97.62 30 SER B C 1
ATOM 3189 O O . SER B 1 30 ? -3.566 -7.141 -12.297 1 97.62 30 SER B O 1
ATOM 3191 N N . ILE B 1 31 ? -2.107 -8.273 -11 1 98.25 31 ILE B N 1
ATOM 3192 C CA . ILE B 1 31 ? -2.787 -9.547 -11.203 1 98.25 31 ILE B CA 1
ATOM 3193 C C . ILE B 1 31 ? -4.09 -9.57 -10.406 1 98.25 31 ILE B C 1
ATOM 3195 O O . ILE B 1 31 ? -5.129 -9.992 -10.922 1 98.25 31 ILE B O 1
ATOM 3199 N N . GLY B 1 32 ? -4.059 -9.086 -9.188 1 98.75 32 GLY B N 1
ATOM 3200 C CA . GLY B 1 32 ? -5.23 -9.086 -8.328 1 98.75 32 GLY B CA 1
ATOM 3201 C C . GLY B 1 32 ? -6.406 -8.328 -8.914 1 98.75 32 GLY B C 1
ATOM 3202 O O . GLY B 1 32 ? -7.543 -8.805 -8.875 1 98.75 32 GLY B O 1
ATOM 3203 N N . SER B 1 33 ? -6.145 -7.148 -9.438 1 98.81 33 SER B N 1
ATOM 3204 C CA . SER B 1 33 ? -7.234 -6.348 -9.992 1 98.81 33 SER B CA 1
ATOM 3205 C C . SER B 1 33 ? -7.852 -7.023 -11.211 1 98.81 33 SER B C 1
ATOM 3207 O O . SER B 1 33 ? -9.07 -7.004 -11.391 1 98.81 33 SER B O 1
ATOM 3209 N N . GLU B 1 34 ? -6.984 -7.645 -12.047 1 98.69 34 GLU B N 1
ATOM 3210 C CA . GLU B 1 34 ? -7.508 -8.344 -13.211 1 98.69 34 GLU B CA 1
ATOM 3211 C C . GLU B 1 34 ? -8.328 -9.562 -12.805 1 98.69 34 GLU B C 1
ATOM 3213 O O . GLU B 1 34 ? -9.352 -9.875 -13.414 1 98.69 34 GLU B O 1
ATOM 3218 N N . LEU B 1 35 ? -7.852 -10.289 -11.789 1 98.81 35 LEU B N 1
ATOM 3219 C CA . LEU B 1 35 ? -8.656 -11.375 -11.25 1 98.81 35 LEU B CA 1
ATOM 3220 C C . LEU B 1 35 ? -10.031 -10.875 -10.82 1 98.81 35 LEU B C 1
ATOM 3222 O O . LEU B 1 35 ? -11.055 -11.492 -11.156 1 98.81 35 LEU B O 1
ATOM 3226 N N . CYS B 1 36 ? -10.062 -9.75 -10.125 1 98.94 36 CYS B N 1
ATOM 3227 C CA . CYS B 1 36 ? -11.336 -9.188 -9.672 1 98.94 36 CYS B CA 1
ATOM 3228 C C . CYS B 1 36 ? -12.242 -8.875 -10.852 1 98.94 36 CYS B C 1
ATOM 3230 O O . CYS B 1 36 ? -13.445 -9.133 -10.805 1 98.94 36 CYS B O 1
ATOM 3232 N N . ARG B 1 37 ? -11.688 -8.32 -11.922 1 98.62 37 ARG B N 1
ATOM 3233 C CA . ARG B 1 37 ? -12.461 -7.992 -13.117 1 98.62 37 ARG B CA 1
ATOM 3234 C C . ARG B 1 37 ? -13.117 -9.234 -13.703 1 98.62 37 ARG B C 1
ATOM 3236 O O . ARG B 1 37 ? -14.312 -9.227 -14.016 1 98.62 37 ARG B O 1
ATOM 3243 N N . GLN B 1 38 ? -12.32 -10.289 -13.859 1 98.44 38 GLN B N 1
ATOM 3244 C CA . GLN B 1 38 ? -12.812 -11.5 -14.5 1 98.44 38 GLN B CA 1
ATOM 3245 C C . GLN B 1 38 ? -13.773 -12.258 -13.586 1 98.44 38 GLN B C 1
ATOM 3247 O O . GLN B 1 38 ? -14.789 -12.781 -14.039 1 98.44 38 GLN B O 1
ATOM 3252 N N . ILE B 1 39 ? -13.469 -12.297 -12.297 1 98.75 39 ILE B N 1
ATOM 3253 C CA . ILE B 1 39 ? -14.305 -12.992 -11.32 1 98.75 39 ILE B CA 1
ATOM 3254 C C . ILE B 1 39 ? -15.68 -12.328 -11.258 1 98.75 39 ILE B C 1
ATOM 3256 O O . ILE B 1 39 ? -16.703 -13.008 -11.172 1 98.75 39 ILE B O 1
ATOM 3260 N N . LEU B 1 40 ? -15.688 -10.969 -11.297 1 98.69 40 LEU B N 1
ATOM 3261 C CA . LEU B 1 40 ? -16.938 -10.227 -11.273 1 98.69 40 LEU B CA 1
ATOM 3262 C C . LEU B 1 40 ? -17.891 -10.734 -12.352 1 98.69 40 LEU B C 1
ATOM 3264 O O . LEU B 1 40 ? -19.094 -10.914 -12.094 1 98.69 40 LEU B O 1
ATOM 3268 N N . LEU B 1 41 ? -17.359 -11.078 -13.508 1 97.56 41 LEU B N 1
ATOM 3269 C CA . LEU B 1 41 ? -18.156 -11.453 -14.664 1 97.56 41 LEU B CA 1
ATOM 3270 C C . LEU B 1 41 ? -18.609 -12.906 -14.562 1 97.56 41 LEU B C 1
ATOM 3272 O O . LEU B 1 41 ? -19.516 -13.328 -15.281 1 97.56 41 LEU B O 1
ATOM 3276 N N . LEU B 1 42 ? -18 -13.656 -13.719 1 97.56 42 LEU B N 1
ATOM 3277 C CA . LEU B 1 42 ? -18.344 -15.062 -13.547 1 97.56 42 LEU B CA 1
ATOM 3278 C C . LEU B 1 42 ? -19.422 -15.234 -12.484 1 97.56 42 LEU B C 1
ATOM 3280 O O . LEU B 1 42 ? -19.719 -16.359 -12.07 1 97.56 42 LEU B O 1
ATOM 3284 N N . GLN B 1 43 ? -19.938 -14.133 -11.93 1 96.12 43 GLN B N 1
ATOM 3285 C CA . GLN B 1 43 ? -21.156 -14.031 -11.133 1 96.12 43 GLN B CA 1
ATOM 3286 C C . GLN B 1 43 ? -21 -14.734 -9.789 1 96.12 43 GLN B C 1
ATOM 3288 O O . GLN B 1 43 ? -21.828 -15.578 -9.43 1 96.12 43 GLN B O 1
ATOM 3293 N N . PRO B 1 44 ? -20.031 -14.43 -9.031 1 98.62 44 PRO B N 1
ATOM 3294 C CA . PRO B 1 44 ? -20.047 -14.836 -7.621 1 98.62 44 PRO B CA 1
ATOM 3295 C C . PRO B 1 44 ? -21.172 -14.164 -6.836 1 98.62 44 PRO B C 1
ATOM 3297 O O . PRO B 1 44 ? -21.75 -13.18 -7.301 1 98.62 44 PRO B O 1
ATOM 3300 N N . THR B 1 45 ? -21.531 -14.773 -5.688 1 98.06 45 THR B N 1
ATOM 3301 C CA . THR B 1 45 ? -22.469 -14.086 -4.805 1 98.06 45 THR B CA 1
ATOM 3302 C C . THR B 1 45 ? -21.844 -12.828 -4.223 1 98.06 45 THR B C 1
ATOM 3304 O O . THR B 1 45 ? -22.484 -11.766 -4.199 1 98.06 45 THR B O 1
ATOM 3307 N N . GLN B 1 46 ? -20.625 -13.023 -3.758 1 98 46 GLN B N 1
ATOM 3308 C CA . GLN B 1 46 ? -19.859 -11.922 -3.174 1 98 46 GLN B CA 1
ATOM 3309 C C . GLN B 1 46 ? -18.406 -11.969 -3.611 1 98 46 GLN B C 1
ATOM 3311 O O . GLN B 1 46 ? -17.828 -13.047 -3.758 1 98 46 GLN B O 1
ATOM 3316 N N . LEU B 1 47 ? -17.891 -10.812 -3.84 1 98.88 47 LEU B N 1
ATOM 3317 C CA . LEU B 1 47 ? -16.469 -10.641 -4.129 1 98.88 47 LEU B CA 1
ATOM 3318 C C . LEU B 1 47 ? -15.812 -9.711 -3.115 1 98.88 47 LEU B C 1
ATOM 3320 O O . LEU B 1 47 ? -16.125 -8.523 -3.064 1 98.88 47 LEU B O 1
ATOM 3324 N N . LEU B 1 48 ? -15.008 -10.273 -2.219 1 98.94 48 LEU B N 1
ATOM 3325 C CA . LEU B 1 48 ? -14.234 -9.508 -1.244 1 98.94 48 LEU B CA 1
ATOM 3326 C C . LEU B 1 48 ? -12.883 -9.102 -1.822 1 98.94 48 LEU B C 1
ATOM 3328 O O . LEU B 1 48 ? -12.125 -9.945 -2.312 1 98.94 48 LEU B O 1
ATOM 3332 N N . LEU B 1 49 ? -12.625 -7.816 -1.844 1 98.94 49 LEU B N 1
ATOM 3333 C CA . LEU B 1 49 ? -11.359 -7.242 -2.299 1 98.94 49 LEU B CA 1
ATOM 3334 C C . LEU B 1 49 ? -10.508 -6.805 -1.116 1 98.94 49 LEU B C 1
ATOM 3336 O O . LEU B 1 49 ? -10.828 -5.824 -0.441 1 98.94 49 LEU B O 1
ATOM 3340 N N . LEU B 1 50 ? -9.406 -7.516 -0.866 1 98.88 50 LEU B N 1
ATOM 3341 C CA . LEU B 1 50 ? -8.547 -7.184 0.261 1 98.88 50 LEU B CA 1
ATOM 3342 C C . LEU B 1 50 ? -7.227 -6.582 -0.221 1 98.88 50 LEU B C 1
ATOM 3344 O O . LEU B 1 50 ? -6.559 -7.156 -1.082 1 98.88 50 LEU B O 1
ATOM 3348 N N . ASP B 1 51 ? -6.879 -5.453 0.252 1 98.69 51 ASP B N 1
ATOM 3349 C CA . ASP B 1 51 ? -5.613 -4.801 -0.078 1 98.69 51 ASP B CA 1
ATOM 3350 C C . ASP B 1 51 ? -5.18 -3.85 1.035 1 98.69 51 ASP B C 1
ATOM 3352 O O . ASP B 1 51 ? -6.02 -3.221 1.684 1 98.69 51 ASP B O 1
ATOM 3356 N N . HIS B 1 52 ? -3.885 -3.764 1.23 1 98.25 52 HIS B N 1
ATOM 3357 C CA . HIS B 1 52 ? -3.414 -2.844 2.262 1 98.25 52 HIS B CA 1
ATOM 3358 C C . HIS B 1 52 ? -3.213 -1.441 1.698 1 98.25 52 HIS B C 1
ATOM 3360 O O . HIS B 1 52 ? -3.105 -0.474 2.455 1 98.25 52 HIS B O 1
ATOM 3366 N N . SER B 1 53 ? -3.088 -1.315 0.403 1 97.62 53 SER B N 1
ATOM 3367 C CA . SER B 1 53 ? -3.004 -0.001 -0.225 1 97.62 53 SER B CA 1
ATOM 3368 C C . SER B 1 53 ? -4.391 0.612 -0.409 1 97.62 53 SER B C 1
ATOM 3370 O O . SER B 1 53 ? -5.188 0.124 -1.211 1 97.62 53 SER B O 1
ATOM 3372 N N . GLU B 1 54 ? -4.605 1.688 0.261 1 97.62 54 GLU B N 1
ATOM 3373 C CA . GLU B 1 54 ? -5.902 2.359 0.229 1 97.62 54 GLU B CA 1
ATOM 3374 C C . GLU B 1 54 ? -6.254 2.812 -1.186 1 97.62 54 GLU B C 1
ATOM 3376 O O . GLU B 1 54 ? -7.375 2.602 -1.65 1 97.62 54 GLU B O 1
ATOM 3381 N N . PHE B 1 55 ? -5.309 3.365 -1.86 1 96.5 55 PHE B N 1
ATOM 3382 C CA . PHE B 1 55 ? -5.566 3.891 -3.195 1 96.5 55 PHE B CA 1
ATOM 3383 C C . PHE B 1 55 ? -5.836 2.76 -4.18 1 96.5 55 PHE B C 1
ATOM 3385 O O . PHE B 1 55 ? -6.711 2.873 -5.039 1 96.5 55 PHE B O 1
ATOM 3392 N N . ASN B 1 56 ? -5.023 1.7 -4.113 1 97.44 56 ASN B N 1
ATOM 3393 C CA . ASN B 1 56 ? -5.246 0.561 -5 1 97.44 56 ASN B CA 1
ATOM 3394 C C . ASN B 1 56 ? -6.641 -0.028 -4.816 1 97.44 56 ASN B C 1
ATOM 3396 O O . ASN B 1 56 ? -7.316 -0.351 -5.797 1 97.44 56 ASN B O 1
ATOM 3400 N N . LEU B 1 57 ? -7.012 -0.152 -3.574 1 98.44 57 LEU B N 1
ATOM 3401 C CA . LEU B 1 57 ? -8.328 -0.701 -3.262 1 98.44 57 LEU B CA 1
ATOM 3402 C C . LEU B 1 57 ? -9.43 0.215 -3.773 1 98.44 57 LEU B C 1
ATOM 3404 O O . LEU B 1 57 ? -10.398 -0.251 -4.387 1 98.44 57 LEU B O 1
ATOM 3408 N N . TYR B 1 58 ? -9.289 1.513 -3.537 1 97.38 58 TYR B N 1
ATOM 3409 C CA . TYR B 1 58 ? -10.234 2.514 -4.02 1 97.38 58 TYR B CA 1
ATOM 3410 C C . TYR B 1 58 ? -10.383 2.436 -5.535 1 97.38 58 TYR B C 1
ATOM 3412 O O . TYR B 1 58 ? -11.5 2.459 -6.059 1 97.38 58 TYR B O 1
ATOM 3420 N N . SER B 1 59 ? -9.281 2.33 -6.211 1 97 59 SER B N 1
ATOM 3421 C CA . SER B 1 59 ? -9.25 2.365 -7.668 1 97 59 SER B CA 1
ATOM 3422 C C . SER B 1 59 ? -9.984 1.168 -8.266 1 97 59 SER B C 1
ATOM 3424 O O . SER B 1 59 ? -10.828 1.327 -9.148 1 97 59 SER B O 1
ATOM 3426 N N . ILE B 1 60 ? -9.68 -0.017 -7.762 1 98.38 60 ILE B N 1
ATOM 3427 C CA . ILE B 1 60 ? -10.297 -1.208 -8.336 1 98.38 60 ILE B CA 1
ATOM 3428 C C . ILE B 1 60 ? -11.773 -1.26 -7.949 1 98.38 60 ILE B C 1
ATOM 3430 O O . ILE B 1 60 ? -12.617 -1.679 -8.75 1 98.38 60 ILE B O 1
ATOM 3434 N N . LEU B 1 61 ? -12.125 -0.854 -6.742 1 98.12 61 LEU B N 1
ATOM 3435 C CA . LEU B 1 61 ? -13.523 -0.821 -6.324 1 98.12 61 LEU B CA 1
ATOM 3436 C C . LEU B 1 61 ? -14.336 0.1 -7.227 1 98.12 61 LEU B C 1
ATOM 3438 O O . LEU B 1 61 ? -15.406 -0.279 -7.703 1 98.12 61 LEU B O 1
ATOM 3442 N N . SER B 1 62 ? -13.828 1.343 -7.457 1 95.56 62 SER B N 1
ATOM 3443 C CA . SER B 1 62 ? -14.516 2.33 -8.289 1 95.56 62 SER B CA 1
ATOM 3444 C C . SER B 1 62 ? -14.781 1.786 -9.688 1 95.56 62 SER B C 1
ATOM 3446 O O . SER B 1 62 ? -15.875 1.953 -10.227 1 95.56 62 SER B O 1
ATOM 3448 N N . GLU B 1 63 ? -13.781 1.108 -10.195 1 96.38 63 GLU B N 1
ATOM 3449 C CA . GLU B 1 63 ? -13.898 0.517 -11.523 1 96.38 63 GLU B CA 1
ATOM 3450 C C . GLU B 1 63 ? -14.977 -0.56 -11.555 1 96.38 63 GLU B C 1
ATOM 3452 O O . GLU B 1 63 ? -15.836 -0.563 -12.445 1 96.38 63 GLU B O 1
ATOM 3457 N N . LEU B 1 64 ? -14.93 -1.435 -10.586 1 98.31 64 LEU B N 1
ATOM 3458 C CA . LEU B 1 64 ? -15.844 -2.576 -10.578 1 98.31 64 LEU B CA 1
ATOM 3459 C C . LEU B 1 64 ? -17.266 -2.131 -10.305 1 98.31 64 LEU B C 1
ATOM 3461 O O . LEU B 1 64 ? -18.219 -2.697 -10.859 1 98.31 64 LEU B O 1
ATOM 3465 N N . GLU B 1 65 ? -17.438 -1.162 -9.445 1 95.94 65 GLU B N 1
ATOM 3466 C CA . GLU B 1 65 ? -18.766 -0.641 -9.156 1 95.94 65 GLU B CA 1
ATOM 3467 C C . GLU B 1 65 ? -19.406 -0.047 -10.406 1 95.94 65 GLU B C 1
ATOM 3469 O O . GLU B 1 65 ? -20.594 -0.249 -10.656 1 95.94 65 GLU B O 1
ATOM 3474 N N . GLN B 1 66 ? -18.656 0.704 -11.141 1 92.69 66 GLN B N 1
ATOM 3475 C CA . GLN B 1 66 ? -19.156 1.283 -12.383 1 92.69 66 GLN B CA 1
ATOM 3476 C C . GLN B 1 66 ? -19.562 0.195 -13.375 1 92.69 66 GLN B C 1
ATOM 3478 O O . GLN B 1 66 ? -20.609 0.303 -14.016 1 92.69 66 GLN B O 1
ATOM 3483 N N . ARG B 1 67 ? -18.75 -0.818 -13.453 1 95.06 67 ARG B N 1
ATOM 3484 C CA . ARG B 1 67 ? -19.062 -1.919 -14.359 1 95.06 67 ARG B CA 1
ATOM 3485 C C . ARG B 1 67 ? -20.312 -2.662 -13.906 1 95.06 67 ARG B C 1
ATOM 3487 O O . ARG B 1 67 ? -21.156 -3.01 -14.727 1 95.06 67 ARG B O 1
ATOM 3494 N N . SER B 1 68 ? -20.312 -2.938 -12.641 1 96.5 68 SER B N 1
ATOM 3495 C CA . SER B 1 68 ? -21.469 -3.631 -12.078 1 96.5 68 SER B CA 1
ATOM 3496 C C . SER B 1 68 ? -22.766 -2.863 -12.336 1 96.5 68 SER B C 1
ATOM 3498 O O . SER B 1 68 ? -23.781 -3.457 -12.688 1 96.5 68 SER B O 1
ATOM 3500 N N . ALA B 1 69 ? -22.766 -1.562 -12.18 1 92.19 69 ALA B N 1
ATOM 3501 C CA . ALA B 1 69 ? -23.922 -0.721 -12.422 1 92.19 69 ALA B CA 1
ATOM 3502 C C . ALA B 1 69 ? -24.312 -0.727 -13.898 1 92.19 69 ALA B C 1
ATOM 3504 O O . ALA B 1 69 ? -25.484 -0.883 -14.242 1 92.19 69 ALA B O 1
ATOM 3505 N N . ARG B 1 70 ? -23.391 -0.578 -14.703 1 91.94 70 ARG B N 1
ATOM 3506 C CA . ARG B 1 70 ? -23.609 -0.515 -16.141 1 91.94 70 ARG B CA 1
ATOM 3507 C C . ARG B 1 70 ? -24.203 -1.818 -16.656 1 91.94 70 ARG B C 1
ATOM 3509 O O . ARG B 1 70 ? -25.078 -1.804 -17.531 1 91.94 70 ARG B O 1
ATOM 3516 N N . GLU B 1 71 ? -23.734 -2.91 -16.094 1 95.31 71 GLU B N 1
ATOM 3517 C CA . GLU B 1 71 ? -24.141 -4.219 -16.609 1 95.31 71 GLU B CA 1
ATOM 3518 C C . GLU B 1 71 ? -25.219 -4.832 -15.711 1 95.31 71 GLU B C 1
ATOM 3520 O O . GLU B 1 71 ? -25.625 -5.977 -15.93 1 95.31 71 GLU B O 1
ATOM 3525 N N . SER B 1 72 ? -25.656 -4.125 -14.711 1 95.5 72 SER B N 1
ATOM 3526 C CA . SER B 1 72 ? -26.703 -4.547 -13.789 1 95.5 72 SER B CA 1
ATOM 3527 C C . SER B 1 72 ? -26.375 -5.898 -13.156 1 95.5 72 SER B C 1
ATOM 3529 O O . SER B 1 72 ? -27.203 -6.812 -13.172 1 95.5 72 SER B O 1
ATOM 3531 N N . LEU B 1 73 ? -25.125 -6.02 -12.742 1 96.31 73 LEU B N 1
ATOM 3532 C CA . LEU B 1 73 ? -24.703 -7.242 -12.078 1 96.31 73 LEU B CA 1
ATOM 3533 C C . LEU B 1 73 ? -25.141 -7.258 -10.625 1 96.31 73 LEU B C 1
ATOM 3535 O O . LEU B 1 73 ? -25.188 -6.211 -9.969 1 96.31 73 LEU B O 1
ATOM 3539 N N . SER B 1 74 ? -25.453 -8.414 -10.086 1 95.69 74 SER B N 1
ATOM 3540 C CA . SER B 1 74 ? -25.969 -8.555 -8.727 1 95.69 74 SER B CA 1
ATOM 3541 C C . SER B 1 74 ? -24.859 -8.977 -7.762 1 95.69 74 SER B C 1
ATOM 3543 O O . SER B 1 74 ? -25.125 -9.266 -6.594 1 95.69 74 SER B O 1
ATOM 3545 N N . VAL B 1 75 ? -23.672 -8.859 -8.047 1 97.81 75 VAL B N 1
ATOM 3546 C CA . VAL B 1 75 ? -22.547 -9.266 -7.219 1 97.81 75 VAL B CA 1
ATOM 3547 C C . VAL B 1 75 ? -22.312 -8.227 -6.121 1 97.81 75 VAL B C 1
ATOM 3549 O O . VAL B 1 75 ? -22.25 -7.027 -6.398 1 97.81 75 VAL B O 1
ATOM 3552 N N . LYS B 1 76 ? -22.312 -8.641 -4.832 1 97.88 76 LYS B N 1
ATOM 3553 C CA . LYS B 1 76 ? -21.938 -7.75 -3.736 1 97.88 76 LYS B CA 1
ATOM 3554 C C . LYS B 1 76 ? -20.422 -7.539 -3.691 1 97.88 76 LYS B C 1
ATOM 3556 O O . LYS B 1 76 ? -19.656 -8.5 -3.596 1 97.88 76 LYS B O 1
ATOM 3561 N N . LEU B 1 77 ? -20.016 -6.344 -3.846 1 98.44 77 LEU B N 1
ATOM 3562 C CA . LEU B 1 77 ? -18.594 -5.98 -3.766 1 98.44 77 LEU B CA 1
ATOM 3563 C C . LEU B 1 77 ? -18.25 -5.477 -2.371 1 98.44 77 LEU B C 1
ATOM 3565 O O . LEU B 1 77 ? -18.922 -4.586 -1.839 1 98.44 77 LEU B O 1
ATOM 3569 N N . LEU B 1 78 ? -17.25 -6.039 -1.728 1 98.44 78 LEU B N 1
ATOM 3570 C CA . LEU B 1 78 ? -16.844 -5.668 -0.376 1 98.44 78 LEU B CA 1
ATOM 3571 C C . LEU B 1 78 ? -15.367 -5.305 -0.333 1 98.44 78 LEU B C 1
ATOM 3573 O O . LEU B 1 78 ? -14.508 -6.188 -0.229 1 98.44 78 LEU B O 1
ATOM 3577 N N . PRO B 1 79 ? -15.016 -4.016 -0.373 1 98.56 79 PRO B N 1
ATOM 3578 C CA . PRO B 1 79 ? -13.625 -3.596 -0.215 1 98.56 79 PRO B CA 1
ATOM 3579 C C . PRO B 1 79 ? -13.148 -3.668 1.234 1 98.56 79 PRO B C 1
ATOM 3581 O O . PRO B 1 79 ? -13.68 -2.963 2.098 1 98.56 79 PRO B O 1
ATOM 3584 N N . ILE B 1 80 ? -12.195 -4.465 1.479 1 98.56 80 ILE B N 1
ATOM 3585 C CA . ILE B 1 80 ? -11.656 -4.664 2.82 1 98.56 80 ILE B CA 1
ATOM 3586 C C . ILE B 1 80 ? -10.234 -4.117 2.893 1 98.56 80 ILE B C 1
ATOM 3588 O O . ILE B 1 80 ? -9.328 -4.637 2.236 1 98.56 80 ILE B O 1
ATOM 3592 N N . LEU B 1 81 ? -10.125 -3.068 3.621 1 98.19 81 LEU B N 1
ATOM 3593 C CA . LEU B 1 81 ? -8.789 -2.555 3.902 1 98.19 81 LEU B CA 1
ATOM 3594 C C . LEU B 1 81 ? -8.078 -3.428 4.93 1 98.19 81 LEU B C 1
ATOM 3596 O O . LEU B 1 81 ? -8.609 -3.686 6.012 1 98.19 81 LEU B O 1
ATOM 3600 N N . GLY B 1 82 ? -6.891 -3.977 4.551 1 97.75 82 GLY B N 1
ATOM 3601 C CA . GLY B 1 82 ? -6.199 -4.848 5.488 1 97.75 82 GLY B CA 1
ATOM 3602 C C . GLY B 1 82 ? -4.918 -5.438 4.922 1 97.75 82 GLY B C 1
ATOM 3603 O O . GLY B 1 82 ? -4.605 -5.234 3.746 1 97.75 82 GLY B O 1
ATOM 3604 N N . SER B 1 83 ? -4.195 -6.121 5.777 1 98.06 83 SER B N 1
ATOM 3605 C CA . SER B 1 83 ? -2.914 -6.73 5.438 1 98.06 83 SER B CA 1
ATOM 3606 C C . SER B 1 83 ? -2.941 -8.242 5.664 1 98.06 83 SER B C 1
ATOM 3608 O O . SER B 1 83 ? -3.523 -8.711 6.645 1 98.06 83 SER B O 1
ATOM 3610 N N . VAL B 1 84 ? -2.23 -8.953 4.809 1 98.69 84 VAL B N 1
ATOM 3611 C CA . VAL B 1 84 ? -2.145 -10.406 4.953 1 98.69 84 VAL B CA 1
ATOM 3612 C C . VAL B 1 84 ? -1.244 -10.758 6.133 1 98.69 84 VAL B C 1
ATOM 3614 O O . VAL B 1 84 ? -1.188 -11.914 6.559 1 98.69 84 VAL B O 1
ATOM 3617 N N . ARG B 1 85 ? -0.638 -9.781 6.727 1 98 85 ARG B N 1
ATOM 3618 C CA . ARG B 1 85 ? 0.221 -10.008 7.883 1 98 85 ARG B CA 1
ATOM 3619 C C . ARG B 1 85 ? -0.604 -10.164 9.156 1 98 85 ARG B C 1
ATOM 3621 O O . ARG B 1 85 ? -0.078 -10.555 10.203 1 98 85 ARG B O 1
ATOM 3628 N N . ASN B 1 86 ? -1.904 -9.875 9.094 1 97.56 86 ASN B N 1
ATOM 3629 C CA . ASN B 1 86 ? -2.805 -9.938 10.242 1 97.56 86 ASN B CA 1
ATOM 3630 C C . ASN B 1 86 ? -3.658 -11.203 10.211 1 97.56 86 ASN B C 1
ATOM 3632 O O . ASN B 1 86 ? -4.812 -11.164 9.789 1 97.56 86 ASN B O 1
ATOM 3636 N N . HIS B 1 87 ? -3.168 -12.273 10.789 1 97.75 87 HIS B N 1
ATOM 3637 C CA . HIS B 1 87 ? -3.822 -13.57 10.734 1 97.75 87 HIS B CA 1
ATOM 3638 C C . HIS B 1 87 ? -5.203 -13.523 11.383 1 97.75 87 HIS B C 1
ATOM 3640 O O . HIS B 1 87 ? -6.188 -13.977 10.797 1 97.75 87 HIS B O 1
ATOM 3646 N N . PRO B 1 88 ? -5.383 -12.93 12.602 1 96.75 88 PRO B N 1
ATOM 3647 C CA . PRO B 1 88 ? -6.715 -12.898 13.219 1 96.75 88 PRO B CA 1
ATOM 3648 C C . PRO B 1 88 ? -7.746 -12.188 12.344 1 96.75 88 PRO B C 1
ATOM 3650 O O . PRO B 1 88 ? -8.898 -12.625 12.258 1 96.75 88 PRO B O 1
ATOM 3653 N N . LYS B 1 89 ? -7.34 -11.141 11.703 1 96.69 89 LYS B N 1
ATOM 3654 C CA . LYS B 1 89 ? -8.258 -10.406 10.836 1 96.69 89 LYS B CA 1
ATOM 3655 C C . LYS B 1 89 ? -8.664 -11.242 9.633 1 96.69 89 LYS B C 1
ATOM 3657 O O . LYS B 1 89 ? -9.836 -11.258 9.25 1 96.69 89 LYS B O 1
ATOM 3662 N N . LEU B 1 90 ? -7.695 -11.914 9.039 1 98.56 90 LEU B N 1
ATOM 3663 C CA . LEU B 1 90 ? -7.973 -12.773 7.895 1 98.56 90 LEU B CA 1
ATOM 3664 C C . LEU B 1 90 ? -8.977 -13.859 8.258 1 98.56 90 LEU B C 1
ATOM 3666 O O . LEU B 1 90 ? -9.922 -14.117 7.508 1 98.56 90 LEU B O 1
ATOM 3670 N N . LEU B 1 91 ? -8.727 -14.484 9.406 1 98.19 91 LEU B N 1
ATOM 3671 C CA . LEU B 1 91 ? -9.625 -15.531 9.875 1 98.19 91 LEU B CA 1
ATOM 3672 C C . LEU B 1 91 ? -11.031 -14.984 10.102 1 98.19 91 LEU B C 1
ATOM 3674 O O . LEU B 1 91 ? -12.016 -15.594 9.68 1 98.19 91 LEU B O 1
ATOM 3678 N N . SER B 1 92 ? -11.102 -13.828 10.727 1 97.5 92 SER B N 1
ATOM 3679 C CA . SER B 1 92 ? -12.391 -13.195 10.992 1 97.5 92 SER B CA 1
ATOM 3680 C C . SER B 1 92 ? -13.141 -12.891 9.703 1 97.5 92 SER B C 1
ATOM 3682 O O . SER B 1 92 ? -14.344 -13.125 9.602 1 97.5 92 SER B O 1
ATOM 3684 N N . ILE B 1 93 ? -12.469 -12.383 8.711 1 97.94 93 ILE B N 1
ATOM 3685 C CA . ILE B 1 93 ? -13.055 -12.039 7.418 1 97.94 93 ILE B CA 1
ATOM 3686 C C . ILE B 1 93 ? -13.602 -13.297 6.746 1 97.94 93 ILE B C 1
ATOM 3688 O O . ILE B 1 93 ? -14.75 -13.32 6.305 1 97.94 93 ILE B O 1
ATOM 3692 N N . MET B 1 94 ? -12.805 -14.344 6.695 1 98.69 94 MET B N 1
ATOM 3693 C CA . MET B 1 94 ? -13.188 -15.555 5.969 1 98.69 94 MET B CA 1
ATOM 3694 C C . MET B 1 94 ? -14.352 -16.25 6.656 1 98.69 94 MET B C 1
ATOM 3696 O O . MET B 1 94 ? -15.234 -16.812 5.992 1 98.69 94 MET B O 1
ATOM 3700 N N . LYS B 1 95 ? -14.375 -16.188 7.996 1 98.19 95 LYS B N 1
ATOM 3701 C CA . LYS B 1 95 ? -15.469 -16.797 8.742 1 98.19 95 LYS B CA 1
ATOM 3702 C C . LYS B 1 95 ? -16.75 -15.977 8.594 1 98.19 95 LYS B C 1
ATOM 3704 O O . LYS B 1 95 ? -17.828 -16.531 8.375 1 98.19 95 LYS B O 1
ATOM 3709 N N . THR B 1 96 ? -16.625 -14.672 8.727 1 97.31 96 THR B N 1
ATOM 3710 C CA . THR B 1 96 ? -17.781 -13.773 8.727 1 97.31 96 THR B CA 1
ATOM 3711 C C . THR B 1 96 ? -18.547 -13.875 7.41 1 97.31 96 THR B C 1
ATOM 3713 O O . THR B 1 96 ? -19.766 -13.953 7.402 1 97.31 96 THR B O 1
ATOM 3716 N N . TRP B 1 97 ? -17.844 -13.938 6.316 1 97.94 97 TRP B N 1
ATOM 3717 C CA . TRP B 1 97 ? -18.516 -13.938 5.02 1 97.94 97 TRP B CA 1
ATOM 3718 C C . TRP B 1 97 ? -18.531 -15.344 4.418 1 97.94 97 TRP B C 1
ATOM 3720 O O . TRP B 1 97 ? -18.891 -15.523 3.25 1 97.94 97 TRP B O 1
ATOM 3730 N N . LYS B 1 98 ? -18.047 -16.312 5.164 1 98.25 98 LYS B N 1
ATOM 3731 C CA . LYS B 1 98 ? -18.062 -17.703 4.723 1 98.25 98 LYS B CA 1
ATOM 3732 C C . LYS B 1 98 ? -17.422 -17.859 3.344 1 98.25 98 LYS B C 1
ATOM 3734 O O . LYS B 1 98 ? -18.031 -18.391 2.42 1 98.25 98 LYS B O 1
ATOM 3739 N N . VAL B 1 99 ? -16.219 -17.5 3.27 1 98.81 99 VAL B N 1
ATOM 3740 C CA . VAL B 1 99 ? -15.484 -17.484 2.008 1 98.81 99 VAL B CA 1
ATOM 3741 C C . VAL B 1 99 ? -15.352 -18.922 1.473 1 98.81 99 VAL B C 1
ATOM 3743 O O . VAL B 1 99 ? -15 -19.828 2.219 1 98.81 99 VAL B O 1
ATOM 3746 N N . ASP B 1 100 ? -15.594 -19.109 0.149 1 98.88 100 ASP B N 1
ATOM 3747 C CA . ASP B 1 100 ? -15.5 -20.406 -0.506 1 98.88 100 ASP B CA 1
ATOM 3748 C C . ASP B 1 100 ? -14.164 -20.562 -1.219 1 98.88 100 ASP B C 1
ATOM 3750 O O . ASP B 1 100 ? -13.594 -21.656 -1.252 1 98.88 100 ASP B O 1
ATOM 3754 N N . THR B 1 101 ? -13.695 -19.531 -1.831 1 98.88 101 THR B N 1
ATOM 3755 C CA . THR B 1 101 ? -12.508 -19.562 -2.668 1 98.88 101 THR B CA 1
ATOM 3756 C C . THR B 1 101 ? -11.617 -18.359 -2.385 1 98.88 101 THR B C 1
ATOM 3758 O O . THR B 1 101 ? -12.109 -17.234 -2.23 1 98.88 101 THR B O 1
ATOM 3761 N N . VAL B 1 102 ? -10.32 -18.562 -2.238 1 98.94 102 VAL B N 1
ATOM 3762 C CA . VAL B 1 102 ? -9.344 -17.5 -2.059 1 98.94 102 VAL B CA 1
ATOM 3763 C C . VAL B 1 102 ? -8.367 -17.5 -3.232 1 98.94 102 VAL B C 1
ATOM 3765 O O . VAL B 1 102 ? -7.777 -18.531 -3.561 1 98.94 102 VAL B O 1
ATOM 3768 N N . TYR B 1 103 ? -8.273 -16.406 -3.916 1 98.94 103 TYR B N 1
ATOM 3769 C CA . TYR B 1 103 ? -7.141 -16.125 -4.789 1 98.94 103 TYR B CA 1
ATOM 3770 C C . TYR B 1 103 ? -6.129 -15.219 -4.094 1 98.94 103 TYR B C 1
ATOM 3772 O O . TYR B 1 103 ? -6.414 -14.055 -3.822 1 98.94 103 TYR B O 1
ATOM 3780 N N . HIS B 1 104 ? -4.961 -15.742 -3.783 1 98.94 104 HIS B N 1
ATOM 3781 C CA . HIS B 1 104 ? -3.943 -15.031 -3.018 1 98.94 104 HIS B CA 1
ATOM 3782 C C . HIS B 1 104 ? -2.902 -14.406 -3.938 1 98.94 104 HIS B C 1
ATOM 3784 O O . HIS B 1 104 ? -1.894 -15.039 -4.262 1 98.94 104 HIS B O 1
ATOM 3790 N N . ALA B 1 105 ? -3.088 -13.141 -4.219 1 98.81 105 ALA B N 1
ATOM 3791 C CA . ALA B 1 105 ? -2.197 -12.422 -5.129 1 98.81 105 ALA B CA 1
ATOM 3792 C C . ALA B 1 105 ? -1.34 -11.406 -4.367 1 98.81 105 ALA B C 1
ATOM 3794 O O . ALA B 1 105 ? -0.513 -10.719 -4.965 1 98.81 105 ALA B O 1
ATOM 3795 N N . ALA B 1 106 ? -1.491 -11.328 -3.076 1 98.75 106 ALA B N 1
ATOM 3796 C CA . ALA B 1 106 ? -0.737 -10.359 -2.285 1 98.75 106 ALA B CA 1
ATOM 3797 C C . ALA B 1 106 ? 0.722 -10.781 -2.141 1 98.75 106 ALA B C 1
ATOM 3799 O O . ALA B 1 106 ? 1.016 -11.812 -1.533 1 98.75 106 ALA B O 1
ATOM 3800 N N . ALA B 1 107 ? 1.645 -10.008 -2.662 1 98.44 107 ALA B N 1
ATOM 3801 C CA . ALA B 1 107 ? 3.08 -10.242 -2.529 1 98.44 107 ALA B CA 1
ATOM 3802 C C . ALA B 1 107 ? 3.877 -9.023 -2.982 1 98.44 107 ALA B C 1
ATOM 3804 O O . ALA B 1 107 ? 3.41 -8.242 -3.814 1 98.44 107 ALA B O 1
ATOM 3805 N N . TYR B 1 108 ? 5.051 -8.867 -2.346 1 98 108 TYR B N 1
ATOM 3806 C CA . TYR B 1 108 ? 6.059 -8 -2.947 1 98 108 TYR B CA 1
ATOM 3807 C C . TYR B 1 108 ? 6.793 -8.719 -4.07 1 98 108 TYR B C 1
ATOM 3809 O O . TYR B 1 108 ? 7.191 -9.875 -3.924 1 98 108 TYR B O 1
ATOM 3817 N N . LYS B 1 109 ? 6.977 -8.016 -5.207 1 96.5 109 LYS B N 1
ATOM 3818 C CA . LYS B 1 109 ? 7.434 -8.766 -6.375 1 96.5 109 LYS B CA 1
ATOM 3819 C C . LYS B 1 109 ? 8.695 -8.141 -6.969 1 96.5 109 LYS B C 1
ATOM 3821 O O . LYS B 1 109 ? 9.352 -8.75 -7.82 1 96.5 109 LYS B O 1
ATOM 3826 N N . HIS B 1 110 ? 9.07 -6.91 -6.617 1 95.88 110 HIS B N 1
ATOM 3827 C CA . HIS B 1 110 ? 10.242 -6.254 -7.18 1 95.88 110 HIS B CA 1
ATOM 3828 C C . HIS B 1 110 ? 11.531 -6.793 -6.555 1 95.88 110 HIS B C 1
ATOM 3830 O O . HIS B 1 110 ? 11.828 -6.5 -5.395 1 95.88 110 HIS B O 1
ATOM 3836 N N . VAL B 1 111 ? 12.32 -7.426 -7.309 1 96.19 111 VAL B N 1
ATOM 3837 C CA . VAL B 1 111 ? 13.484 -8.156 -6.824 1 96.19 111 VAL B CA 1
ATOM 3838 C C . VAL B 1 111 ? 14.445 -7.188 -6.125 1 96.19 111 VAL B C 1
ATOM 3840 O O . VAL B 1 111 ? 14.805 -7.398 -4.969 1 96.19 111 VAL B O 1
ATOM 3843 N N . PRO B 1 112 ? 14.844 -6.035 -6.742 1 95 112 PRO B N 1
ATOM 3844 C CA . PRO B 1 112 ? 15.773 -5.141 -6.051 1 95 112 PRO B CA 1
ATOM 3845 C C . PRO B 1 112 ? 15.203 -4.582 -4.75 1 95 112 PRO B C 1
ATOM 3847 O O . PRO B 1 112 ? 15.914 -4.469 -3.752 1 95 112 PRO B O 1
ATOM 3850 N N . MET B 1 113 ? 13.953 -4.281 -4.723 1 96.94 113 MET B N 1
ATOM 3851 C CA . MET B 1 113 ? 13.312 -3.748 -3.521 1 96.94 113 MET B CA 1
ATOM 3852 C C . MET B 1 113 ? 13.367 -4.762 -2.383 1 96.94 113 MET B C 1
ATOM 3854 O O . MET B 1 113 ? 13.688 -4.406 -1.245 1 96.94 113 MET B O 1
ATOM 3858 N N . VAL B 1 114 ? 13.078 -5.988 -2.691 1 97.69 114 VAL B N 1
ATOM 3859 C CA . VAL B 1 114 ? 13.055 -7.039 -1.682 1 97.69 114 VAL B CA 1
ATOM 3860 C C . VAL B 1 114 ? 14.484 -7.355 -1.235 1 97.69 114 VAL B C 1
ATOM 3862 O O . VAL B 1 114 ? 14.734 -7.566 -0.047 1 97.69 114 VAL B O 1
ATOM 3865 N N . GLU B 1 115 ? 15.43 -7.34 -2.203 1 96.88 115 GLU B N 1
ATOM 3866 C CA . GLU B 1 115 ? 16.828 -7.598 -1.87 1 96.88 115 GLU B CA 1
ATOM 3867 C C . GLU B 1 115 ? 17.359 -6.574 -0.872 1 96.88 115 GLU B C 1
ATOM 3869 O O . GLU B 1 115 ? 18.203 -6.895 -0.028 1 96.88 115 GLU B O 1
ATOM 3874 N N . HIS B 1 116 ? 16.891 -5.371 -0.969 1 97.12 116 HIS B N 1
ATOM 3875 C CA . HIS B 1 116 ? 17.359 -4.289 -0.105 1 97.12 116 HIS B CA 1
ATOM 3876 C C . HIS B 1 116 ? 16.5 -4.188 1.155 1 97.12 116 HIS B C 1
ATOM 3878 O O . HIS B 1 116 ? 16.797 -3.387 2.045 1 97.12 116 HIS B O 1
ATOM 3884 N N . ASN B 1 117 ? 15.445 -4.934 1.235 1 97.88 117 ASN B N 1
ATOM 3885 C CA . ASN B 1 117 ? 14.516 -5 2.363 1 97.88 117 ASN B CA 1
ATOM 3886 C C . ASN B 1 117 ? 14.117 -6.438 2.674 1 97.88 117 ASN B C 1
ATOM 3888 O O . ASN B 1 117 ? 12.93 -6.773 2.65 1 97.88 117 ASN B O 1
ATOM 3892 N N . ILE B 1 118 ? 15.008 -7.223 3.08 1 97.94 118 ILE B N 1
ATOM 3893 C CA . ILE B 1 118 ? 14.875 -8.672 3.17 1 97.94 118 ILE B CA 1
ATOM 3894 C C . ILE B 1 118 ? 13.766 -9.031 4.152 1 97.94 118 ILE B C 1
ATOM 3896 O O . ILE B 1 118 ? 12.906 -9.859 3.852 1 97.94 118 ILE B O 1
ATOM 3900 N N . ALA B 1 119 ? 13.719 -8.391 5.316 1 98.19 119 ALA B N 1
ATOM 3901 C CA . ALA B 1 119 ? 12.727 -8.703 6.344 1 98.19 119 ALA B CA 1
ATOM 3902 C C . ALA B 1 119 ? 11.312 -8.547 5.801 1 98.19 119 ALA B C 1
ATOM 3904 O O . ALA B 1 119 ? 10.445 -9.391 6.051 1 98.19 119 ALA B O 1
ATOM 3905 N N . GLU B 1 120 ? 11.117 -7.457 5.074 1 98.19 120 GLU B N 1
ATOM 3906 C CA . GLU B 1 120 ? 9.789 -7.18 4.535 1 98.19 120 GLU B CA 1
ATOM 3907 C C . GLU B 1 120 ? 9.375 -8.234 3.514 1 98.19 120 GLU B C 1
ATOM 3909 O O . GLU B 1 120 ? 8.203 -8.617 3.449 1 98.19 120 GLU B O 1
ATOM 3914 N N . GLY B 1 121 ? 10.328 -8.672 2.674 1 98.12 121 GLY B N 1
ATOM 3915 C CA . GLY B 1 121 ? 10.047 -9.75 1.736 1 98.12 121 GLY B CA 1
ATOM 3916 C C . GLY B 1 121 ? 9.617 -11.031 2.414 1 98.12 121 GLY B C 1
ATOM 3917 O O . GLY B 1 121 ? 8.609 -11.641 2.029 1 98.12 121 GLY B O 1
ATOM 3918 N N . VAL B 1 122 ? 10.328 -11.406 3.436 1 98.69 122 VAL B N 1
ATOM 3919 C CA . VAL B 1 122 ? 10.039 -12.641 4.152 1 98.69 122 VAL B CA 1
ATOM 3920 C C . VAL B 1 122 ? 8.688 -12.523 4.852 1 98.69 122 VAL B C 1
ATOM 3922 O O . VAL B 1 122 ? 7.824 -13.398 4.707 1 98.69 122 VAL B O 1
ATOM 3925 N N . ILE B 1 123 ? 8.445 -11.43 5.555 1 98.44 123 ILE B N 1
ATOM 3926 C CA . ILE B 1 123 ? 7.25 -11.289 6.375 1 98.44 123 ILE B CA 1
ATOM 3927 C C . ILE B 1 123 ? 6.016 -11.195 5.477 1 98.44 123 ILE B C 1
ATOM 3929 O O . ILE B 1 123 ? 5 -11.844 5.742 1 98.44 123 ILE B O 1
ATOM 3933 N N . ASN B 1 124 ? 6.102 -10.461 4.453 1 98.56 124 ASN B N 1
ATOM 3934 C CA . ASN B 1 124 ? 4.934 -10.281 3.596 1 98.56 124 ASN B CA 1
ATOM 3935 C C . ASN B 1 124 ? 4.664 -11.531 2.754 1 98.56 124 ASN B C 1
ATOM 3937 O O . ASN B 1 124 ? 3.529 -12.008 2.691 1 98.56 124 ASN B O 1
ATOM 3941 N N . ASN B 1 125 ? 5.699 -12.07 2.061 1 98.75 125 ASN B N 1
ATOM 3942 C CA . ASN B 1 125 ? 5.488 -13.133 1.088 1 98.75 125 ASN B CA 1
ATOM 3943 C C . ASN B 1 125 ? 5.344 -14.492 1.769 1 98.75 125 ASN B C 1
ATOM 3945 O O . ASN B 1 125 ? 4.523 -15.312 1.353 1 98.75 125 ASN B O 1
ATOM 3949 N N . VAL B 1 126 ? 6.113 -14.758 2.834 1 98.81 126 VAL B N 1
ATOM 3950 C CA . VAL B 1 126 ? 6.09 -16.062 3.492 1 98.81 126 VAL B CA 1
ATOM 3951 C C . VAL B 1 126 ? 5.039 -16.062 4.602 1 98.81 126 VAL B C 1
ATOM 3953 O O . VAL B 1 126 ? 4.086 -16.844 4.559 1 98.81 126 VAL B O 1
ATOM 3956 N N . VAL B 1 127 ? 5.195 -15.133 5.551 1 98.75 127 VAL B N 1
ATOM 3957 C CA . VAL B 1 127 ? 4.285 -15.109 6.691 1 98.75 127 VAL B CA 1
ATOM 3958 C C . VAL B 1 127 ? 2.889 -14.703 6.23 1 98.75 127 VAL B C 1
ATOM 3960 O O . VAL B 1 127 ? 1.888 -15.227 6.73 1 98.75 127 VAL B O 1
ATOM 3963 N N . GLY B 1 128 ? 2.818 -13.727 5.297 1 98.81 128 GLY B N 1
ATOM 3964 C CA . GLY B 1 128 ? 1.524 -13.375 4.734 1 98.81 128 GLY B CA 1
ATOM 3965 C C . GLY B 1 128 ? 0.797 -14.555 4.121 1 98.81 128 GLY B C 1
ATOM 3966 O O . GLY B 1 128 ? -0.405 -14.727 4.332 1 98.81 128 GLY B O 1
ATOM 3967 N N . THR B 1 129 ? 1.526 -15.383 3.348 1 98.88 129 THR B N 1
ATOM 3968 C CA . THR B 1 129 ? 0.938 -16.578 2.756 1 98.88 129 THR B CA 1
ATOM 3969 C C . THR B 1 129 ? 0.558 -17.578 3.836 1 98.88 129 THR B C 1
ATOM 3971 O O . THR B 1 129 ? -0.522 -18.172 3.787 1 98.88 129 THR B O 1
ATOM 3974 N N . LEU B 1 130 ? 1.439 -17.75 4.785 1 98.88 130 LEU B N 1
ATOM 3975 C CA . LEU B 1 130 ? 1.179 -18.656 5.902 1 98.88 130 LEU B CA 1
ATOM 3976 C C . LEU B 1 130 ? -0.106 -18.266 6.625 1 98.88 130 LEU B C 1
ATOM 3978 O O . LEU B 1 130 ? -0.967 -19.109 6.871 1 98.88 130 LEU B O 1
ATOM 3982 N N . ASN B 1 131 ? -0.213 -16.984 6.957 1 98.81 131 ASN B N 1
ATOM 3983 C CA . ASN B 1 131 ? -1.389 -16.453 7.641 1 98.81 131 ASN B CA 1
ATOM 3984 C C . ASN B 1 131 ? -2.66 -16.672 6.828 1 98.81 131 ASN B C 1
ATOM 3986 O O . ASN B 1 131 ? -3.682 -17.094 7.371 1 98.81 131 ASN B O 1
ATOM 3990 N N . THR B 1 132 ? -2.596 -16.406 5.57 1 98.94 132 THR B N 1
ATOM 3991 C CA . THR B 1 132 ? -3.771 -16.516 4.711 1 98.94 132 THR B CA 1
ATOM 3992 C C . THR B 1 132 ? -4.191 -17.969 4.547 1 98.94 132 THR B C 1
ATOM 3994 O O . THR B 1 132 ? -5.383 -18.297 4.609 1 98.94 132 THR B O 1
ATOM 3997 N N . ALA B 1 133 ? -3.219 -18.844 4.324 1 98.88 133 ALA B N 1
ATOM 3998 C CA . ALA B 1 133 ? -3.494 -20.266 4.152 1 98.88 133 ALA B CA 1
ATOM 3999 C C . ALA B 1 133 ? -4.094 -20.859 5.422 1 98.88 133 ALA B C 1
ATOM 4001 O O . ALA B 1 133 ? -5.066 -21.625 5.355 1 98.88 133 ALA B O 1
ATOM 4002 N N . GLN B 1 134 ? -3.516 -20.531 6.559 1 98.62 134 GLN B N 1
ATOM 4003 C CA . GLN B 1 134 ? -4.008 -21.062 7.824 1 98.62 134 GLN B CA 1
ATOM 4004 C C . GLN B 1 134 ? -5.402 -20.531 8.141 1 98.62 134 GLN B C 1
ATOM 4006 O O . GLN B 1 134 ? -6.25 -21.266 8.656 1 98.62 134 GLN B O 1
ATOM 4011 N N . ALA B 1 135 ? -5.633 -19.234 7.848 1 98.69 135 ALA B N 1
ATOM 4012 C CA . ALA B 1 135 ? -6.969 -18.688 8.023 1 98.69 135 ALA B CA 1
ATOM 4013 C C . ALA B 1 135 ? -7.988 -19.406 7.148 1 98.69 135 ALA B C 1
ATOM 4015 O O . ALA B 1 135 ? -9.102 -19.703 7.59 1 98.69 135 ALA B O 1
ATOM 4016 N N . ALA B 1 136 ? -7.609 -19.672 5.91 1 98.75 136 ALA B N 1
ATOM 4017 C CA . ALA B 1 136 ? -8.484 -20.375 4.984 1 98.75 136 ALA B CA 1
ATOM 4018 C C . ALA B 1 136 ? -8.828 -21.766 5.52 1 98.75 136 ALA B C 1
ATOM 4020 O O . ALA B 1 136 ? -10 -22.156 5.531 1 98.75 136 ALA B O 1
ATOM 4021 N N . LEU B 1 137 ? -7.793 -22.438 5.977 1 98.06 137 LEU B N 1
ATOM 4022 C CA . LEU B 1 137 ? -7.961 -23.766 6.547 1 98.06 137 LEU B CA 1
ATOM 4023 C C . LEU B 1 137 ? -8.906 -23.719 7.746 1 98.06 137 LEU B C 1
ATOM 4025 O O . LEU B 1 137 ? -9.852 -24.516 7.82 1 98.06 137 LEU B O 1
ATOM 4029 N N . GLN B 1 138 ? -8.695 -22.812 8.586 1 97.69 138 GLN B N 1
ATOM 4030 C CA . GLN B 1 138 ? -9.477 -22.703 9.812 1 97.69 138 GLN B CA 1
ATOM 4031 C C . GLN B 1 138 ? -10.914 -22.297 9.516 1 97.69 138 GLN B C 1
ATOM 4033 O O . GLN B 1 138 ? -11.828 -22.656 10.25 1 97.69 138 GLN B O 1
ATOM 4038 N N . ALA B 1 139 ? -11.125 -21.562 8.445 1 98.38 139 ALA B N 1
ATOM 4039 C CA . ALA B 1 139 ? -12.453 -21.047 8.102 1 98.38 139 ALA B CA 1
ATOM 4040 C C . ALA B 1 139 ? -13.203 -22.031 7.207 1 98.38 139 ALA B C 1
ATOM 4042 O O . ALA B 1 139 ? -14.375 -21.812 6.895 1 98.38 139 ALA B O 1
ATOM 4043 N N . GLY B 1 140 ? -12.531 -23.078 6.781 1 98.06 140 GLY B N 1
ATOM 4044 C CA . GLY B 1 140 ? -13.18 -24.078 5.949 1 98.06 140 GLY B CA 1
ATOM 4045 C C . GLY B 1 140 ? -13.297 -23.672 4.496 1 98.06 140 GLY B C 1
ATOM 4046 O O . GLY B 1 140 ? -14.227 -24.078 3.803 1 98.06 140 GLY B O 1
ATOM 4047 N N . VAL B 1 141 ? -12.422 -22.844 4.02 1 98.62 141 VAL B N 1
ATOM 4048 C CA . VAL B 1 141 ? -12.375 -22.453 2.613 1 98.62 141 VAL B CA 1
ATOM 4049 C C . VAL B 1 141 ? -12.133 -23.688 1.745 1 98.62 141 VAL B C 1
ATOM 4051 O O . VAL B 1 141 ? -11.297 -24.531 2.078 1 98.62 141 VAL B O 1
ATOM 4054 N N . SER B 1 142 ? -12.82 -23.797 0.642 1 98.31 142 SER B N 1
ATOM 4055 C CA . SER B 1 142 ? -12.734 -25 -0.192 1 98.31 142 SER B CA 1
ATOM 4056 C C . SER B 1 142 ? -11.539 -24.922 -1.133 1 98.31 1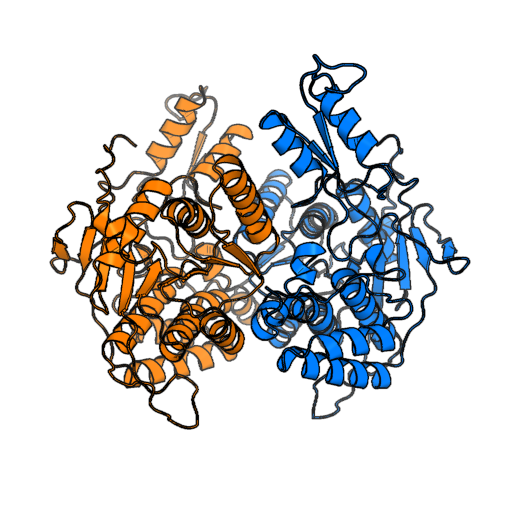42 SER B C 1
ATOM 4058 O O . SER B 1 142 ? -10.812 -25.906 -1.299 1 98.31 142 SER B O 1
ATOM 4060 N N . ASN B 1 143 ? -11.344 -23.781 -1.787 1 98.5 143 ASN B N 1
ATOM 4061 C CA . ASN B 1 143 ? -10.305 -23.625 -2.799 1 98.5 143 ASN B CA 1
ATOM 4062 C C . ASN B 1 143 ? -9.375 -22.453 -2.475 1 98.5 143 ASN B C 1
ATOM 4064 O O . ASN B 1 143 ? -9.836 -21.359 -2.137 1 98.5 143 ASN B O 1
ATOM 4068 N N . PHE B 1 144 ? -8.109 -22.688 -2.488 1 98.81 144 PHE B N 1
ATOM 4069 C CA . PHE B 1 144 ? -7.07 -21.688 -2.271 1 98.81 144 PHE B CA 1
ATOM 4070 C C . PHE B 1 144 ? -6.055 -21.688 -3.406 1 98.81 144 PHE B C 1
ATOM 4072 O O . PHE B 1 144 ? -5.367 -22.703 -3.619 1 98.81 144 PHE B O 1
ATOM 4079 N N . VAL B 1 145 ? -5.938 -20.578 -4.16 1 98.88 145 VAL B N 1
ATOM 4080 C CA . VAL B 1 145 ? -5.023 -20.5 -5.293 1 98.88 145 VAL B CA 1
ATOM 4081 C C . VAL B 1 145 ? -3.955 -19.438 -5.016 1 98.88 145 VAL B C 1
ATOM 4083 O O . VAL B 1 145 ? -4.266 -18.266 -4.855 1 98.88 145 VAL B O 1
ATOM 4086 N N . LEU B 1 146 ? -2.709 -19.844 -4.941 1 98.88 146 LEU B N 1
ATOM 4087 C CA . LEU B 1 146 ? -1.572 -18.953 -4.758 1 98.88 146 LEU B CA 1
ATOM 4088 C C . LEU B 1 146 ? -0.996 -18.516 -6.105 1 98.88 146 LEU B C 1
ATOM 4090 O O . LEU B 1 146 ? -0.703 -19.359 -6.957 1 98.88 146 LEU B O 1
ATOM 4094 N N . ILE B 1 147 ? -0.876 -17.25 -6.293 1 98.69 147 ILE B N 1
ATOM 4095 C CA . ILE B 1 147 ? -0.147 -16.719 -7.441 1 98.69 147 ILE B CA 1
ATOM 4096 C C . ILE B 1 147 ? 1.354 -16.75 -7.156 1 98.69 147 ILE B C 1
ATOM 4098 O O . ILE B 1 147 ? 1.843 -16.031 -6.285 1 98.69 147 ILE B O 1
ATOM 4102 N N . SER B 1 148 ? 2.043 -17.531 -7.863 1 97.69 148 SER B N 1
ATOM 4103 C CA . SER B 1 148 ? 3.49 -17.656 -7.715 1 97.69 148 SER B CA 1
ATOM 4104 C C . SER B 1 148 ? 4.215 -17.156 -8.961 1 97.69 148 SER B C 1
ATOM 4106 O O . SER B 1 148 ? 3.725 -16.266 -9.664 1 97.69 148 SER B O 1
ATOM 4108 N N . THR B 1 149 ? 5.438 -17.562 -9.133 1 96.94 149 THR B N 1
ATOM 4109 C CA . THR B 1 149 ? 6.27 -16.938 -10.156 1 96.94 149 THR B CA 1
ATOM 4110 C C . THR B 1 149 ? 7.301 -17.938 -10.695 1 96.94 149 THR B C 1
ATOM 4112 O O . THR B 1 149 ? 7.656 -18.891 -10.008 1 96.94 149 THR B O 1
ATOM 4115 N N . ASP B 1 150 ? 7.766 -17.656 -11.891 1 93.88 150 ASP B N 1
ATOM 4116 C CA . ASP B 1 150 ? 8.891 -18.391 -12.445 1 93.88 150 ASP B CA 1
ATOM 4117 C C . ASP B 1 150 ? 10.148 -18.219 -11.594 1 93.88 150 ASP B C 1
ATOM 4119 O O . ASP B 1 150 ? 11.016 -19.078 -11.57 1 93.88 150 ASP B O 1
ATOM 4123 N N . LYS B 1 151 ? 10.273 -17.156 -10.836 1 94.19 151 LYS B N 1
ATOM 4124 C CA . LYS B 1 151 ? 11.445 -16.844 -10.023 1 94.19 151 LYS B CA 1
ATOM 4125 C C . LYS B 1 151 ? 11.547 -17.781 -8.82 1 94.19 151 LYS B C 1
ATOM 4127 O O . LYS B 1 151 ? 12.586 -17.844 -8.164 1 94.19 151 LYS B O 1
ATOM 4132 N N . ALA B 1 152 ? 10.5 -18.531 -8.602 1 95.31 152 ALA B N 1
ATOM 4133 C CA . ALA B 1 152 ? 10.516 -19.547 -7.543 1 95.31 152 ALA B CA 1
ATOM 4134 C C . ALA B 1 152 ? 11.305 -20.781 -7.977 1 95.31 152 ALA B C 1
ATOM 4136 O O . ALA B 1 152 ? 11.656 -21.625 -7.148 1 95.31 152 ALA B O 1
ATOM 4137 N N . VAL B 1 153 ? 11.531 -20.938 -9.289 1 93.5 153 VAL B N 1
ATOM 4138 C CA . VAL B 1 153 ? 12.289 -22.062 -9.812 1 93.5 153 VAL B CA 1
ATOM 4139 C C . VAL B 1 153 ? 13.789 -21.797 -9.656 1 93.5 153 VAL B C 1
ATOM 4141 O O . VAL B 1 153 ? 14.336 -20.891 -10.273 1 93.5 153 VAL B O 1
ATOM 4144 N N . ARG B 1 154 ? 14.461 -22.547 -8.844 1 92.19 154 ARG B N 1
ATOM 4145 C CA . ARG B 1 154 ? 15.875 -22.359 -8.547 1 92.19 154 ARG B CA 1
ATOM 4146 C C . ARG B 1 154 ? 16.188 -20.891 -8.305 1 92.19 154 ARG B C 1
ATOM 4148 O O . ARG B 1 154 ? 16.953 -20.281 -9.047 1 92.19 154 ARG B O 1
ATOM 4155 N N . PRO B 1 155 ? 15.609 -20.438 -7.227 1 95.12 155 PRO B N 1
ATOM 4156 C CA . PRO B 1 155 ? 15.688 -19 -7.004 1 95.12 155 PRO B CA 1
ATOM 4157 C C . PRO B 1 155 ? 17.125 -18.516 -6.781 1 95.12 155 PRO B C 1
ATOM 4159 O O . PRO B 1 155 ? 17.938 -19.234 -6.203 1 95.12 155 PRO B O 1
ATOM 4162 N N . THR B 1 156 ? 17.422 -17.266 -7.195 1 94.81 156 THR B N 1
ATOM 4163 C CA . THR B 1 156 ? 18.734 -16.641 -6.996 1 94.81 156 THR B CA 1
ATOM 4164 C C . THR B 1 156 ? 18.609 -15.375 -6.164 1 94.81 156 THR B C 1
ATOM 4166 O O . THR B 1 156 ? 19.578 -14.633 -5.992 1 94.81 156 THR B O 1
ATOM 4169 N N . ASN B 1 157 ? 17.453 -15.055 -5.75 1 96.06 157 ASN B N 1
ATOM 4170 C CA . ASN B 1 157 ? 17.188 -13.867 -4.941 1 96.06 157 ASN B CA 1
ATOM 4171 C C . ASN B 1 157 ? 16.188 -14.156 -3.83 1 96.06 157 ASN B C 1
ATOM 4173 O O . ASN B 1 157 ? 15.523 -15.195 -3.842 1 96.06 157 ASN B O 1
ATOM 4177 N N . VAL B 1 158 ? 16.109 -13.242 -2.891 1 97.38 158 VAL B N 1
ATOM 4178 C CA . VAL B 1 158 ? 15.25 -13.422 -1.721 1 97.38 158 VAL B CA 1
ATOM 4179 C C . VAL B 1 158 ? 13.781 -13.445 -2.148 1 97.38 158 VAL B C 1
ATOM 4181 O O . VAL B 1 158 ? 12.992 -14.242 -1.642 1 97.38 158 VAL B O 1
ATOM 4184 N N . MET B 1 159 ? 13.438 -12.602 -3.064 1 97.56 159 MET B N 1
ATOM 4185 C CA . MET B 1 159 ? 12.055 -12.531 -3.529 1 97.56 159 MET B CA 1
ATOM 4186 C C . MET B 1 159 ? 11.594 -13.883 -4.066 1 97.56 159 MET B C 1
ATOM 4188 O O . MET B 1 159 ? 10.57 -14.406 -3.635 1 97.56 159 MET B O 1
ATOM 4192 N N . GLY B 1 160 ? 12.359 -14.492 -4.969 1 97 160 GLY B N 1
ATOM 4193 C CA . GLY B 1 160 ? 12.047 -15.805 -5.508 1 97 160 GLY B CA 1
ATOM 4194 C C . GLY B 1 160 ? 12.039 -16.891 -4.449 1 97 160 GLY B C 1
ATOM 4195 O O . GLY B 1 160 ? 11.195 -17.797 -4.48 1 97 160 GLY B O 1
ATOM 4196 N N . SER B 1 161 ? 12.945 -16.844 -3.551 1 97.56 161 SER B N 1
ATOM 4197 C CA . SER B 1 161 ? 13.023 -17.844 -2.484 1 97.56 161 SER B CA 1
ATOM 4198 C C . SER B 1 161 ? 11.805 -17.766 -1.567 1 97.56 161 SER B C 1
ATOM 4200 O O . SER B 1 161 ? 11.328 -18.797 -1.086 1 97.56 161 SER B O 1
ATOM 4202 N N . THR B 1 162 ? 11.391 -16.516 -1.288 1 98.44 162 THR B N 1
ATOM 4203 C CA . THR B 1 162 ? 10.219 -16.359 -0.436 1 98.44 162 THR B CA 1
ATOM 4204 C C . THR B 1 162 ? 8.969 -16.906 -1.126 1 98.44 162 THR B C 1
ATOM 4206 O O . THR B 1 162 ? 8.102 -17.5 -0.475 1 98.44 162 THR B O 1
ATOM 4209 N N . LYS B 1 163 ? 8.875 -16.75 -2.422 1 98.31 163 LYS B N 1
ATOM 4210 C CA . LYS B 1 163 ? 7.742 -17.297 -3.164 1 98.31 163 LYS B CA 1
ATOM 4211 C C . LYS B 1 163 ? 7.793 -18.828 -3.191 1 98.31 163 LYS B C 1
ATOM 4213 O O . LYS B 1 163 ? 6.758 -19.484 -3.098 1 98.31 163 LYS B O 1
ATOM 4218 N N . ARG B 1 164 ? 8.961 -19.359 -3.328 1 97.75 164 ARG B N 1
ATOM 4219 C CA . ARG B 1 164 ? 9.102 -20.812 -3.258 1 97.75 164 ARG B CA 1
ATOM 4220 C C . ARG B 1 164 ? 8.727 -21.344 -1.873 1 97.75 164 ARG B C 1
ATOM 4222 O O . ARG B 1 164 ? 8.07 -22.375 -1.749 1 97.75 164 ARG B O 1
ATOM 4229 N N . LEU B 1 165 ? 9.156 -20.656 -0.882 1 98.5 165 LEU B N 1
ATOM 4230 C CA . LEU B 1 165 ? 8.805 -21.031 0.482 1 98.5 165 LEU B CA 1
ATOM 4231 C C . LEU B 1 165 ? 7.293 -20.969 0.685 1 98.5 165 LEU B C 1
ATOM 4233 O O . LEU B 1 165 ? 6.719 -21.812 1.38 1 98.5 165 LEU B O 1
ATOM 4237 N N . ALA B 1 166 ? 6.648 -19.969 0.142 1 98.62 166 ALA B N 1
ATOM 4238 C CA . ALA B 1 166 ? 5.191 -19.875 0.171 1 98.62 166 ALA B CA 1
ATOM 4239 C C . ALA B 1 166 ? 4.551 -21.125 -0.449 1 98.62 166 ALA B C 1
ATOM 4241 O O . ALA B 1 166 ? 3.574 -21.656 0.082 1 98.62 166 ALA B O 1
ATOM 4242 N N . GLU B 1 167 ? 5.105 -21.578 -1.589 1 98.25 167 GLU B N 1
ATOM 4243 C CA . GLU B 1 167 ? 4.621 -22.812 -2.203 1 98.25 167 GLU B CA 1
ATOM 4244 C C . GLU B 1 167 ? 4.777 -24 -1.257 1 98.25 167 GLU B C 1
ATOM 4246 O O . GLU B 1 167 ? 3.873 -24.828 -1.143 1 98.25 167 GLU B O 1
ATOM 4251 N N . LEU B 1 168 ? 5.922 -24.062 -0.628 1 98.5 168 LEU B N 1
ATOM 4252 C CA . LEU B 1 168 ? 6.211 -25.172 0.285 1 98.5 168 LEU B CA 1
ATOM 4253 C C . LEU B 1 168 ? 5.191 -25.219 1.421 1 98.5 168 LEU B C 1
ATOM 4255 O O . LEU B 1 168 ? 4.789 -26.297 1.858 1 98.5 168 LEU B O 1
ATOM 4259 N N . ILE B 1 169 ? 4.816 -24.078 1.885 1 98.69 169 ILE B N 1
ATOM 4260 C CA . ILE B 1 169 ? 3.828 -23.984 2.953 1 98.69 169 ILE B CA 1
ATOM 4261 C C . ILE B 1 169 ? 2.52 -24.625 2.5 1 98.69 169 ILE B C 1
ATOM 4263 O O . ILE B 1 169 ? 1.957 -25.469 3.203 1 98.69 169 ILE B O 1
ATOM 4267 N N . LEU B 1 170 ? 2.082 -24.25 1.322 1 98.56 170 LEU B N 1
ATOM 4268 C CA . LEU B 1 170 ? 0.817 -24.766 0.819 1 98.56 170 LEU B CA 1
ATOM 4269 C C . LEU B 1 170 ? 0.921 -26.266 0.532 1 98.56 170 LEU B C 1
ATOM 4271 O O . LEU B 1 170 ? -0.018 -27.016 0.794 1 98.56 170 LEU B O 1
ATOM 4275 N N . GLN B 1 171 ? 2.029 -26.703 -0.035 1 97.88 171 GLN B N 1
ATOM 4276 C CA . GLN B 1 171 ? 2.24 -28.125 -0.293 1 97.88 171 GLN B CA 1
ATOM 4277 C C . GLN B 1 171 ? 2.229 -28.922 1.004 1 97.88 171 GLN B C 1
ATOM 4279 O O . GLN B 1 171 ? 1.61 -29.984 1.076 1 97.88 171 GLN B O 1
ATOM 4284 N N . ALA B 1 172 ? 2.904 -28.422 2.008 1 98.25 172 ALA B N 1
ATOM 4285 C CA . ALA B 1 172 ? 2.969 -29.109 3.295 1 98.25 172 ALA B CA 1
ATOM 4286 C C . ALA B 1 172 ? 1.585 -29.203 3.932 1 98.25 172 ALA B C 1
ATOM 4288 O O . ALA B 1 172 ? 1.207 -30.266 4.445 1 98.25 172 ALA B O 1
ATOM 4289 N N . LEU B 1 173 ? 0.858 -28.125 3.904 1 98 173 LEU B N 1
ATOM 4290 C CA . LEU B 1 173 ? -0.485 -28.109 4.477 1 98 173 LEU B CA 1
ATOM 4291 C C . LEU B 1 173 ? -1.4 -29.078 3.725 1 98 173 LEU B C 1
ATOM 4293 O O . LEU B 1 173 ? -2.236 -29.75 4.332 1 98 173 LEU B O 1
ATOM 4297 N N . SER B 1 174 ? -1.266 -29.125 2.434 1 96.94 174 SER B N 1
ATOM 4298 C CA . SER B 1 174 ? -2.117 -29.953 1.596 1 96.94 174 SER B CA 1
ATOM 4299 C C . SER B 1 174 ? -1.95 -31.438 1.938 1 96.94 174 SER B C 1
ATOM 4301 O O . SER B 1 174 ? -2.859 -32.25 1.715 1 96.94 174 SER B O 1
ATOM 4303 N N . ARG B 1 175 ? -0.875 -31.766 2.51 1 95.81 175 ARG B N 1
ATOM 4304 C CA . ARG B 1 175 ? -0.571 -33.156 2.797 1 95.81 175 ARG B CA 1
ATOM 4305 C C . ARG B 1 175 ? -1.057 -33.562 4.188 1 95.81 175 ARG B C 1
ATOM 4307 O O . ARG B 1 175 ? -0.969 -34.719 4.574 1 95.81 175 ARG B O 1
ATOM 4314 N N . GLU B 1 176 ? -1.574 -32.594 4.879 1 96.25 176 GLU B N 1
ATOM 4315 C CA . GLU B 1 176 ? -2.027 -32.812 6.246 1 96.25 176 GLU B CA 1
ATOM 4316 C C . GLU B 1 176 ? -3.551 -32.906 6.316 1 96.25 176 GLU B C 1
ATOM 4318 O O . GLU B 1 176 ? -4.246 -31.984 5.863 1 96.25 176 GLU B O 1
ATOM 4323 N N . THR B 1 177 ? -4.055 -33.969 6.906 1 95.5 177 THR B N 1
ATOM 4324 C CA . THR B 1 177 ? -5.496 -34.094 7.102 1 95.5 177 THR B CA 1
ATOM 4325 C C . THR B 1 177 ? -5.969 -33.156 8.234 1 95.5 177 THR B C 1
ATOM 4327 O O . THR B 1 177 ? -7.078 -32.625 8.188 1 95.5 177 THR B O 1
ATOM 4330 N N . ALA B 1 178 ? -5.074 -33.031 9.203 1 96.75 178 ALA B N 1
ATOM 4331 C CA . ALA B 1 178 ? -5.406 -32.188 10.359 1 96.75 178 ALA B CA 1
ATOM 4332 C C . ALA B 1 178 ? -4.148 -31.562 10.953 1 96.75 178 ALA B C 1
ATOM 4334 O O . ALA B 1 178 ? -3.664 -32 12 1 96.75 178 ALA B O 1
ATOM 4335 N N . PRO B 1 179 ? -3.678 -30.531 10.359 1 96.44 179 PRO B N 1
ATOM 4336 C CA . PRO B 1 179 ? -2.449 -29.891 10.852 1 96.44 179 PRO B CA 1
ATOM 4337 C C . PRO B 1 179 ? -2.676 -29.062 12.109 1 96.44 179 PRO B C 1
ATOM 4339 O O . PRO B 1 179 ? -3.781 -28.562 12.336 1 96.44 179 PRO B O 1
ATOM 4342 N N . VAL B 1 180 ? -1.57 -29 12.898 1 96.88 180 VAL B N 1
ATOM 4343 C CA . VAL B 1 180 ? -1.514 -27.984 13.938 1 96.88 180 VAL B CA 1
ATOM 4344 C C . VAL B 1 180 ? -1.03 -26.656 13.344 1 96.88 180 VAL B C 1
ATOM 4346 O O . VAL B 1 180 ? 0.026 -26.609 12.711 1 96.88 180 VAL B O 1
ATOM 4349 N N . ILE B 1 181 ? -1.78 -25.641 13.578 1 95.69 181 ILE B N 1
ATOM 4350 C CA . ILE B 1 181 ? -1.488 -24.344 13 1 95.69 181 ILE B CA 1
ATOM 4351 C C . ILE B 1 181 ? -0.175 -23.797 13.562 1 95.69 181 ILE B C 1
ATOM 4353 O O . ILE B 1 181 ? 0.134 -24.016 14.742 1 95.69 181 ILE B O 1
ATOM 4357 N N . PHE B 1 182 ? 0.599 -23.156 12.695 1 97.12 182 PHE B N 1
ATOM 4358 C CA . PHE B 1 182 ? 1.852 -22.516 13.102 1 97.12 182 PHE B CA 1
ATOM 4359 C C . PHE B 1 182 ? 1.606 -21.469 14.18 1 97.12 182 PHE B C 1
ATOM 4361 O O . PHE B 1 182 ? 0.755 -20.594 14.016 1 97.12 182 PHE B O 1
ATOM 4368 N N . GLY B 1 183 ? 2.277 -21.516 15.227 1 91.38 183 GLY B N 1
ATOM 4369 C CA . GLY B 1 183 ? 2.164 -20.547 16.312 1 91.38 183 GLY B CA 1
ATOM 4370 C C . GLY B 1 183 ? 1.117 -20.938 17.344 1 91.38 183 GLY B C 1
ATOM 4371 O O . GLY B 1 183 ? 0.916 -20.219 18.328 1 91.38 183 GLY B O 1
ATOM 4372 N N . ASP B 1 184 ? 0.412 -22.047 17.094 1 92.12 184 ASP B N 1
ATOM 4373 C CA . ASP B 1 184 ? -0.612 -22.5 18.047 1 92.12 184 ASP B CA 1
ATOM 4374 C C . ASP B 1 184 ? 0.016 -23.172 19.266 1 92.12 184 ASP B C 1
ATOM 4376 O O . ASP B 1 184 ? 0.441 -24.328 19.188 1 92.12 184 ASP B O 1
ATOM 4380 N N . LYS B 1 185 ? -0.104 -22.641 20.344 1 87.44 185 LYS B N 1
ATOM 4381 C CA . LYS B 1 185 ? 0.48 -23.172 21.578 1 87.44 185 LYS B CA 1
ATOM 4382 C C . LYS B 1 185 ? -0.376 -24.297 22.156 1 87.44 185 LYS B C 1
ATOM 4384 O O . LYS B 1 185 ? 0.132 -25.172 22.859 1 87.44 185 LYS B O 1
ATOM 4389 N N . ALA B 1 186 ? -1.63 -24.312 21.766 1 89.44 186 ALA B N 1
ATOM 4390 C CA . ALA B 1 186 ? -2.559 -25.312 22.297 1 89.44 186 ALA B CA 1
ATOM 4391 C C . ALA B 1 186 ? -2.473 -26.625 21.516 1 89.44 186 ALA B C 1
ATOM 4393 O O . ALA B 1 186 ? -2.973 -27.656 21.969 1 89.44 186 ALA B O 1
ATOM 4394 N N . ASN B 1 187 ? -1.81 -26.672 20.406 1 90.75 187 ASN B N 1
ATOM 4395 C CA . ASN B 1 187 ? -1.599 -27.844 19.578 1 90.75 187 ASN B CA 1
ATOM 4396 C C . ASN B 1 187 ? -2.92 -28.5 19.188 1 90.75 187 ASN B C 1
ATOM 4398 O O . ASN B 1 187 ? -3.064 -29.719 19.297 1 90.75 187 ASN B O 1
ATOM 4402 N N . VAL B 1 188 ? -3.814 -27.656 18.828 1 90.44 188 VAL B N 1
ATOM 4403 C CA . VAL B 1 188 ? -5.121 -28.156 18.422 1 90.44 188 VAL B CA 1
ATOM 4404 C C . VAL B 1 188 ? -5.082 -28.562 16.953 1 90.44 188 VAL B C 1
ATOM 4406 O O . VAL B 1 188 ? -4.664 -27.781 16.094 1 90.44 188 VAL B O 1
ATOM 4409 N N . TYR B 1 189 ? -5.516 -29.703 16.703 1 93.12 189 TYR B N 1
ATOM 4410 C CA . TYR B 1 189 ? -5.602 -30.188 15.328 1 93.12 189 TYR B CA 1
ATOM 4411 C C . TYR B 1 189 ? -6.816 -29.609 14.617 1 93.12 189 TYR B C 1
ATOM 4413 O O . TYR B 1 189 ? -7.906 -29.547 15.188 1 93.12 189 TYR B O 1
ATOM 4421 N N . GLN B 1 190 ? -6.594 -29.125 13.438 1 94.12 190 GLN B N 1
ATOM 4422 C CA . GLN B 1 190 ? -7.66 -28.547 12.633 1 94.12 190 GLN B CA 1
ATOM 4423 C C . GLN B 1 190 ? -7.898 -29.359 11.367 1 94.12 190 GLN B C 1
ATOM 4425 O O . GLN B 1 190 ? -6.98 -29.578 10.578 1 94.12 190 GLN B O 1
ATOM 4430 N N . VAL B 1 191 ? -9.117 -29.844 11.141 1 95.62 191 VAL B N 1
ATOM 4431 C CA . VAL B 1 191 ? -9.438 -30.609 9.93 1 95.62 191 VAL B CA 1
ATOM 4432 C C . VAL B 1 191 ? -9.211 -29.734 8.695 1 95.62 191 VAL B C 1
ATOM 4434 O O . VAL B 1 191 ? -9.688 -28.594 8.633 1 95.62 191 VAL B O 1
ATOM 4437 N N . ASN B 1 192 ? -8.5 -30.234 7.793 1 96.56 192 ASN B N 1
ATOM 4438 C CA . ASN B 1 192 ? -8.156 -29.516 6.57 1 96.56 192 ASN B CA 1
ATOM 4439 C C . ASN B 1 192 ? -9.023 -29.953 5.398 1 96.56 192 ASN B C 1
ATOM 4441 O O . ASN B 1 192 ? -8.914 -31.078 4.93 1 96.56 192 ASN B O 1
ATOM 4445 N N . LYS B 1 193 ? -9.828 -29.078 4.914 1 96.19 193 LYS B N 1
ATOM 4446 C CA . LYS B 1 193 ? -10.68 -29.359 3.762 1 96.19 193 LYS B CA 1
ATOM 4447 C C . LYS B 1 193 ? -10.32 -28.469 2.58 1 96.19 193 LYS B C 1
ATOM 4449 O O . LYS B 1 193 ? -11 -28.469 1.555 1 96.19 193 LYS B O 1
ATOM 4454 N N . THR B 1 194 ? -9.273 -27.688 2.758 1 97.94 194 THR B N 1
ATOM 4455 C CA . THR B 1 194 ? -8.898 -26.703 1.758 1 97.94 194 THR B CA 1
ATOM 4456 C C . THR B 1 194 ? -8.008 -27.328 0.683 1 97.94 194 THR B C 1
ATOM 4458 O O . THR B 1 194 ? -7.023 -28 0.996 1 97.94 194 THR B O 1
ATOM 4461 N N . ARG B 1 195 ? -8.383 -27.156 -0.562 1 97.94 195 ARG B N 1
ATOM 4462 C CA . ARG B 1 195 ? -7.543 -27.547 -1.69 1 97.94 195 ARG B CA 1
ATOM 4463 C C . ARG B 1 195 ? -6.594 -26.422 -2.082 1 97.94 195 ARG B C 1
ATOM 4465 O O . ARG B 1 195 ? -7.016 -25.422 -2.668 1 97.94 195 ARG B O 1
ATOM 4472 N N . PHE B 1 196 ? -5.32 -26.609 -1.821 1 98.31 196 PHE B N 1
ATOM 4473 C CA . PHE B 1 196 ? -4.305 -25.609 -2.115 1 98.31 196 PHE B CA 1
ATOM 4474 C C . PHE B 1 196 ? -3.705 -25.828 -3.498 1 98.31 196 PHE B C 1
ATOM 4476 O O . PHE B 1 196 ? -3.26 -26.938 -3.814 1 98.31 196 PHE B O 1
ATOM 4483 N N . THR B 1 197 ? -3.686 -24.781 -4.305 1 97.88 197 THR B N 1
ATOM 4484 C CA . THR B 1 197 ? -3.113 -24.797 -5.648 1 97.88 197 THR B CA 1
ATOM 4485 C C . THR B 1 197 ? -2.156 -23.625 -5.848 1 97.88 197 THR B C 1
ATOM 4487 O O . THR B 1 197 ? -2.414 -22.516 -5.371 1 97.88 197 THR B O 1
ATOM 4490 N N . MET B 1 198 ? -1.034 -23.891 -6.422 1 97.81 198 MET B N 1
ATOM 4491 C CA . MET B 1 198 ? -0.09 -22.844 -6.789 1 97.81 198 MET B CA 1
ATOM 4492 C C . MET B 1 198 ? 0.016 -22.719 -8.305 1 97.81 198 MET B C 1
ATOM 4494 O O . MET B 1 198 ? 0.01 -23.719 -9.023 1 97.81 198 MET B O 1
ATOM 4498 N N . VAL B 1 199 ? 0.118 -21.484 -8.781 1 97.94 199 VAL B N 1
ATOM 4499 C CA . VAL B 1 199 ? 0.234 -21.25 -10.211 1 97.94 199 VAL B CA 1
ATOM 4500 C C . VAL B 1 199 ? 1.443 -20.359 -10.5 1 97.94 199 VAL B C 1
ATOM 4502 O O . VAL B 1 199 ? 1.523 -19.234 -10 1 97.94 199 VAL B O 1
ATOM 4505 N N . ARG B 1 200 ? 2.359 -20.906 -11.305 1 96.75 200 ARG B N 1
ATOM 4506 C CA . ARG B 1 200 ? 3.561 -20.172 -11.703 1 96.75 200 ARG B CA 1
ATOM 4507 C C . ARG B 1 200 ? 3.42 -19.594 -13.109 1 96.75 200 ARG B C 1
ATOM 4509 O O . ARG B 1 200 ? 2.955 -20.281 -14.016 1 96.75 200 ARG B O 1
ATOM 4516 N N . PHE B 1 201 ? 3.818 -18.391 -13.234 1 94.75 201 PHE B N 1
ATOM 4517 C CA . PHE B 1 201 ? 4.039 -17.781 -14.539 1 94.75 201 PHE B CA 1
ATOM 4518 C C . PHE B 1 201 ? 5.094 -16.688 -14.461 1 94.75 201 PHE B C 1
ATOM 4520 O O . PHE B 1 201 ? 5.496 -16.297 -13.367 1 94.75 201 PHE B O 1
ATOM 4527 N N . GLY B 1 202 ? 5.629 -16.234 -15.578 1 93.5 202 GLY B N 1
ATOM 4528 C CA . GLY B 1 202 ? 6.672 -15.219 -15.633 1 93.5 202 GLY B CA 1
ATOM 4529 C C . GLY B 1 202 ? 6.129 -13.805 -15.633 1 93.5 202 GLY B C 1
ATOM 4530 O O . GLY B 1 202 ? 5.168 -13.5 -14.922 1 93.5 202 GLY B O 1
ATOM 4531 N N . ASN B 1 203 ? 6.742 -12.93 -16.297 1 93.88 203 ASN B N 1
ATOM 4532 C CA . ASN B 1 203 ? 6.363 -11.523 -16.328 1 93.88 203 ASN B CA 1
ATOM 4533 C C . ASN B 1 203 ? 5.051 -11.305 -17.078 1 93.88 203 ASN B C 1
ATOM 4535 O O . ASN B 1 203 ? 4.727 -12.062 -18 1 93.88 203 ASN B O 1
ATOM 4539 N N . VAL B 1 204 ? 4.34 -10.438 -16.594 1 94.69 204 VAL B N 1
ATOM 4540 C CA . VAL B 1 204 ? 3.127 -10.023 -17.281 1 94.69 204 VAL B CA 1
ATOM 4541 C C . VAL B 1 204 ? 3.314 -8.633 -17.875 1 94.69 204 VAL B C 1
ATOM 4543 O O . VAL B 1 204 ? 3.939 -7.766 -17.25 1 94.69 204 VAL B O 1
ATOM 4546 N N . LEU B 1 205 ? 2.805 -8.438 -19.047 1 92.5 205 LEU B N 1
ATOM 4547 C CA . LEU B 1 205 ? 3 -7.203 -19.797 1 92.5 205 LEU B CA 1
ATOM 4548 C C . LEU B 1 205 ? 2.248 -6.047 -19.156 1 92.5 205 LEU B C 1
ATOM 4550 O O . LEU B 1 205 ? 1.044 -6.145 -18.906 1 92.5 205 LEU B O 1
ATOM 4554 N N . GLY B 1 206 ? 3.025 -4.988 -18.844 1 90.88 206 GLY B N 1
ATOM 4555 C CA . GLY B 1 206 ? 2.391 -3.756 -18.406 1 90.88 206 GLY B CA 1
ATOM 4556 C C . GLY B 1 206 ? 2.055 -3.746 -16.922 1 90.88 206 GLY B C 1
ATOM 4557 O O . GLY B 1 206 ? 1.321 -2.873 -16.453 1 90.88 206 GLY B O 1
ATOM 4558 N N . SER B 1 207 ? 2.59 -4.648 -16.203 1 93.19 207 SER B N 1
ATOM 4559 C CA . SER B 1 207 ? 2.307 -4.684 -14.781 1 93.19 207 SER B CA 1
ATOM 4560 C C . SER B 1 207 ? 3.002 -3.535 -14.055 1 93.19 207 SER B C 1
ATOM 4562 O O . SER B 1 207 ? 3.875 -2.873 -14.617 1 93.19 207 SER B O 1
ATOM 4564 N N . SER B 1 208 ? 2.586 -3.254 -12.844 1 89 208 SER B N 1
ATOM 4565 C CA . SER B 1 208 ? 3.098 -2.145 -12.047 1 89 208 SER B CA 1
ATOM 4566 C C . SER B 1 208 ? 4.605 -2.262 -11.844 1 89 208 SER B C 1
ATOM 4568 O O . SER B 1 208 ? 5.094 -3.275 -11.344 1 89 208 SER B O 1
ATOM 4570 N N . GLY B 1 209 ? 5.324 -1.154 -12.273 1 89.31 209 GLY B N 1
ATOM 4571 C CA . GLY B 1 209 ? 6.762 -1.098 -12.055 1 89.31 209 GLY B CA 1
ATOM 4572 C C . GLY B 1 209 ? 7.539 -2.01 -12.984 1 89.31 209 GLY B C 1
ATOM 4573 O O . GLY B 1 209 ? 8.703 -2.332 -12.711 1 89.31 209 GLY B O 1
ATOM 4574 N N . SER B 1 210 ? 6.855 -2.447 -14.055 1 93.75 210 SER B N 1
ATOM 4575 C CA . SER B 1 210 ? 7.512 -3.379 -14.961 1 93.75 210 SER B CA 1
ATOM 4576 C C . SER B 1 210 ? 8.219 -2.639 -16.094 1 93.75 210 SER B C 1
ATOM 4578 O O . SER B 1 210 ? 8.273 -1.407 -16.109 1 93.75 210 SER B O 1
ATOM 4580 N N . VAL B 1 211 ? 8.797 -3.404 -16.984 1 94.06 211 VAL B N 1
ATOM 4581 C CA . VAL B 1 211 ? 9.758 -2.893 -17.953 1 94.06 211 VAL B CA 1
ATOM 4582 C C . VAL B 1 211 ? 9.031 -2.057 -19.016 1 94.06 211 VAL B C 1
ATOM 4584 O O . VAL B 1 211 ? 9.562 -1.045 -19.484 1 94.06 211 VAL B O 1
ATOM 4587 N N . ILE B 1 212 ? 7.844 -2.443 -19.375 1 93.44 212 ILE B N 1
ATOM 4588 C CA . ILE B 1 212 ? 7.152 -1.76 -20.453 1 93.44 212 ILE B CA 1
ATOM 4589 C C . ILE B 1 212 ? 6.781 -0.344 -20.031 1 93.44 212 ILE B C 1
ATOM 4591 O O . ILE B 1 212 ? 7.102 0.628 -20.719 1 93.44 212 ILE B O 1
ATOM 4595 N N . PRO B 1 213 ? 6.156 -0.214 -18.844 1 93.62 213 PRO B N 1
ATOM 4596 C CA . PRO B 1 213 ? 5.914 1.152 -18.375 1 93.62 213 PRO B CA 1
ATOM 4597 C C . PRO B 1 213 ? 7.199 1.959 -18.219 1 93.62 213 PRO B C 1
ATOM 4599 O O . PRO B 1 213 ? 7.215 3.162 -18.484 1 93.62 213 PRO B O 1
ATOM 4602 N N . LEU B 1 214 ? 8.242 1.354 -17.797 1 94.19 214 LEU B N 1
ATOM 4603 C CA . LEU B 1 214 ? 9.523 2.023 -17.656 1 94.19 214 LEU B CA 1
ATOM 4604 C C . LEU B 1 214 ? 10.023 2.545 -19 1 94.19 214 LEU B C 1
ATOM 4606 O O . LEU B 1 214 ? 10.398 3.713 -19.125 1 94.19 214 LEU B O 1
ATOM 4610 N N . PHE B 1 215 ? 9.992 1.69 -20.031 1 96.19 215 PHE B N 1
ATOM 4611 C CA . PHE B 1 215 ? 10.445 2.07 -21.359 1 96.19 215 PHE B CA 1
ATOM 4612 C C . PHE B 1 215 ? 9.586 3.189 -21.922 1 96.19 215 PHE B C 1
ATOM 4614 O O . PHE B 1 215 ? 10.094 4.117 -22.562 1 96.19 215 PHE B O 1
ATOM 4621 N N . HIS B 1 216 ? 8.305 3.061 -21.703 1 95.31 216 HIS B N 1
ATOM 4622 C CA . HIS B 1 216 ? 7.402 4.109 -22.172 1 95.31 216 HIS B CA 1
ATOM 4623 C C . HIS B 1 216 ? 7.777 5.461 -21.578 1 95.31 216 HIS B C 1
ATOM 4625 O O . HIS B 1 216 ? 7.836 6.465 -22.297 1 95.31 216 HIS B O 1
ATOM 4631 N N . LYS B 1 217 ? 7.996 5.496 -20.328 1 93.94 217 LYS B N 1
ATOM 4632 C CA . LYS B 1 217 ? 8.375 6.723 -19.641 1 93.94 217 LYS B CA 1
ATOM 4633 C C . LYS B 1 217 ? 9.711 7.254 -20.156 1 93.94 217 LYS B C 1
ATOM 4635 O O . LYS B 1 217 ? 9.875 8.461 -20.344 1 93.94 217 LYS B O 1
ATOM 4640 N N . GLN B 1 218 ? 10.641 6.375 -20.344 1 94.81 218 GLN B N 1
ATOM 4641 C CA . GLN B 1 218 ? 11.969 6.758 -20.828 1 94.81 218 GLN B CA 1
ATOM 4642 C C . GLN B 1 218 ? 11.898 7.332 -22.234 1 94.81 218 GLN B C 1
ATOM 4644 O O . GLN B 1 218 ? 12.578 8.312 -22.547 1 94.81 218 GLN B O 1
ATOM 4649 N N . ILE B 1 219 ? 11.07 6.785 -23.078 1 96.31 219 ILE B N 1
ATOM 4650 C CA . ILE B 1 219 ? 10.883 7.277 -24.438 1 96.31 219 ILE B CA 1
ATOM 4651 C C . ILE B 1 219 ? 10.273 8.68 -24.391 1 96.31 219 ILE B C 1
ATOM 4653 O O . ILE B 1 219 ? 10.742 9.586 -25.078 1 96.31 219 ILE B O 1
ATOM 4657 N N . GLN B 1 220 ? 9.258 8.812 -23.531 1 94.38 220 GLN B N 1
ATOM 4658 C CA . GLN B 1 220 ? 8.586 10.102 -23.391 1 94.38 220 GLN B CA 1
ATOM 4659 C C . GLN B 1 220 ? 9.555 11.18 -22.906 1 94.38 220 GLN B C 1
ATOM 4661 O O . GLN B 1 220 ? 9.414 12.352 -23.266 1 94.38 220 GLN B O 1
ATOM 4666 N N . SER B 1 221 ? 10.547 10.742 -22.188 1 92.81 221 SER B N 1
ATOM 4667 C CA . SER B 1 221 ? 11.516 11.672 -21.625 1 92.81 221 SER B CA 1
ATOM 4668 C C . SER B 1 221 ? 12.688 11.891 -22.578 1 92.81 221 SER B C 1
ATOM 4670 O O . SER B 1 221 ? 13.648 12.594 -22.234 1 92.81 221 SER B O 1
ATOM 4672 N N . GLY B 1 222 ? 12.734 11.297 -23.688 1 93 222 GLY B N 1
ATOM 4673 C CA . GLY B 1 222 ? 13.766 11.492 -24.688 1 93 222 GLY B CA 1
ATOM 4674 C C . GLY B 1 222 ? 14.898 10.492 -24.594 1 93 222 GLY B C 1
ATOM 4675 O O . GLY B 1 222 ? 15.875 10.578 -25.344 1 93 222 GLY B O 1
ATOM 4676 N N . GLY B 1 223 ? 14.805 9.539 -23.656 1 92.25 223 GLY B N 1
ATOM 4677 C CA . GLY B 1 223 ? 15.789 8.477 -23.516 1 92.25 223 GLY B CA 1
ATOM 4678 C C . GLY B 1 223 ? 16.906 8.828 -22.562 1 92.25 223 GLY B C 1
ATOM 4679 O O . GLY B 1 223 ? 16.859 9.859 -21.891 1 92.25 223 GLY B O 1
ATOM 4680 N N . PRO B 1 224 ? 17.969 7.926 -22.516 1 95.38 224 PRO B N 1
ATOM 4681 C CA . PRO B 1 224 ? 18.031 6.621 -23.172 1 95.38 224 PRO B CA 1
ATOM 4682 C C . PRO B 1 224 ? 17.109 5.582 -22.531 1 95.38 224 PRO B C 1
ATOM 4684 O O . PRO B 1 224 ? 16.594 5.812 -21.438 1 95.38 224 PRO B O 1
ATOM 4687 N N . LEU B 1 225 ? 16.812 4.477 -23.203 1 97.38 225 LEU B N 1
ATOM 4688 C CA . LEU B 1 225 ? 16.234 3.291 -22.578 1 97.38 225 LEU B CA 1
ATOM 4689 C C . LEU B 1 225 ? 17.312 2.492 -21.859 1 97.38 225 LEU B C 1
ATOM 4691 O O . LEU B 1 225 ? 18.422 2.33 -22.359 1 97.38 225 LEU B O 1
ATOM 4695 N N . THR B 1 226 ? 17 2.037 -20.703 1 95.94 226 THR B N 1
ATOM 4696 C CA . THR B 1 226 ? 17.969 1.304 -19.906 1 95.94 226 THR B CA 1
ATOM 4697 C C . THR B 1 226 ? 17.656 -0.19 -19.891 1 95.94 226 THR B C 1
ATOM 4699 O O . THR B 1 226 ? 16.578 -0.599 -19.484 1 95.94 226 THR B O 1
ATOM 4702 N N . VAL B 1 227 ? 18.5 -0.956 -20.391 1 97.38 227 VAL B N 1
ATOM 4703 C CA . VAL B 1 227 ? 18.422 -2.414 -20.391 1 97.38 227 VAL B CA 1
ATOM 4704 C C . VAL B 1 227 ? 19.516 -2.984 -19.5 1 97.38 227 VAL B C 1
ATOM 4706 O O . VAL B 1 227 ? 20.672 -2.529 -19.547 1 97.38 227 VAL B O 1
ATOM 4709 N N . THR B 1 228 ? 19.188 -3.896 -18.641 1 95.19 228 THR B N 1
ATOM 4710 C CA . THR B 1 228 ? 20.141 -4.391 -17.656 1 95.19 228 THR B CA 1
ATOM 4711 C C . THR B 1 228 ? 21.297 -5.098 -18.344 1 95.19 228 THR B C 1
ATOM 4713 O O . THR B 1 228 ? 22.469 -4.836 -18.031 1 95.19 228 THR B O 1
ATOM 4716 N N . HIS B 1 229 ? 20.953 -6.043 -19.344 1 96.5 229 HIS B N 1
ATOM 4717 C CA . HIS B 1 229 ? 21.969 -6.836 -20.031 1 96.5 229 HIS B CA 1
ATOM 4718 C C . HIS B 1 229 ? 21.531 -7.164 -21.453 1 96.5 229 HIS B C 1
ATOM 4720 O O . HIS B 1 229 ? 20.344 -7.441 -21.703 1 96.5 229 HIS B O 1
ATOM 4726 N N . PRO B 1 230 ? 22.469 -7.219 -22.312 1 96.38 230 PRO B N 1
ATOM 4727 C CA . PRO B 1 230 ? 22.109 -7.441 -23.719 1 96.38 230 PRO B CA 1
ATOM 4728 C C . PRO B 1 230 ? 21.5 -8.82 -23.953 1 96.38 230 PRO B C 1
ATOM 4730 O O . PRO B 1 230 ? 20.719 -9.008 -24.906 1 96.38 230 PRO B O 1
ATOM 4733 N N . LYS B 1 231 ? 21.812 -9.758 -23.062 1 96.69 231 LYS B N 1
ATOM 4734 C CA . LYS B 1 231 ? 21.391 -11.133 -23.297 1 96.69 231 LYS B CA 1
ATOM 4735 C C . LYS B 1 231 ? 20.188 -11.484 -22.406 1 96.69 231 LYS B C 1
ATOM 4737 O O . LYS B 1 231 ? 19.672 -12.609 -22.469 1 96.69 231 LYS B O 1
ATOM 4742 N N . ILE B 1 232 ? 19.75 -10.555 -21.625 1 96.56 232 ILE B N 1
ATOM 4743 C CA . ILE B 1 232 ? 18.703 -10.883 -20.641 1 96.56 232 ILE B CA 1
ATOM 4744 C C . ILE B 1 232 ? 17.406 -11.211 -21.359 1 96.56 232 ILE B C 1
ATOM 4746 O O . ILE B 1 232 ? 17.047 -10.555 -22.344 1 96.56 232 ILE B O 1
ATOM 4750 N N . THR B 1 233 ? 16.719 -12.297 -20.984 1 96 233 THR B N 1
ATOM 4751 C CA . THR B 1 233 ? 15.43 -12.68 -21.547 1 96 233 THR B CA 1
ATOM 4752 C C . THR B 1 233 ? 14.391 -12.859 -20.453 1 96 233 THR B C 1
ATOM 4754 O O . THR B 1 233 ? 14.734 -13.102 -19.297 1 96 233 THR B O 1
ATOM 4757 N N . ARG B 1 234 ? 13.172 -12.641 -20.781 1 95.69 234 ARG B N 1
ATOM 4758 C CA . ARG B 1 234 ? 12.047 -12.891 -19.891 1 95.69 234 ARG B CA 1
ATOM 4759 C C . ARG B 1 234 ? 10.875 -13.5 -20.641 1 95.69 234 ARG B C 1
ATOM 4761 O O . ARG B 1 234 ? 10.727 -13.281 -21.859 1 95.69 234 ARG B O 1
ATOM 4768 N N . TYR B 1 235 ? 10.078 -14.305 -19.938 1 92.62 235 TYR B N 1
ATOM 4769 C CA . TYR B 1 235 ? 8.781 -14.742 -20.453 1 92.62 235 TYR B CA 1
ATOM 4770 C C . TYR B 1 235 ? 7.727 -13.664 -20.25 1 92.62 235 TYR B C 1
ATOM 4772 O O . TYR B 1 235 ? 7.703 -12.984 -19.219 1 92.62 235 TYR B O 1
ATOM 4780 N N . PHE B 1 236 ? 6.848 -13.508 -21.312 1 92.81 236 PHE B N 1
ATOM 4781 C CA . PHE B 1 236 ? 5.805 -12.5 -21.188 1 92.81 236 PHE B CA 1
ATOM 4782 C C . PHE B 1 236 ? 4.445 -13.078 -21.578 1 92.81 236 PHE B C 1
ATOM 4784 O O . PHE B 1 236 ? 4.355 -13.93 -22.469 1 92.81 236 PHE B O 1
ATOM 4791 N N . MET B 1 237 ? 3.486 -12.672 -20.938 1 93.75 237 MET B N 1
ATOM 4792 C CA . MET B 1 237 ? 2.088 -12.883 -21.297 1 93.75 237 MET B CA 1
ATOM 4793 C C . MET B 1 237 ? 1.235 -11.688 -20.859 1 93.75 237 MET B C 1
ATOM 4795 O O . MET B 1 237 ? 1.669 -10.875 -20.047 1 93.75 237 MET B O 1
ATOM 4799 N N . THR B 1 238 ? 0.065 -11.492 -21.469 1 94.94 238 THR B N 1
ATOM 4800 C CA . THR B 1 238 ? -0.792 -10.383 -21.062 1 94.94 238 THR B CA 1
ATOM 4801 C C . THR B 1 238 ? -1.414 -10.664 -19.688 1 94.94 238 THR B C 1
ATOM 4803 O O . THR B 1 238 ? -1.572 -11.82 -19.297 1 94.94 238 THR B O 1
ATOM 4806 N N . ILE B 1 239 ? -1.716 -9.625 -18.969 1 96.44 239 ILE B N 1
ATOM 4807 C CA . ILE B 1 239 ? -2.295 -9.75 -17.641 1 96.44 239 ILE B CA 1
ATOM 4808 C C . ILE B 1 239 ? -3.631 -10.484 -17.719 1 96.44 239 ILE B C 1
ATOM 4810 O O . ILE B 1 239 ? -3.883 -11.414 -16.953 1 96.44 239 ILE B O 1
ATOM 4814 N N . PRO B 1 240 ? -4.539 -10.18 -18.719 1 96.69 240 PRO B N 1
ATOM 4815 C CA . PRO B 1 240 ? -5.816 -10.898 -18.797 1 96.69 240 PRO B CA 1
ATOM 4816 C C . PRO B 1 240 ? -5.641 -12.391 -19.078 1 96.69 240 PRO B C 1
ATOM 4818 O O . PRO B 1 240 ? -6.336 -13.219 -18.484 1 96.69 240 PRO B O 1
ATOM 4821 N N . GLU B 1 241 ? -4.703 -12.703 -19.938 1 95.5 241 GLU B N 1
ATOM 4822 C CA . GLU B 1 241 ? -4.453 -14.109 -20.234 1 95.5 241 GLU B CA 1
ATOM 4823 C C . GLU B 1 241 ? -3.961 -14.852 -19 1 95.5 241 GLU B C 1
ATOM 4825 O O . GLU B 1 241 ? -4.434 -15.953 -18.703 1 95.5 241 GLU B O 1
ATOM 4830 N N . ALA B 1 242 ? -3.023 -14.258 -18.312 1 96.06 242 ALA B N 1
ATOM 4831 C CA . ALA B 1 242 ? -2.492 -14.875 -17.094 1 96.06 242 ALA B CA 1
ATOM 4832 C C . ALA B 1 242 ? -3.598 -15.109 -16.062 1 96.06 242 ALA B C 1
ATOM 4834 O O . ALA B 1 242 ? -3.713 -16.203 -15.508 1 96.06 242 ALA B O 1
ATOM 4835 N N . ALA B 1 243 ? -4.422 -14.086 -15.836 1 97.81 243 ALA B N 1
ATOM 4836 C CA . ALA B 1 243 ? -5.492 -14.172 -14.844 1 97.81 243 ALA B CA 1
ATOM 4837 C C . ALA B 1 243 ? -6.508 -15.25 -15.227 1 97.81 243 ALA B C 1
ATOM 4839 O O . ALA B 1 243 ? -6.977 -16 -14.367 1 97.81 243 ALA B O 1
ATOM 4840 N N . GLN B 1 244 ? -6.844 -15.312 -16.469 1 97.19 244 GLN B N 1
ATOM 4841 C CA . GLN B 1 244 ? -7.805 -16.312 -16.938 1 97.19 244 GLN B CA 1
ATOM 4842 C C . GLN B 1 244 ? -7.285 -17.719 -16.734 1 97.19 244 GLN B C 1
ATOM 4844 O O . GLN B 1 244 ? -8.039 -18.609 -16.328 1 97.19 244 GLN B O 1
ATOM 4849 N N . LEU B 1 245 ? -6.051 -17.922 -17.062 1 95.94 245 LEU B N 1
ATOM 4850 C CA . LEU B 1 245 ? -5.441 -19.234 -16.906 1 95.94 245 LEU B CA 1
ATOM 4851 C C . LEU B 1 245 ? -5.316 -19.594 -15.422 1 95.94 245 LEU B C 1
ATOM 4853 O O . LEU B 1 245 ? -5.449 -20.766 -15.047 1 95.94 245 LEU B O 1
ATOM 4857 N N . VAL B 1 246 ? -5.066 -18.609 -14.555 1 97.75 246 VAL B N 1
ATOM 4858 C CA . VAL B 1 246 ? -5 -18.828 -13.109 1 97.75 246 VAL B CA 1
ATOM 4859 C C . VAL B 1 246 ? -6.344 -19.344 -12.602 1 97.75 246 VAL B C 1
ATOM 4861 O O . VAL B 1 246 ? -6.395 -20.297 -11.82 1 97.75 246 VAL B O 1
ATOM 4864 N N . ILE B 1 247 ? -7.422 -18.703 -13.062 1 98.19 247 ILE B N 1
ATOM 4865 C CA . ILE B 1 247 ? -8.766 -19.109 -12.648 1 98.19 247 ILE B CA 1
ATOM 4866 C C . ILE B 1 247 ? -9.023 -20.547 -13.062 1 98.19 247 ILE B C 1
ATOM 4868 O O . ILE B 1 247 ? -9.508 -21.359 -12.258 1 98.19 247 ILE B O 1
ATOM 4872 N N . GLN B 1 248 ? -8.641 -20.891 -14.273 1 97.31 248 GLN B N 1
ATOM 4873 C CA . GLN B 1 248 ? -8.859 -22.25 -14.773 1 97.31 248 GLN B CA 1
ATOM 4874 C C . GLN B 1 248 ? -7.992 -23.266 -14.031 1 97.31 248 GLN B C 1
ATOM 4876 O O . GLN B 1 248 ? -8.453 -24.344 -13.68 1 97.31 248 GLN B O 1
ATOM 4881 N N . ALA B 1 249 ? -6.738 -22.906 -13.773 1 95.94 249 ALA B N 1
ATOM 4882 C CA . ALA B 1 249 ? -5.836 -23.781 -13.039 1 95.94 249 ALA B CA 1
ATOM 4883 C C . ALA B 1 249 ? -6.375 -24.062 -11.641 1 95.94 249 ALA B C 1
ATOM 4885 O O . ALA B 1 249 ? -6.262 -25.188 -11.141 1 95.94 249 ALA B O 1
ATOM 4886 N N . GLY B 1 250 ? -6.91 -23.031 -11.023 1 94.88 250 GLY B N 1
ATOM 4887 C CA . GLY B 1 250 ? -7.504 -23.203 -9.711 1 94.88 250 GLY B CA 1
ATOM 4888 C C . GLY B 1 250 ? -8.594 -24.25 -9.672 1 94.88 250 GLY B C 1
ATOM 4889 O O . GLY B 1 250 ? -8.734 -24.969 -8.688 1 94.88 250 GLY B O 1
ATOM 4890 N N . SER B 1 251 ? -9.266 -24.359 -10.703 1 95.19 251 SER B N 1
ATOM 4891 C CA . SER B 1 251 ? -10.383 -25.297 -10.797 1 95.19 251 SER B CA 1
ATOM 4892 C C . SER B 1 251 ? -9.898 -26.719 -11.055 1 95.19 251 SER B C 1
ATOM 4894 O O . SER B 1 251 ? -10.625 -27.672 -10.82 1 95.19 251 SER B O 1
ATOM 4896 N N . MET B 1 252 ? -8.688 -26.812 -11.484 1 93.62 252 MET B N 1
ATOM 4897 C CA . MET B 1 252 ? -8.133 -28.109 -11.844 1 93.62 252 MET B CA 1
ATOM 4898 C C . MET B 1 252 ? -7.406 -28.75 -10.664 1 93.62 252 MET B C 1
ATOM 4900 O O . MET B 1 252 ? -7.105 -29.938 -10.68 1 93.62 252 MET B O 1
ATOM 4904 N N . GLY B 1 253 ? -7.141 -27.922 -9.664 1 92.31 253 GLY B N 1
ATOM 4905 C CA . GLY B 1 253 ? -6.301 -28.375 -8.562 1 92.31 253 GLY B CA 1
ATOM 4906 C C . GLY B 1 253 ? -6.969 -29.406 -7.688 1 92.31 253 GLY B C 1
ATOM 4907 O O . GLY B 1 253 ? -8.172 -29.328 -7.426 1 92.31 253 GLY B O 1
ATOM 4908 N N . HIS B 1 254 ? -6.148 -30.391 -7.215 1 90.38 254 HIS B N 1
ATOM 4909 C CA . HIS B 1 254 ? -6.637 -31.422 -6.312 1 90.38 254 HIS B CA 1
ATOM 4910 C C . HIS B 1 254 ? -6 -31.297 -4.934 1 90.38 254 HIS B C 1
ATOM 4912 O O . HIS B 1 254 ? -6.332 -32.062 -4.02 1 90.38 254 HIS B O 1
ATOM 4918 N N . GLY B 1 255 ? -5.082 -30.391 -4.812 1 92.19 255 GLY B N 1
ATOM 4919 C CA . GLY B 1 255 ? -4.363 -30.188 -3.564 1 92.19 255 GLY B CA 1
ATOM 4920 C C . GLY B 1 255 ? -2.859 -30.344 -3.711 1 92.19 255 GLY B C 1
ATOM 4921 O O . GLY B 1 255 ? -2.377 -31.406 -4.125 1 92.19 255 GLY B O 1
ATOM 4922 N N . GLY B 1 256 ? -2.133 -29.266 -3.389 1 93.69 256 GLY B N 1
ATOM 4923 C CA . GLY B 1 256 ? -0.681 -29.312 -3.434 1 93.69 256 GLY B CA 1
ATOM 4924 C C . GLY B 1 256 ? -0.123 -29.141 -4.836 1 93.69 256 GLY B C 1
ATOM 4925 O O . GLY B 1 256 ? 1.094 -29.172 -5.031 1 93.69 256 GLY B O 1
ATOM 4926 N N . ASP B 1 257 ? -0.958 -28.922 -5.797 1 93.81 257 ASP B N 1
ATOM 4927 C CA . ASP B 1 257 ? -0.547 -28.859 -7.195 1 93.81 257 ASP B CA 1
ATOM 4928 C C . ASP B 1 257 ? 0.224 -27.562 -7.477 1 93.81 257 ASP B C 1
ATOM 4930 O O . ASP B 1 257 ? -0.128 -26.5 -6.965 1 93.81 257 ASP B O 1
ATOM 4934 N N . VAL B 1 258 ? 1.264 -27.766 -8.18 1 95.19 258 VAL B N 1
ATOM 4935 C CA . VAL B 1 258 ? 1.978 -26.625 -8.766 1 95.19 2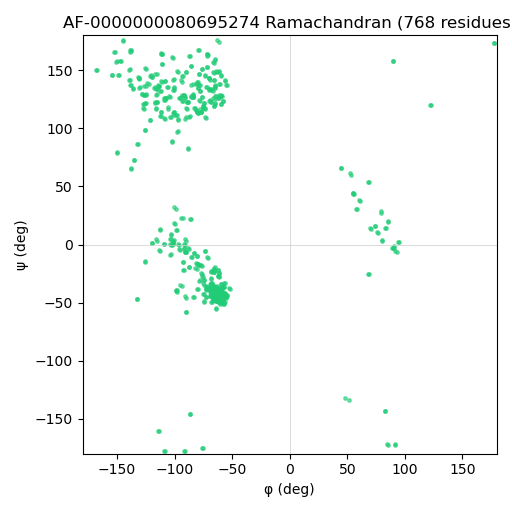58 VAL B CA 1
ATOM 4936 C C . VAL B 1 258 ? 1.77 -26.609 -10.273 1 95.19 258 VAL B C 1
ATOM 4938 O O . VAL B 1 258 ? 2.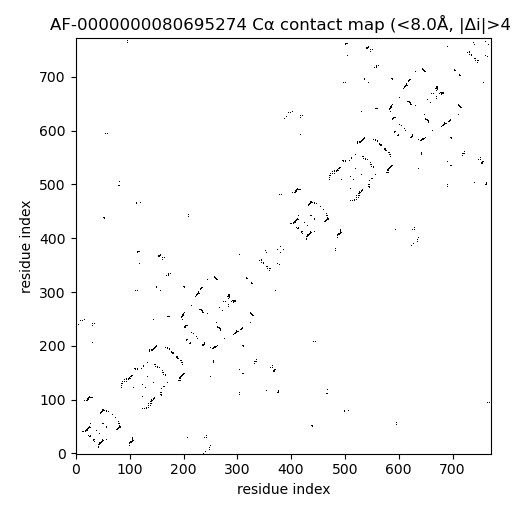256 -27.5 -10.984 1 95.19 258 VAL B O 1
ATOM 4941 N N . PHE B 1 259 ? 0.997 -25.656 -10.742 1 96.12 259 PHE B N 1
ATOM 4942 C CA . PHE B 1 259 ? 0.758 -25.5 -12.172 1 96.12 259 PHE B CA 1
ATOM 4943 C C . PHE B 1 259 ? 1.674 -24.438 -12.758 1 96.12 259 PHE B C 1
ATOM 4945 O O . PHE B 1 259 ? 2.055 -23.484 -12.062 1 96.12 259 PHE B O 1
ATOM 4952 N N . VAL B 1 260 ? 2.02 -24.594 -13.945 1 95.5 260 VAL B N 1
ATOM 4953 C CA . VAL B 1 260 ? 2.84 -23.656 -14.695 1 95.5 260 VAL B CA 1
ATOM 4954 C C . VAL B 1 260 ? 2.139 -23.281 -16 1 95.5 260 VAL B C 1
ATOM 4956 O O . VAL B 1 260 ? 1.71 -24.156 -16.75 1 95.5 260 VAL B O 1
ATOM 4959 N N . LEU B 1 261 ? 2.043 -22.031 -16.188 1 94.19 261 LEU B N 1
ATOM 4960 C CA . LEU B 1 261 ? 1.417 -21.594 -17.438 1 94.19 261 LEU B CA 1
ATOM 4961 C C . LEU B 1 261 ? 2.412 -21.641 -18.594 1 94.19 261 LEU B C 1
ATOM 4963 O O . LEU B 1 261 ? 3.588 -21.297 -18.406 1 94.19 261 LEU B O 1
ATOM 4967 N N . ASP B 1 262 ? 1.939 -22.094 -19.672 1 91.75 262 ASP B N 1
ATOM 4968 C CA . ASP B 1 262 ? 2.746 -22.031 -20.891 1 91.75 262 ASP B CA 1
ATOM 4969 C C . ASP B 1 262 ? 2.826 -20.594 -21.422 1 91.75 262 ASP B C 1
ATOM 4971 O O . ASP B 1 262 ? 1.858 -20.094 -21.984 1 91.75 262 ASP B O 1
ATOM 4975 N N . MET B 1 263 ? 3.979 -20.016 -21.312 1 91.75 263 MET B N 1
ATOM 4976 C CA . MET B 1 263 ? 4.137 -18.609 -21.688 1 91.75 263 MET B CA 1
ATOM 4977 C C . MET B 1 263 ? 4.812 -18.484 -23.047 1 91.75 263 MET B C 1
ATOM 4979 O O . MET B 1 263 ? 5.078 -17.375 -23.5 1 91.75 263 MET B O 1
ATOM 4983 N N . GLY B 1 264 ? 5.148 -19.578 -23.656 1 89.25 264 GLY B N 1
ATOM 4984 C CA . GLY B 1 264 ? 5.801 -19.547 -24.953 1 89.25 264 GLY B CA 1
ATOM 4985 C C . GLY B 1 264 ? 7.301 -19.328 -24.859 1 89.25 264 GLY B C 1
ATOM 4986 O O . GLY B 1 264 ? 7.961 -19.906 -23.984 1 89.25 264 GLY B O 1
ATOM 4987 N N . GLU B 1 265 ? 7.855 -18.594 -25.781 1 91.06 265 GLU B N 1
ATOM 4988 C CA . GLU B 1 265 ? 9.297 -18.359 -25.875 1 91.06 265 GLU B CA 1
ATOM 4989 C C . GLU B 1 265 ? 9.695 -17.078 -25.156 1 91.06 265 GLU B C 1
ATOM 4991 O O . GLU B 1 265 ? 8.977 -16.078 -25.219 1 91.06 265 GLU B O 1
ATOM 4996 N N . PRO B 1 266 ? 10.797 -17.156 -24.5 1 93.5 266 PRO B N 1
ATOM 4997 C CA . PRO B 1 266 ? 11.266 -15.922 -23.859 1 93.5 266 PRO B CA 1
ATOM 4998 C C . PRO B 1 266 ? 11.648 -14.844 -24.875 1 93.5 266 PRO B C 1
ATOM 5000 O O . PRO B 1 266 ? 12.031 -15.172 -26.016 1 93.5 266 PRO B O 1
ATOM 5003 N N . VAL B 1 267 ? 11.609 -13.633 -24.438 1 94.25 267 VAL B N 1
ATOM 5004 C CA . VAL B 1 267 ? 11.898 -12.477 -25.281 1 94.25 267 VAL B CA 1
ATOM 5005 C C . VAL B 1 267 ? 13.117 -11.742 -24.75 1 94.25 267 VAL B C 1
ATOM 5007 O O . VAL B 1 267 ? 13.258 -11.539 -23.547 1 94.25 267 VAL B O 1
ATOM 5010 N N . LYS B 1 268 ? 13.961 -11.406 -25.688 1 96.69 268 LYS B N 1
ATOM 5011 C CA . LYS B 1 268 ? 15.078 -10.555 -25.297 1 96.69 268 LYS B CA 1
ATOM 5012 C C . LYS B 1 268 ? 14.602 -9.141 -24.969 1 96.69 268 LYS B C 1
ATOM 5014 O O . LYS B 1 268 ? 13.883 -8.523 -25.75 1 96.69 268 LYS B O 1
ATOM 5019 N N . ILE B 1 269 ? 15.062 -8.609 -23.891 1 97.06 269 ILE B N 1
ATOM 5020 C CA . ILE B 1 269 ? 14.578 -7.309 -23.438 1 97.06 269 ILE B CA 1
ATOM 5021 C C . ILE B 1 269 ? 15.039 -6.219 -24.391 1 97.06 269 ILE B C 1
ATOM 5023 O O . ILE B 1 269 ? 14.32 -5.25 -24.641 1 97.06 269 ILE B O 1
ATOM 5027 N N . VAL B 1 270 ? 16.266 -6.406 -24.984 1 97.5 270 VAL B N 1
ATOM 5028 C CA . VAL B 1 270 ? 16.797 -5.422 -25.922 1 97.5 270 VAL B CA 1
ATOM 5029 C C . VAL B 1 270 ? 15.898 -5.359 -27.156 1 97.5 270 VAL B C 1
ATOM 5031 O O . VAL B 1 270 ? 15.672 -4.285 -27.719 1 97.5 270 VAL B O 1
ATOM 5034 N N . GLU B 1 271 ? 15.422 -6.508 -27.578 1 96.38 271 GLU B N 1
ATOM 5035 C CA . GLU B 1 271 ? 14.516 -6.543 -28.734 1 96.38 271 GLU B CA 1
ATOM 5036 C C . GLU B 1 271 ? 13.195 -5.844 -28.422 1 96.38 271 GLU B C 1
ATOM 5038 O O . GLU B 1 271 ? 12.625 -5.164 -29.266 1 96.38 271 GLU B O 1
ATOM 5043 N N . LEU B 1 272 ? 12.766 -6.066 -27.172 1 96.12 272 LEU B N 1
ATOM 5044 C CA . LEU B 1 272 ? 11.562 -5.367 -26.734 1 96.12 272 LEU B CA 1
ATOM 5045 C C . LEU B 1 272 ? 11.781 -3.859 -26.734 1 96.12 272 LEU B C 1
ATOM 5047 O O . LEU B 1 272 ? 10.914 -3.104 -27.172 1 96.12 272 LEU B O 1
ATOM 5051 N N . ALA B 1 273 ? 12.906 -3.436 -26.297 1 97.62 273 ALA B N 1
ATOM 5052 C CA . ALA B 1 273 ? 13.266 -2.02 -26.281 1 97.62 273 ALA B CA 1
ATOM 5053 C C . ALA B 1 273 ? 13.266 -1.439 -27.703 1 97.62 273 ALA B C 1
ATOM 5055 O O . ALA B 1 273 ? 12.68 -0.383 -27.938 1 97.62 273 ALA B O 1
ATOM 5056 N N . GLU B 1 274 ? 13.914 -2.16 -28.562 1 97.25 274 GLU B N 1
ATOM 5057 C CA . GLU B 1 274 ? 14 -1.719 -29.953 1 97.25 274 GLU B CA 1
ATOM 5058 C C . GLU B 1 274 ? 12.617 -1.61 -30.578 1 97.25 274 GLU B C 1
ATOM 5060 O O . GLU B 1 274 ? 12.32 -0.628 -31.266 1 97.25 274 GLU B O 1
ATOM 5065 N N . LYS B 1 275 ? 11.891 -2.594 -30.359 1 96.19 275 LYS B N 1
ATOM 5066 C CA . LYS B 1 275 ? 10.539 -2.609 -30.906 1 96.19 275 LYS B CA 1
ATOM 5067 C C . LYS B 1 275 ? 9.727 -1.419 -30.391 1 96.19 275 LYS B C 1
ATOM 5069 O O . LYS B 1 275 ? 8.984 -0.792 -31.156 1 96.19 275 LYS B O 1
ATOM 5074 N N . MET B 1 276 ? 9.852 -1.098 -29.109 1 96.56 276 MET B N 1
ATOM 5075 C CA . MET B 1 276 ? 9.086 -0.007 -28.5 1 96.56 276 MET B CA 1
ATOM 5076 C C . MET B 1 276 ? 9.547 1.343 -29.047 1 96.56 276 MET B C 1
ATOM 5078 O O . MET B 1 276 ? 8.734 2.244 -29.25 1 96.56 276 MET B O 1
ATOM 5082 N N . ILE B 1 277 ? 10.82 1.477 -29.297 1 97.19 277 ILE B N 1
ATOM 5083 C CA . ILE B 1 277 ? 11.352 2.699 -29.891 1 97.19 277 ILE B CA 1
ATOM 5084 C C . ILE B 1 277 ? 10.766 2.895 -31.281 1 97.19 277 ILE B C 1
ATOM 5086 O O . ILE B 1 277 ? 10.25 3.967 -31.609 1 97.19 277 ILE B O 1
ATOM 5090 N N . HIS B 1 278 ? 10.758 1.825 -32.062 1 96.69 278 HIS B N 1
ATOM 5091 C CA . HIS B 1 278 ? 10.25 1.881 -33.406 1 96.69 278 HIS B CA 1
ATOM 5092 C C . HIS B 1 278 ? 8.758 2.184 -33.438 1 96.69 278 HIS B C 1
ATOM 5094 O O . HIS B 1 278 ? 8.289 2.973 -34.25 1 96.69 278 HIS B O 1
ATOM 5100 N N . LEU B 1 279 ? 8.062 1.586 -32.562 1 96.31 279 LEU B N 1
ATOM 5101 C CA . LEU B 1 279 ? 6.617 1.775 -32.5 1 96.31 279 LEU B CA 1
ATOM 5102 C C . LEU B 1 279 ? 6.273 3.213 -32.125 1 96.31 279 LEU B C 1
ATOM 5104 O O . LEU B 1 279 ? 5.168 3.686 -32.406 1 96.31 279 LEU B O 1
ATOM 5108 N N . SER B 1 280 ? 7.156 3.887 -31.516 1 96.88 280 SER B N 1
ATOM 5109 C CA . SER B 1 280 ? 6.945 5.273 -31.109 1 96.88 280 SER B CA 1
ATOM 5110 C C . SER B 1 280 ? 7.344 6.234 -32.219 1 96.88 280 SER B C 1
ATOM 5112 O O . SER B 1 280 ? 7.32 7.453 -32.031 1 96.88 280 SER B O 1
ATOM 5114 N N . GLY B 1 281 ? 7.859 5.688 -33.312 1 96.75 281 GLY B N 1
ATOM 5115 C CA . GLY B 1 281 ? 8.227 6.5 -34.469 1 96.75 281 GLY B CA 1
ATOM 5116 C C . GLY B 1 281 ? 9.625 7.082 -34.344 1 96.75 281 GLY B C 1
ATOM 5117 O O . GLY B 1 281 ? 9.945 8.078 -35 1 96.75 281 GLY B O 1
ATOM 5118 N N . LEU B 1 282 ? 10.391 6.508 -33.531 1 97.69 282 LEU B N 1
ATOM 5119 C CA . LEU B 1 282 ? 11.734 7.023 -33.281 1 97.69 282 LEU B CA 1
ATOM 5120 C C . LEU B 1 282 ? 12.781 6.074 -33.844 1 97.69 282 LEU B C 1
ATOM 5122 O O . LEU B 1 282 ? 12.539 4.875 -34 1 97.69 282 LEU B O 1
ATOM 5126 N N . ALA B 1 283 ? 13.945 6.586 -34.156 1 97.31 283 ALA B N 1
ATOM 5127 C CA . ALA B 1 283 ? 15.086 5.797 -34.625 1 97.31 283 ALA B CA 1
ATOM 5128 C C . ALA B 1 283 ? 16.094 5.551 -33.531 1 97.31 283 ALA B C 1
ATOM 5130 O O . ALA B 1 283 ? 16.328 6.438 -32.688 1 97.31 283 ALA B O 1
ATOM 5131 N N . ILE B 1 284 ? 16.625 4.375 -33.562 1 97.25 284 ILE B N 1
ATOM 5132 C CA . ILE B 1 284 ? 17.609 4.008 -32.531 1 97.25 284 ILE B CA 1
ATOM 5133 C C . ILE B 1 284 ? 18.953 4.688 -32.844 1 97.25 284 ILE B C 1
ATOM 5135 O O . ILE B 1 284 ? 19.438 4.605 -33.969 1 97.25 284 ILE B O 1
ATOM 5139 N N . ARG B 1 285 ? 19.438 5.375 -31.859 1 97.56 285 ARG B N 1
ATOM 5140 C CA . ARG B 1 285 ? 20.781 5.926 -31.953 1 97.56 285 ARG B CA 1
ATOM 5141 C C . ARG B 1 285 ? 21.828 4.879 -31.578 1 97.56 285 ARG B C 1
ATOM 5143 O O . ARG B 1 285 ? 21.766 4.285 -30.5 1 97.56 285 ARG B O 1
ATOM 5150 N N . SER B 1 286 ? 22.688 4.531 -32.531 1 94.88 286 SER B N 1
ATOM 5151 C CA . SER B 1 286 ? 23.75 3.533 -32.375 1 94.88 286 SER B CA 1
ATOM 5152 C C . SER B 1 286 ? 25 3.916 -33.156 1 94.88 286 SER B C 1
ATOM 5154 O O . SER B 1 286 ? 25.031 4.969 -33.781 1 94.88 286 SER B O 1
ATOM 5156 N N . GLU B 1 287 ? 26.016 3.111 -32.969 1 93.62 287 GLU B N 1
ATOM 5157 C CA . GLU B 1 287 ? 27.234 3.355 -33.75 1 93.62 287 GLU B CA 1
ATOM 5158 C C . GLU B 1 287 ? 26.922 3.326 -35.25 1 93.62 287 GLU B C 1
ATOM 5160 O O . GLU B 1 287 ? 27.5 4.105 -36.031 1 93.62 287 GLU B O 1
ATOM 5165 N N . LYS B 1 288 ? 26.047 2.455 -35.594 1 92.88 288 LYS B N 1
ATOM 5166 C CA . LYS B 1 288 ? 25.656 2.291 -37 1 92.88 288 LYS B CA 1
ATOM 5167 C C . LYS B 1 288 ? 24.719 3.412 -37.469 1 92.88 288 LYS B C 1
ATOM 5169 O O . LYS B 1 288 ? 24.625 3.705 -38.656 1 92.88 288 LYS B O 1
ATOM 5174 N N . ASN B 1 289 ? 24.031 3.996 -36.562 1 95.12 289 ASN B N 1
ATOM 5175 C CA . ASN B 1 289 ? 23.109 5.094 -36.812 1 95.12 289 ASN B CA 1
ATOM 5176 C C . ASN B 1 289 ? 23.266 6.211 -35.781 1 95.12 289 ASN B C 1
ATOM 5178 O O . ASN B 1 289 ? 22.391 6.418 -34.938 1 95.12 289 ASN B O 1
ATOM 5182 N N . PRO B 1 290 ? 24.375 7.02 -35.844 1 94.38 290 PRO B N 1
ATOM 5183 C CA . PRO B 1 290 ? 24.703 8.023 -34.844 1 94.38 290 PRO B CA 1
ATOM 5184 C C . PRO B 1 290 ? 23.672 9.156 -34.781 1 94.38 290 PRO B C 1
ATOM 5186 O O . PRO B 1 290 ? 23.609 9.883 -33.781 1 94.38 290 PRO B O 1
ATOM 5189 N N . HIS B 1 291 ? 22.875 9.344 -35.781 1 94.94 291 HIS B N 1
ATOM 5190 C CA . HIS B 1 291 ? 21.906 10.445 -35.812 1 94.94 291 HIS B CA 1
ATOM 5191 C C . HIS B 1 291 ? 20.516 9.969 -35.406 1 94.94 291 HIS B C 1
ATOM 5193 O O . HIS B 1 291 ? 19.531 10.68 -35.625 1 94.94 291 HIS B O 1
ATOM 5199 N N . GLY B 1 292 ? 20.406 8.805 -34.875 1 95.81 292 GLY B N 1
ATOM 5200 C CA . GLY B 1 292 ? 19.141 8.312 -34.375 1 95.81 292 GLY B CA 1
ATOM 5201 C C . GLY B 1 292 ? 18.562 9.156 -33.25 1 95.81 292 GLY B C 1
ATOM 5202 O O . GLY B 1 292 ? 19.234 10.055 -32.75 1 95.81 292 GLY B O 1
ATOM 5203 N N . ASP B 1 293 ? 17.391 8.898 -32.781 1 97.19 293 ASP B N 1
ATOM 5204 C CA . ASP B 1 293 ? 16.641 9.719 -31.844 1 97.19 293 ASP B CA 1
ATOM 5205 C C . ASP B 1 293 ? 16.953 9.328 -30.406 1 97.19 293 ASP B C 1
ATOM 5207 O O . ASP B 1 293 ? 17.078 10.188 -29.531 1 97.19 293 ASP B O 1
ATOM 5211 N N . ILE B 1 294 ? 16.969 8.047 -30.109 1 97.44 294 ILE B N 1
ATOM 5212 C CA . ILE B 1 294 ? 17.031 7.566 -28.719 1 97.44 294 ILE B CA 1
ATOM 5213 C C . ILE B 1 294 ? 18 6.391 -28.625 1 97.44 294 ILE B C 1
ATOM 5215 O O . ILE B 1 294 ? 18.031 5.523 -29.5 1 97.44 294 ILE B O 1
ATOM 5219 N N . SER B 1 295 ? 18.859 6.27 -27.641 1 97.5 295 SER B N 1
ATOM 5220 C CA . SER B 1 295 ? 19.844 5.203 -27.469 1 97.5 295 SER B CA 1
ATOM 5221 C C . SER B 1 295 ? 19.375 4.18 -26.438 1 97.5 295 SER B C 1
ATOM 5223 O O . SER B 1 295 ? 18.422 4.43 -25.703 1 97.5 295 SER B O 1
ATOM 5225 N N . ILE B 1 296 ? 19.922 3 -26.438 1 97.88 296 ILE B N 1
ATOM 5226 C CA . ILE B 1 296 ? 19.766 1.959 -25.422 1 97.88 296 ILE B CA 1
ATOM 5227 C C . ILE B 1 296 ? 21.047 1.814 -24.625 1 97.88 296 ILE B C 1
ATOM 5229 O O . ILE B 1 296 ? 22.141 1.68 -25.188 1 97.88 296 ILE B O 1
ATOM 5233 N N . GLU B 1 297 ? 20.906 1.941 -23.328 1 96.88 297 GLU B N 1
ATOM 5234 C CA . GLU B 1 297 ? 22.062 1.818 -22.453 1 96.88 297 GLU B CA 1
ATOM 5235 C C . GLU B 1 297 ? 21.953 0.582 -21.562 1 96.88 297 GLU B C 1
ATOM 5237 O O . GLU B 1 297 ? 20.859 0.271 -21.062 1 96.88 297 GLU B O 1
ATOM 5242 N N . PHE B 1 298 ? 23.016 -0.12 -21.438 1 97.19 298 PHE B N 1
ATOM 5243 C CA . PHE B 1 298 ? 23.078 -1.304 -20.594 1 97.19 298 PHE B CA 1
ATOM 5244 C C . PHE B 1 298 ? 23.578 -0.949 -19.203 1 97.19 298 PHE B C 1
ATOM 5246 O O . PHE B 1 298 ? 24.656 -0.385 -19.047 1 97.19 298 PHE B O 1
ATOM 5253 N N . THR B 1 299 ? 22.812 -1.274 -18.188 1 94.75 299 THR B N 1
ATOM 5254 C CA . THR B 1 299 ? 23.078 -0.784 -16.844 1 94.75 299 THR B CA 1
ATOM 5255 C C . THR B 1 299 ? 23.703 -1.877 -15.984 1 94.75 299 THR B C 1
ATOM 5257 O O . THR B 1 299 ? 24.172 -1.61 -14.883 1 94.75 299 THR B O 1
ATOM 5260 N N . GLY B 1 300 ? 23.734 -3.088 -16.484 1 93.81 300 GLY B N 1
ATOM 5261 C CA . GLY B 1 300 ? 24.203 -4.207 -15.68 1 93.81 300 GLY B CA 1
ATOM 5262 C C . GLY B 1 300 ? 23.094 -4.883 -14.891 1 93.81 300 GLY B C 1
ATOM 5263 O O . GLY B 1 300 ? 22.078 -4.266 -14.594 1 93.81 300 GLY B O 1
ATOM 5264 N N . LEU B 1 301 ? 23.359 -6.137 -14.523 1 92.12 301 LEU B N 1
ATOM 5265 C CA . LEU B 1 301 ? 22.391 -6.867 -13.719 1 92.12 301 LEU B CA 1
ATOM 5266 C C . LEU B 1 301 ? 22.297 -6.277 -12.312 1 92.12 301 LEU B C 1
ATOM 5268 O O . LEU B 1 301 ? 23.312 -5.898 -11.727 1 92.12 301 LEU B O 1
ATOM 5272 N N . ARG B 1 302 ? 21.234 -6.102 -11.906 1 89.62 302 ARG B N 1
ATOM 5273 C CA . ARG B 1 302 ? 20.984 -5.641 -10.547 1 89.62 302 ARG B CA 1
ATOM 5274 C C . ARG B 1 302 ? 21.094 -6.785 -9.547 1 89.62 302 ARG B C 1
ATOM 5276 O O . ARG B 1 302 ? 21.078 -7.957 -9.93 1 89.62 302 ARG B O 1
ATOM 5283 N N . PRO B 1 303 ? 21.156 -6.504 -8.195 1 88.44 303 PRO B N 1
ATOM 5284 C CA . PRO B 1 303 ? 21.297 -7.562 -7.199 1 88.44 303 PRO B CA 1
ATOM 5285 C C . PRO B 1 303 ? 20.156 -8.578 -7.238 1 88.44 303 PRO B C 1
ATOM 5287 O O . PRO B 1 303 ? 18.984 -8.195 -7.145 1 88.44 303 PRO B O 1
ATOM 5290 N N . GLY B 1 304 ? 20.547 -9.836 -7.473 1 88.38 304 GLY B N 1
ATOM 5291 C CA . GLY B 1 304 ? 19.578 -10.93 -7.406 1 88.38 304 GLY B CA 1
ATOM 5292 C C . GLY B 1 304 ? 18.922 -11.219 -8.742 1 88.38 304 GLY B C 1
ATOM 5293 O O . GLY B 1 304 ? 18.156 -12.172 -8.859 1 88.38 304 GLY B O 1
ATOM 5294 N N . GLU B 1 305 ? 19.219 -10.461 -9.742 1 90.81 305 GLU B N 1
ATOM 5295 C CA . GLU B 1 305 ? 18.562 -10.641 -11.031 1 90.81 305 GLU B CA 1
ATOM 5296 C C . GLU B 1 305 ? 19.25 -11.734 -11.852 1 90.81 305 GLU B C 1
ATOM 5298 O O . GLU B 1 305 ? 20.469 -11.812 -11.891 1 90.81 305 GLU B O 1
ATOM 5303 N N . LYS B 1 306 ? 18.359 -12.586 -12.516 1 90.5 306 LYS B N 1
ATOM 5304 C CA . LYS B 1 306 ? 18.828 -13.633 -13.422 1 90.5 306 LYS B CA 1
ATOM 5305 C C . LYS B 1 306 ? 18.859 -13.141 -14.859 1 90.5 306 LYS B C 1
ATOM 5307 O O . LYS B 1 306 ? 17.984 -12.383 -15.281 1 90.5 306 LYS B O 1
ATOM 5312 N N . LEU B 1 307 ? 19.875 -13.688 -15.5 1 91.94 307 LEU B N 1
ATOM 5313 C CA . LEU B 1 307 ? 19.906 -13.414 -16.938 1 91.94 307 LEU B CA 1
ATOM 5314 C C . LEU B 1 307 ? 18.75 -14.109 -17.641 1 91.94 307 LEU B C 1
ATOM 5316 O O . LEU B 1 307 ? 18.078 -13.492 -18.469 1 91.94 307 LEU B O 1
ATOM 5320 N N . TYR B 1 308 ? 18.516 -15.398 -17.25 1 91.44 308 TYR B N 1
ATOM 5321 C CA . TYR B 1 308 ? 17.453 -16.203 -17.828 1 91.44 308 TYR B CA 1
ATOM 5322 C C . TYR B 1 308 ? 16.578 -16.812 -16.75 1 91.44 308 TYR B C 1
ATOM 5324 O O . TYR B 1 308 ? 17.094 -17.375 -15.773 1 91.44 308 TYR B O 1
ATOM 5332 N N . GLU B 1 309 ? 15.297 -16.625 -16.906 1 90.38 309 GLU B N 1
ATOM 5333 C CA . GLU B 1 309 ? 14.352 -17.266 -15.992 1 90.38 309 GLU B CA 1
ATOM 5334 C C . GLU B 1 309 ? 13.93 -18.641 -16.516 1 90.38 309 GLU B C 1
ATOM 5336 O O . GLU B 1 309 ? 13.914 -18.875 -17.719 1 90.38 309 GLU B O 1
ATOM 5341 N N . GLU B 1 310 ? 13.656 -19.547 -15.578 1 86.56 310 GLU B N 1
ATOM 5342 C CA . GLU B 1 310 ? 13.18 -20.875 -15.914 1 86.56 310 GLU B CA 1
ATOM 5343 C C . GLU B 1 310 ? 11.75 -21.094 -15.422 1 86.56 310 GLU B C 1
ATOM 5345 O O . GLU B 1 310 ? 11.391 -20.641 -14.328 1 86.56 310 GLU B O 1
ATOM 5350 N N . LEU B 1 311 ? 10.984 -21.656 -16.25 1 80.06 311 LEU B N 1
ATOM 5351 C CA . LEU B 1 311 ? 9.617 -21.984 -15.844 1 80.06 311 LEU B CA 1
ATOM 5352 C C . LEU B 1 311 ? 9.531 -23.406 -15.328 1 80.06 311 LEU B C 1
ATOM 5354 O O . LEU B 1 311 ? 8.742 -23.703 -14.422 1 80.06 311 LEU B O 1
ATOM 5358 N N . LEU B 1 312 ? 10.281 -24.281 -15.906 1 78.38 312 LEU B N 1
ATOM 5359 C CA . LEU B 1 312 ? 10.203 -25.703 -15.609 1 78.38 312 LEU B CA 1
ATOM 5360 C C . LEU B 1 312 ? 11.586 -26.297 -15.352 1 78.38 312 LEU B C 1
ATOM 5362 O O . LEU B 1 312 ? 12.586 -25.766 -15.852 1 78.38 312 LEU B O 1
ATOM 5366 N N . ILE B 1 313 ? 11.539 -27.203 -14.414 1 71.06 313 ILE B N 1
ATOM 5367 C CA . ILE B 1 313 ? 12.789 -27.891 -14.133 1 71.06 313 ILE B CA 1
ATOM 5368 C C . ILE B 1 313 ? 12.773 -29.266 -14.789 1 71.06 313 ILE B C 1
ATOM 5370 O O . ILE B 1 313 ? 12.008 -30.156 -14.375 1 71.06 313 ILE B O 1
ATOM 5374 N N . GLY B 1 314 ? 13.609 -29.422 -15.75 1 67.69 314 GLY B N 1
ATOM 5375 C CA . GLY B 1 314 ? 13.875 -30.734 -16.344 1 67.69 314 GLY B CA 1
ATOM 5376 C C . GLY B 1 314 ? 12.609 -31.5 -16.688 1 67.69 314 GLY B C 1
ATOM 5377 O O . GLY B 1 314 ? 11.703 -30.953 -17.312 1 67.69 314 GLY B O 1
ATOM 5378 N N . ASP B 1 315 ? 12.602 -32.75 -16.281 1 68.69 315 ASP B N 1
ATOM 5379 C CA . ASP B 1 315 ? 11.562 -33.719 -16.656 1 68.69 315 ASP B CA 1
ATOM 5380 C C . ASP B 1 315 ? 10.461 -33.781 -15.602 1 68.69 315 ASP B C 1
ATOM 5382 O O . ASP B 1 315 ? 9.664 -34.719 -15.57 1 68.69 315 ASP B O 1
ATOM 5386 N N . ASN B 1 316 ? 10.336 -32.719 -14.844 1 78.25 316 ASN B N 1
ATOM 5387 C CA . ASN B 1 316 ? 9.383 -32.75 -13.734 1 78.25 316 ASN B CA 1
ATOM 5388 C C . ASN B 1 316 ? 8.086 -32.031 -14.094 1 78.25 316 ASN B C 1
ATOM 5390 O O . ASN B 1 316 ? 7.488 -31.375 -13.25 1 78.25 316 ASN B O 1
ATOM 5394 N N . VAL B 1 317 ? 7.797 -32.156 -15.383 1 80.38 317 VAL B N 1
ATOM 5395 C CA . VAL B 1 317 ? 6.582 -31.484 -15.812 1 80.38 317 VAL B CA 1
ATOM 5396 C C . VAL B 1 317 ? 5.664 -32.469 -16.531 1 80.38 317 VAL B C 1
ATOM 5398 O O . VAL B 1 317 ? 6.129 -33.312 -17.297 1 80.38 317 VAL B O 1
ATOM 5401 N N . VAL B 1 318 ? 4.41 -32.375 -16.203 1 86.44 318 VAL B N 1
ATOM 5402 C CA . VAL B 1 318 ? 3.404 -33.219 -16.828 1 86.44 318 VAL B CA 1
ATOM 5403 C C . VAL B 1 318 ? 2.311 -32.375 -17.453 1 86.44 318 VAL B C 1
ATOM 5405 O O . VAL B 1 318 ? 1.925 -31.344 -16.875 1 86.44 318 VAL B O 1
ATOM 5408 N N . ALA B 1 319 ? 1.901 -32.781 -18.578 1 88.94 319 ALA B N 1
ATOM 5409 C CA . ALA B 1 319 ? 0.794 -32.094 -19.234 1 88.94 319 ALA B CA 1
ATOM 5410 C C . ALA B 1 319 ? -0.505 -32.25 -18.469 1 88.94 319 ALA B C 1
ATOM 5412 O O . ALA B 1 319 ? -0.686 -33.25 -17.766 1 88.94 319 ALA B O 1
ATOM 5413 N N . THR B 1 320 ? -1.329 -31.234 -18.562 1 92.38 320 THR B N 1
ATOM 5414 C CA . THR B 1 320 ? -2.676 -31.344 -18 1 92.38 320 THR B CA 1
ATOM 5415 C C . THR B 1 320 ? -3.713 -31.422 -19.125 1 92.38 320 THR B C 1
ATOM 5417 O O . THR B 1 320 ? -3.361 -31.547 -20.297 1 92.38 320 THR B O 1
ATOM 5420 N N . GLU B 1 321 ? -4.996 -31.484 -18.703 1 88.56 321 GLU B N 1
ATOM 5421 C CA . GLU B 1 321 ? -6.066 -31.484 -19.688 1 88.56 321 GLU B CA 1
ATOM 5422 C C . GLU B 1 321 ? -6.133 -30.172 -20.453 1 88.56 321 GLU B C 1
ATOM 5424 O O . GLU B 1 321 ? -6.656 -30.109 -21.562 1 88.56 321 GLU B O 1
ATOM 5429 N N . HIS B 1 322 ? -5.645 -29.141 -19.906 1 91.38 322 HIS B N 1
ATOM 5430 C CA . HIS B 1 322 ? -5.629 -27.828 -20.562 1 91.38 322 HIS B CA 1
ATOM 5431 C C . HIS B 1 322 ? -4.312 -27.594 -21.297 1 91.38 322 HIS B C 1
ATOM 5433 O O . HIS B 1 322 ? -3.236 -27.688 -20.703 1 91.38 322 HIS B O 1
ATOM 5439 N N . PRO B 1 323 ? -4.324 -27.234 -22.484 1 90.88 323 PRO B N 1
ATOM 5440 C CA . PRO B 1 323 ? -3.111 -27.172 -23.297 1 90.88 323 PRO B CA 1
ATOM 5441 C C . PRO B 1 323 ? -2.141 -26.094 -22.828 1 90.88 323 PRO B C 1
ATOM 5443 O O . PRO B 1 323 ? -0.937 -26.188 -23.078 1 90.88 323 PRO B O 1
ATOM 5446 N N . MET B 1 324 ? -2.596 -25.062 -22.125 1 93.06 324 MET B N 1
ATOM 5447 C CA . MET B 1 324 ? -1.744 -23.953 -21.719 1 93.06 324 MET B CA 1
ATOM 5448 C C . MET B 1 324 ? -1.322 -24.078 -20.266 1 93.06 324 MET B C 1
ATOM 5450 O O . MET B 1 324 ? -0.655 -23.188 -19.719 1 93.06 324 MET B O 1
ATOM 5454 N N . ILE B 1 325 ? -1.694 -25.094 -19.609 1 94.12 325 ILE B N 1
ATOM 5455 C CA . ILE B 1 325 ? -1.395 -25.281 -18.188 1 94.12 325 ILE B CA 1
ATOM 5456 C C . ILE B 1 325 ? -0.7 -26.625 -18 1 94.12 325 ILE B C 1
ATOM 5458 O O . ILE B 1 325 ? -1.225 -27.672 -18.391 1 94.12 325 ILE B O 1
ATOM 5462 N N . MET B 1 326 ? 0.432 -26.578 -17.469 1 93.81 326 MET B N 1
ATOM 5463 C CA . MET B 1 326 ? 1.19 -27.781 -17.125 1 93.81 326 MET B CA 1
ATOM 5464 C C . MET B 1 326 ? 1.28 -27.953 -15.609 1 93.81 326 MET B C 1
ATOM 5466 O O . MET B 1 326 ? 0.957 -27.031 -14.859 1 93.81 326 MET B O 1
ATOM 5470 N N . SER B 1 327 ? 1.641 -29.125 -15.18 1 93.38 327 SER B N 1
ATOM 5471 C CA . SER B 1 327 ? 1.822 -29.406 -13.766 1 93.38 327 SER B CA 1
ATOM 5472 C C . SER B 1 327 ? 3.275 -29.75 -13.445 1 93.38 327 SER B C 1
ATOM 5474 O O . SER B 1 327 ? 3.93 -30.469 -14.211 1 93.38 327 SER B O 1
ATOM 5476 N N . ALA B 1 328 ? 3.779 -29.156 -12.414 1 91.25 328 ALA B N 1
ATOM 5477 C CA . ALA B 1 328 ? 5.152 -29.422 -11.992 1 91.25 328 ALA B CA 1
ATOM 5478 C C . ALA B 1 328 ? 5.184 -30.281 -10.734 1 91.25 328 ALA B C 1
ATOM 5480 O O . ALA B 1 328 ? 4.363 -30.109 -9.828 1 91.25 328 ALA B O 1
ATOM 5481 N N . ASN B 1 329 ? 6.074 -31.266 -10.781 1 87.75 329 ASN B N 1
ATOM 5482 C CA . ASN B 1 329 ? 6.375 -32.031 -9.578 1 87.75 329 ASN B CA 1
ATOM 5483 C C . ASN B 1 329 ? 7.531 -31.422 -8.797 1 87.75 329 ASN B C 1
ATOM 5485 O O . ASN B 1 329 ? 8.68 -31.453 -9.242 1 87.75 329 ASN B O 1
ATOM 5489 N N . GLU B 1 330 ? 7.273 -30.844 -7.703 1 88.38 330 GLU B N 1
ATOM 5490 C CA . GLU B 1 330 ? 8.266 -30.109 -6.922 1 88.38 330 GLU B CA 1
ATOM 5491 C C . GLU B 1 330 ? 8.5 -30.781 -5.57 1 88.38 330 GLU B C 1
ATOM 5493 O O . GLU B 1 330 ? 7.605 -31.422 -5.02 1 88.38 330 GLU B O 1
ATOM 5498 N N . ASP B 1 331 ? 9.719 -30.672 -5.133 1 89.5 331 ASP B N 1
ATOM 5499 C CA . ASP B 1 331 ? 10.039 -31.141 -3.789 1 89.5 331 ASP B CA 1
ATOM 5500 C C . ASP B 1 331 ? 9.211 -30.406 -2.738 1 89.5 331 ASP B C 1
ATOM 5502 O O . ASP B 1 331 ? 8.828 -29.25 -2.938 1 89.5 331 ASP B O 1
ATOM 5506 N N . CYS B 1 332 ? 8.883 -31.156 -1.738 1 93.75 332 CYS B N 1
ATOM 5507 C CA . CYS B 1 332 ? 8.133 -30.562 -0.633 1 93.75 332 CYS B CA 1
ATOM 5508 C C . CYS B 1 332 ? 8.672 -31.062 0.708 1 93.75 332 CYS B C 1
ATOM 5510 O O . CYS B 1 332 ? 9.523 -31.953 0.755 1 93.75 332 CYS B O 1
ATOM 5512 N N . LEU B 1 333 ? 8.281 -30.438 1.759 1 96.69 333 LEU B N 1
ATOM 5513 C CA . LEU B 1 333 ? 8.664 -30.766 3.127 1 96.69 333 LEU B CA 1
ATOM 5514 C C . LEU B 1 333 ? 7.438 -31.109 3.965 1 96.69 333 LEU B C 1
ATOM 5516 O O . LEU B 1 333 ? 6.371 -30.516 3.789 1 96.69 333 LEU B O 1
ATOM 5520 N N . PRO B 1 334 ? 7.633 -32.094 4.906 1 97.56 334 PRO B N 1
ATOM 5521 C CA . PRO B 1 334 ? 6.535 -32.312 5.859 1 97.56 334 PRO B CA 1
ATOM 5522 C C . PRO B 1 334 ? 6.25 -31.078 6.703 1 97.56 334 PRO B C 1
ATOM 5524 O O . PRO B 1 334 ? 7.168 -30.328 7.043 1 97.56 334 PRO B O 1
ATOM 5527 N N . TRP B 1 335 ? 5.031 -30.938 7.066 1 97.88 335 TRP B N 1
ATOM 5528 C CA . TRP B 1 335 ? 4.566 -29.75 7.766 1 97.88 335 TRP B CA 1
ATOM 5529 C C . TRP B 1 335 ? 5.359 -29.516 9.047 1 97.88 335 TRP B C 1
ATOM 5531 O O . TRP B 1 335 ? 5.824 -28.406 9.305 1 97.88 335 TRP B O 1
ATOM 5541 N N . ASP B 1 336 ? 5.633 -30.531 9.789 1 96.56 336 ASP B N 1
ATOM 5542 C CA . ASP B 1 336 ? 6.32 -30.375 11.07 1 96.56 336 ASP B CA 1
ATOM 5543 C C . ASP B 1 336 ? 7.762 -29.922 10.867 1 96.56 336 ASP B C 1
ATOM 5545 O O . ASP B 1 336 ? 8.273 -29.109 11.641 1 96.56 336 ASP B O 1
ATOM 5549 N N . VAL B 1 337 ? 8.391 -30.469 9.852 1 97.75 337 VAL B N 1
ATOM 5550 C CA . VAL B 1 337 ? 9.75 -30.062 9.516 1 97.75 337 VAL B CA 1
ATOM 5551 C C . VAL B 1 337 ? 9.766 -28.609 9.078 1 97.75 337 VAL B C 1
ATOM 5553 O O . VAL B 1 337 ? 10.617 -27.828 9.523 1 97.75 337 VAL B O 1
ATOM 5556 N N . LEU B 1 338 ? 8.828 -28.281 8.227 1 98.31 338 LEU B N 1
ATOM 5557 C CA . LEU B 1 338 ? 8.75 -26.922 7.699 1 98.31 338 LEU B CA 1
ATOM 5558 C C . LEU B 1 338 ? 8.477 -25.922 8.82 1 98.31 338 LEU B C 1
ATOM 5560 O O . LEU B 1 338 ? 9.039 -24.828 8.828 1 98.31 338 LEU B O 1
ATOM 5564 N N . LYS B 1 339 ? 7.621 -26.25 9.805 1 97.81 339 LYS B N 1
ATOM 5565 C CA . LYS B 1 339 ? 7.348 -25.375 10.938 1 97.81 339 LYS B CA 1
ATOM 5566 C C . LYS B 1 339 ? 8.633 -25.031 11.688 1 97.81 339 LYS B C 1
ATOM 5568 O O . LYS B 1 339 ? 8.836 -23.875 12.07 1 97.81 339 LYS B O 1
ATOM 5573 N N . GLY B 1 340 ? 9.445 -26.047 11.844 1 98 340 GLY B N 1
ATOM 5574 C CA . GLY B 1 340 ? 10.719 -25.812 12.5 1 98 340 GLY B CA 1
ATOM 5575 C C . GLY B 1 340 ? 11.617 -24.859 11.742 1 98 340 GLY B C 1
ATOM 5576 O O . GLY B 1 340 ? 12.234 -23.984 12.336 1 98 340 GLY B O 1
ATOM 5577 N N . ARG B 1 341 ? 11.695 -25.047 10.43 1 98.31 341 ARG B N 1
ATOM 5578 C CA . ARG B 1 341 ? 12.5 -24.188 9.578 1 98.31 341 ARG B CA 1
ATOM 5579 C C . ARG B 1 341 ? 11.984 -22.75 9.609 1 98.31 341 ARG B C 1
ATOM 5581 O O . ARG B 1 341 ? 12.773 -21.797 9.656 1 98.31 341 ARG B O 1
ATOM 5588 N N . LEU B 1 342 ? 10.664 -22.609 9.57 1 98.62 342 LEU B N 1
ATOM 5589 C CA . LEU B 1 342 ? 10.047 -21.281 9.594 1 98.62 342 LEU B CA 1
ATOM 5590 C C . LEU B 1 342 ? 10.344 -20.562 10.906 1 98.62 342 LEU B C 1
ATOM 5592 O O . LEU B 1 342 ? 10.602 -19.359 10.914 1 98.62 342 LEU B O 1
ATOM 5596 N N . THR B 1 343 ? 10.258 -21.297 12.008 1 98.5 343 THR B N 1
ATOM 5597 C CA . THR B 1 343 ? 10.539 -20.719 13.32 1 98.5 343 THR B CA 1
ATOM 5598 C C . THR B 1 343 ? 11.953 -20.141 13.352 1 98.5 343 THR B C 1
ATOM 5600 O O . THR B 1 343 ? 12.156 -19.016 13.797 1 98.5 343 THR B O 1
ATOM 5603 N N . LYS B 1 344 ? 12.945 -20.906 12.852 1 98.62 344 LYS B N 1
ATOM 5604 C CA . LYS B 1 344 ? 14.336 -20.469 12.82 1 98.62 344 LYS B CA 1
ATOM 5605 C C . LYS B 1 344 ? 14.508 -19.266 11.898 1 98.62 344 LYS B C 1
ATOM 5607 O O . LYS B 1 344 ? 15.242 -18.328 12.219 1 98.62 344 LYS B O 1
ATOM 5612 N N . LEU B 1 345 ? 13.844 -19.297 10.797 1 98.75 345 LEU B N 1
ATOM 5613 C CA . LEU B 1 345 ? 13.93 -18.219 9.82 1 98.75 345 LEU B CA 1
ATOM 5614 C C . LEU B 1 345 ? 13.383 -16.922 10.406 1 98.75 345 LEU B C 1
ATOM 5616 O O . LEU B 1 345 ? 14.016 -15.867 10.289 1 98.75 345 LEU B O 1
ATOM 5620 N N . LEU B 1 346 ? 12.211 -16.984 11.031 1 98.44 346 LEU B N 1
ATOM 5621 C CA . LEU B 1 346 ? 11.57 -15.797 11.562 1 98.44 346 LEU B CA 1
ATOM 5622 C C . LEU B 1 346 ? 12.352 -15.234 12.742 1 98.44 346 LEU B C 1
ATOM 5624 O O . LEU B 1 346 ? 12.398 -14.016 12.938 1 98.44 346 LEU B O 1
ATOM 5628 N N . ASP B 1 347 ? 12.953 -16.125 13.523 1 98.19 347 ASP B N 1
ATOM 5629 C CA . ASP B 1 347 ? 13.844 -15.68 14.586 1 98.19 347 ASP B CA 1
ATOM 5630 C C . ASP B 1 347 ? 15.016 -14.875 14.016 1 98.19 347 ASP B C 1
ATOM 5632 O O . ASP B 1 347 ? 15.391 -13.844 14.57 1 98.19 347 ASP B O 1
ATOM 5636 N N . ALA B 1 348 ? 15.625 -15.383 12.938 1 98.25 348 ALA B N 1
ATOM 5637 C CA . ALA B 1 348 ? 16.734 -14.688 12.281 1 98.25 348 ALA B CA 1
ATOM 5638 C C . ALA B 1 348 ? 16.297 -13.344 11.734 1 98.25 348 ALA B C 1
ATOM 5640 O O . ALA B 1 348 ? 17.031 -12.359 11.812 1 98.25 348 ALA B O 1
ATOM 5641 N N . VAL B 1 349 ? 15.109 -13.25 11.164 1 97.62 349 VAL B N 1
ATOM 5642 C CA . VAL B 1 349 ? 14.555 -12.016 10.625 1 97.62 349 VAL B CA 1
ATOM 5643 C C . VAL B 1 349 ? 14.359 -11 11.75 1 97.62 349 VAL B C 1
ATOM 5645 O O . VAL B 1 349 ? 14.703 -9.828 11.594 1 97.62 349 VAL B O 1
ATOM 5648 N N . ASP B 1 350 ? 13.828 -11.461 12.891 1 94.94 350 ASP B N 1
ATOM 5649 C CA . ASP B 1 350 ? 13.562 -10.602 14.039 1 94.94 350 ASP B CA 1
ATOM 5650 C C . ASP B 1 350 ? 14.852 -9.992 14.578 1 94.94 350 ASP B C 1
ATOM 5652 O O . ASP B 1 350 ? 14.852 -8.883 15.109 1 94.94 350 ASP B O 1
ATOM 5656 N N . ARG B 1 351 ? 15.977 -10.664 14.383 1 93.81 351 ARG B N 1
ATOM 5657 C CA . ARG B 1 351 ? 17.266 -10.219 14.883 1 93.81 351 ARG B CA 1
ATOM 5658 C C . ARG B 1 351 ? 18.047 -9.461 13.812 1 93.81 351 ARG B C 1
ATOM 5660 O O . ARG B 1 351 ? 19.203 -9.07 14.023 1 93.81 351 ARG B O 1
ATOM 5667 N N . ASP B 1 352 ? 17.453 -9.344 12.641 1 93.81 352 ASP B N 1
ATOM 5668 C CA . ASP B 1 352 ? 18.109 -8.727 11.5 1 93.81 352 ASP B CA 1
ATOM 5669 C C . ASP B 1 352 ? 19.406 -9.445 11.148 1 93.81 352 ASP B C 1
ATOM 5671 O O . ASP B 1 352 ? 20.406 -8.812 10.781 1 93.81 352 ASP B O 1
ATOM 5675 N N . ASP B 1 353 ? 19.438 -10.711 11.414 1 96 353 ASP B N 1
ATOM 5676 C CA . ASP B 1 353 ? 20.578 -11.547 11.047 1 96 353 ASP B CA 1
ATOM 5677 C C . ASP B 1 353 ? 20.422 -12.109 9.641 1 96 353 ASP B C 1
ATOM 5679 O O . ASP B 1 353 ? 20.109 -13.289 9.469 1 96 353 ASP B O 1
ATOM 5683 N N . TYR B 1 354 ? 20.781 -11.273 8.703 1 97.25 354 TYR B N 1
ATOM 5684 C CA . TYR B 1 354 ? 20.453 -11.594 7.316 1 97.25 354 TYR B CA 1
ATOM 5685 C C . TYR B 1 354 ? 21.438 -12.625 6.754 1 97.25 354 TYR B C 1
ATOM 5687 O O . TYR B 1 354 ? 21.141 -13.281 5.754 1 97.25 354 TYR B O 1
ATOM 5695 N N . THR B 1 355 ? 22.578 -12.82 7.352 1 96.62 355 THR B N 1
ATOM 5696 C CA . THR B 1 355 ? 23.438 -13.953 7.008 1 96.62 355 THR B CA 1
ATOM 5697 C C . THR B 1 355 ? 22.734 -15.273 7.324 1 96.62 355 THR B C 1
ATOM 5699 O O . THR B 1 355 ? 22.703 -16.172 6.484 1 96.62 355 THR B O 1
ATOM 5702 N N . SER B 1 356 ? 22.172 -15.328 8.516 1 97.75 356 SER B N 1
ATOM 5703 C CA . SER B 1 356 ? 21.422 -16.516 8.914 1 97.75 356 SER B CA 1
ATOM 5704 C C . SER B 1 356 ? 20.172 -16.703 8.062 1 97.75 356 SER B C 1
ATOM 5706 O O . SER B 1 356 ? 19.797 -17.828 7.734 1 97.75 356 SER B O 1
ATOM 5708 N N . VAL B 1 357 ? 19.5 -15.57 7.738 1 98.19 357 VAL B N 1
ATOM 5709 C CA . VAL B 1 357 ? 18.312 -15.641 6.887 1 98.19 357 VAL B CA 1
ATOM 5710 C C . VAL B 1 357 ? 18.672 -16.297 5.559 1 98.19 357 VAL B C 1
ATOM 5712 O O . VAL B 1 357 ? 17.984 -17.234 5.113 1 98.19 357 VAL B O 1
ATOM 5715 N N . ARG B 1 358 ? 19.719 -15.852 4.945 1 96.69 358 ARG B N 1
ATOM 5716 C CA . ARG B 1 358 ? 20.156 -16.406 3.67 1 96.69 358 ARG B CA 1
ATOM 5717 C C . ARG B 1 358 ? 20.516 -17.875 3.803 1 96.69 358 ARG B C 1
ATOM 5719 O O . ARG B 1 358 ? 20.172 -18.688 2.936 1 96.69 358 ARG B O 1
ATOM 5726 N N . GLN B 1 359 ? 21.188 -18.25 4.852 1 97.06 359 GLN B N 1
ATOM 5727 C CA . GLN B 1 359 ? 21.578 -19.641 5.09 1 97.06 359 GLN B CA 1
ATOM 5728 C C . GLN B 1 359 ? 20.344 -20.516 5.27 1 97.06 359 GLN B C 1
ATOM 5730 O O . GLN B 1 359 ? 20.281 -21.609 4.699 1 97.06 359 GLN B O 1
ATOM 5735 N N . LEU B 1 360 ? 19.422 -20.062 6.047 1 98.19 360 LEU B N 1
ATOM 5736 C CA . LEU B 1 360 ? 18.203 -20.828 6.312 1 98.19 360 LEU B CA 1
ATOM 5737 C C . LEU B 1 360 ? 17.375 -20.984 5.043 1 98.19 360 LEU B C 1
ATOM 5739 O O . LEU B 1 360 ? 16.781 -22.047 4.809 1 98.19 360 LEU B O 1
ATOM 5743 N N . LEU B 1 361 ? 17.312 -19.922 4.219 1 97.75 361 LEU B N 1
ATOM 5744 C CA . LEU B 1 361 ? 16.641 -20.031 2.932 1 97.75 361 LEU B CA 1
ATOM 5745 C C . LEU B 1 361 ? 17.328 -21.062 2.041 1 97.75 361 LEU B C 1
ATOM 5747 O O . LEU B 1 361 ? 16.656 -21.859 1.377 1 97.75 361 LEU B O 1
ATOM 5751 N N . ARG B 1 362 ? 18.594 -21.094 2.035 1 96.31 362 ARG B N 1
ATOM 5752 C CA . ARG B 1 362 ? 19.359 -22.047 1.241 1 96.31 362 ARG B CA 1
ATOM 5753 C C . ARG B 1 362 ? 19.078 -23.469 1.688 1 96.31 362 ARG B C 1
ATOM 5755 O O . ARG B 1 362 ? 18.984 -24.375 0.857 1 96.31 362 ARG B O 1
ATOM 5762 N N . GLU B 1 363 ? 18.938 -23.688 2.932 1 96.31 363 GLU B N 1
ATOM 5763 C CA . GLU B 1 363 ? 18.719 -25.016 3.498 1 96.31 363 GLU B CA 1
ATOM 5764 C C . GLU B 1 363 ? 17.297 -25.5 3.258 1 96.31 363 GLU B C 1
ATOM 5766 O O . GLU B 1 363 ? 17.047 -26.703 3.191 1 96.31 363 GLU B O 1
ATOM 5771 N N . THR B 1 364 ? 16.406 -24.594 3.145 1 97.19 364 THR B N 1
ATOM 5772 C CA . THR B 1 364 ? 14.992 -24.953 3.107 1 97.19 364 THR B CA 1
ATOM 5773 C C . THR B 1 364 ? 14.484 -25 1.67 1 97.19 364 THR B C 1
ATOM 5775 O O . THR B 1 364 ? 13.68 -25.859 1.32 1 97.19 364 THR B O 1
ATOM 5778 N N . VAL B 1 365 ? 14.922 -24.031 0.865 1 96.06 365 VAL B N 1
ATOM 5779 C CA . VAL B 1 365 ? 14.461 -23.906 -0.513 1 96.06 365 VAL B CA 1
ATOM 5780 C C . VAL B 1 365 ? 15.461 -24.562 -1.457 1 96.06 365 VAL B C 1
ATOM 5782 O O . VAL B 1 365 ? 16.516 -24 -1.76 1 96.06 365 VAL B O 1
ATOM 5785 N N . ASN B 1 366 ? 15.031 -25.656 -1.942 1 91.69 366 ASN B N 1
ATOM 5786 C CA . ASN B 1 366 ? 15.883 -26.406 -2.859 1 91.69 366 ASN B CA 1
ATOM 5787 C C . ASN B 1 366 ? 16.234 -25.578 -4.094 1 91.69 366 ASN B C 1
ATOM 5789 O O . ASN B 1 366 ? 15.367 -24.984 -4.719 1 91.69 366 ASN B O 1
ATOM 5793 N N . GLY B 1 367 ? 17.547 -25.516 -4.359 1 90.31 367 GLY B N 1
ATOM 5794 C CA . GLY B 1 367 ? 18 -24.844 -5.574 1 90.31 367 GLY B CA 1
ATOM 5795 C C . GLY B 1 367 ? 18.312 -23.375 -5.367 1 90.31 367 GLY B C 1
ATOM 5796 O O . GLY B 1 367 ? 18.812 -22.719 -6.281 1 90.31 367 GLY B O 1
ATOM 5797 N N . TYR B 1 368 ? 18.031 -22.844 -4.168 1 93.44 368 TYR B N 1
ATOM 5798 C CA . TYR B 1 368 ? 18.344 -21.438 -3.912 1 93.44 368 TYR B CA 1
ATOM 5799 C C . TYR B 1 368 ? 19.844 -21.203 -3.938 1 93.44 368 TYR B C 1
ATOM 5801 O O . TYR B 1 368 ? 20.594 -21.781 -3.135 1 93.44 368 TYR B O 1
ATOM 5809 N N . THR B 1 369 ? 20.328 -20.375 -4.828 1 92.69 369 THR B N 1
ATOM 5810 C CA . THR B 1 369 ? 21.734 -20 -4.977 1 92.69 369 THR B CA 1
ATOM 5811 C C . THR B 1 369 ? 21.875 -18.484 -5.098 1 92.69 369 THR B C 1
ATOM 5813 O O . THR B 1 369 ? 21.906 -17.953 -6.207 1 92.69 369 THR B O 1
ATOM 5816 N N . PRO B 1 370 ? 21.953 -17.859 -3.947 1 89.12 370 PRO B N 1
ATOM 5817 C CA . PRO B 1 370 ? 22.047 -16.391 -3.996 1 89.12 370 PRO B CA 1
ATOM 5818 C C . PRO B 1 370 ? 23.328 -15.906 -4.648 1 89.12 370 PRO B C 1
ATOM 5820 O O . PRO B 1 370 ? 24.391 -16.516 -4.461 1 89.12 370 PRO B O 1
ATOM 5823 N N . GLU B 1 371 ? 23.125 -14.953 -5.43 1 80.88 371 GLU B N 1
ATOM 5824 C CA . GLU B 1 371 ? 24.266 -14.344 -6.098 1 80.88 371 GLU B CA 1
ATOM 5825 C C . GLU B 1 371 ? 24.672 -13.031 -5.418 1 80.88 371 GLU B C 1
ATOM 5827 O O . GLU B 1 371 ? 23.812 -12.266 -4.984 1 80.88 371 GLU B O 1
ATOM 5832 N N . GLY B 1 372 ? 25.906 -12.859 -5.168 1 86 372 GLY B N 1
ATOM 5833 C CA . GLY B 1 372 ? 26.406 -11.586 -4.68 1 86 372 GLY B CA 1
ATOM 5834 C C . GLY B 1 372 ? 26.297 -11.438 -3.174 1 86 372 GLY B C 1
ATOM 5835 O O . GLY B 1 372 ? 26.016 -12.406 -2.467 1 86 372 GLY B O 1
ATOM 5836 N N . GLU B 1 373 ? 26.578 -10.25 -2.645 1 92.25 373 GLU B N 1
ATOM 5837 C CA . GLU B 1 373 ? 26.547 -9.938 -1.22 1 92.25 373 GLU B CA 1
ATOM 5838 C C . GLU B 1 373 ? 25.141 -9.523 -0.771 1 92.25 373 GLU B C 1
ATOM 5840 O O . GLU B 1 373 ? 24.266 -9.273 -1.603 1 92.25 373 GLU B O 1
ATOM 5845 N N . ILE B 1 374 ? 25.016 -9.609 0.497 1 95.06 374 ILE B N 1
ATOM 5846 C CA . ILE B 1 374 ? 23.781 -9.094 1.064 1 95.06 374 ILE B CA 1
ATOM 5847 C C . ILE B 1 374 ? 23.734 -7.574 0.918 1 95.06 374 ILE B C 1
ATOM 5849 O O . ILE B 1 374 ? 24.641 -6.871 1.383 1 95.06 374 ILE B O 1
ATOM 5853 N N . VAL B 1 375 ? 22.688 -7.094 0.263 1 95 375 VAL B N 1
ATOM 5854 C CA . VAL B 1 375 ? 22.656 -5.668 -0.055 1 95 375 VAL B CA 1
ATOM 5855 C C . VAL B 1 375 ? 21.547 -4.984 0.727 1 95 375 VAL B C 1
ATOM 5857 O O . VAL B 1 375 ? 21.172 -3.848 0.425 1 95 375 VAL B O 1
ATOM 5860 N N . ASP B 1 376 ? 21.016 -5.664 1.709 1 96.25 376 ASP B N 1
ATOM 5861 C CA . ASP B 1 376 ? 20 -5.07 2.574 1 96.25 376 ASP B CA 1
ATOM 5862 C C . ASP B 1 376 ? 20.5 -3.775 3.205 1 96.25 376 ASP B C 1
ATOM 5864 O O . ASP B 1 376 ? 21.641 -3.713 3.682 1 96.25 376 ASP B O 1
ATOM 5868 N N . TRP B 1 377 ? 19.625 -2.762 3.236 1 94.94 377 TRP B N 1
ATOM 5869 C CA . TRP B 1 377 ? 20.062 -1.44 3.678 1 94.94 377 TRP B CA 1
ATOM 5870 C C . TRP B 1 377 ? 20.531 -1.477 5.129 1 94.94 377 TRP B C 1
ATOM 5872 O O . TRP B 1 377 ? 21.578 -0.912 5.465 1 94.94 377 TRP B O 1
ATOM 5882 N N . MET B 1 378 ? 19.719 -2.105 6.016 1 93.31 378 MET B N 1
ATOM 5883 C CA . MET B 1 378 ? 20.047 -2.168 7.438 1 93.31 378 MET B CA 1
ATOM 5884 C C . MET B 1 378 ? 21.344 -2.947 7.652 1 93.31 378 MET B C 1
ATOM 5886 O O . MET B 1 378 ? 22.188 -2.543 8.453 1 93.31 378 MET B O 1
ATOM 5890 N N . TYR B 1 379 ? 21.453 -4.043 6.926 1 93.88 379 TYR B N 1
ATOM 5891 C CA . TYR B 1 379 ? 22.656 -4.875 7.008 1 93.88 379 TYR B CA 1
ATOM 5892 C C . TYR B 1 379 ? 23.891 -4.09 6.598 1 93.88 379 TYR B C 1
ATOM 5894 O O . TYR B 1 379 ? 24.906 -4.102 7.309 1 93.88 379 TYR B O 1
ATOM 5902 N N . GLN B 1 380 ? 23.766 -3.379 5.465 1 93.94 380 GLN B N 1
ATOM 5903 C CA . GLN B 1 380 ? 24.906 -2.639 4.934 1 93.94 380 GLN B CA 1
ATOM 5904 C C . GLN B 1 380 ? 25.312 -1.505 5.871 1 93.94 380 GLN B C 1
ATOM 5906 O O . GLN B 1 380 ? 26.5 -1.274 6.098 1 93.94 380 GLN B O 1
ATOM 5911 N N . GLU B 1 381 ? 24.312 -0.786 6.406 1 92.69 381 GLU B N 1
ATOM 5912 C CA . GLU B 1 381 ? 24.609 0.345 7.277 1 92.69 381 GLU B CA 1
ATOM 5913 C C . GLU B 1 381 ? 25.281 -0.117 8.57 1 92.69 381 GLU B C 1
ATOM 5915 O O . GLU B 1 381 ? 26.234 0.509 9.039 1 92.69 381 GLU B O 1
ATOM 5920 N N . ARG B 1 382 ? 24.875 -1.22 9.102 1 90.62 382 ARG B N 1
ATOM 5921 C CA . ARG B 1 382 ? 25.391 -1.718 10.375 1 90.62 382 ARG B CA 1
ATOM 5922 C C . ARG B 1 382 ? 26.75 -2.375 10.195 1 90.62 382 ARG B C 1
ATOM 5924 O O . ARG B 1 382 ? 27.562 -2.385 11.125 1 90.62 382 ARG B O 1
ATOM 5931 N N . SER B 1 383 ? 26.938 -2.947 9.047 1 87.38 383 SER B N 1
ATOM 5932 C CA . SER B 1 383 ? 28.219 -3.617 8.781 1 87.38 383 SER B CA 1
ATOM 5933 C C . SER B 1 383 ? 29.281 -2.623 8.32 1 87.38 383 SER B C 1
ATOM 5935 O O . SER B 1 383 ? 30.453 -2.965 8.234 1 87.38 383 SER B O 1
ATOM 5937 N N . GLY B 1 384 ? 28.906 -1.389 8.086 1 83.69 384 GLY B N 1
ATOM 5938 C CA . GLY B 1 384 ? 29.844 -0.393 7.605 1 83.69 384 GLY B CA 1
ATOM 5939 C C . GLY B 1 384 ? 30.172 -0.544 6.129 1 83.69 384 GLY B C 1
ATOM 5940 O O . GLY B 1 384 ? 31.188 -0.043 5.656 1 83.69 384 GLY B O 1
ATOM 5941 N N . GLU B 1 385 ? 29.484 -1.347 5.465 1 67.38 385 GLU B N 1
ATOM 5942 C CA . GLU B 1 385 ? 29.719 -1.615 4.047 1 67.38 385 GLU B CA 1
ATOM 5943 C C . GLU B 1 385 ? 29 -0.6 3.168 1 67.38 385 GLU B C 1
ATOM 5945 O O . GLU B 1 385 ? 28.766 -0.849 1.982 1 67.38 385 GLU B O 1
ATOM 5950 N N . THR B 1 386 ? 28.625 0.631 3.615 1 62.78 386 THR B N 1
ATOM 5951 C CA . THR B 1 386 ? 27.875 1.579 2.795 1 62.78 386 THR B CA 1
ATOM 5952 C C . THR B 1 386 ? 28.828 2.477 2.006 1 62.78 386 THR B C 1
ATOM 5954 O O . THR B 1 386 ? 29.922 2.781 2.467 1 62.78 386 THR B O 1
#

Nearest PDB structures (foldseek):
  5bjy-assembly1_B  TM=9.525E-01  e=1.573E-38  Campylobacter jejuni
  5bjx-assembly1_A  TM=9.501E-01  e=1.402E-38  Campylobacter jejuni
  3pvz-assembly1_A  TM=8.064E-01  e=1.506E-19  Aliivibrio fischeri ES114
  3pvz-assembly2_C  TM=7.587E-01  e=4.758E-19  Aliivibrio fischeri ES114
  3pvz-assembly1_B  TM=7.512E-01  e=3.959E-14  Aliivibrio fischeri ES114

InterPro domains:
  IPR003869 Polysaccharide biosynthesis protein, CapD-like domain [PF02719] (22-329)
  IPR003869 Polysaccharide biosynthesis protein, CapD-like domain [cd05237] (18-326)
  IPR036291 NAD(P)-binding domain superfamily [SSF51735] (19-370)
  IPR051203 Polysaccharide Synthase-Related Protein [PTHR43318] (1-378)